Protein AF-0000000066087751 (afdb_homodimer)

pLDDT: mean 93.91, std 12.03, range [33.22, 99.0]

Radius of gyration: 25.49 Å; Cα contacts (8 Å, |Δi|>4): 1256; chains: 2; bounding box: 69×75×56 Å

GO terms:
  GO:0046421 methylisocitrate lyase activity (F, IDA)

Sequence (584 aa):
MTQSAGLRFRQALANSKPLQIVGTTNAYFALMAEQTGFQALYLSGAGVANASYGLPDLGMTSMNDVLIDAGRITSATQLPLLVDIDTGWGGAFNIARTIKEFEKIGVAAVHMEDQVSQKRCGHRPNKAVVSTEEMVDRIKAAVDARTDPNFVIMARTDAVAVEGLEAGIERAKAYIAAGADMIFAEALTELDQYRHFKAQVKAPILANMTEFGQTQLFNKEELAQAGADMVLYPLGTFRAANQAALKVMQALMNDGHQRNVLDTMQTRADLYKYLGYHAFEDKLDQLFSQDKMTQSAGLRFRQALANSKPLQIVGTTNAYFALMAEQTGFQALYLSGAGVANASYGLPDLGMTSMNDVLIDAGRITSATQLPLLVDIDTGWGGAFNIARTIKEFEKIGVAAVHMEDQVSQKRCGHRPNKAVVSTEEMVDRIKAAVDARTDPNFVIMARTDAVAVEGLEAGIERAKAYIAAGADMIFAEALTELDQYRHFKAQVKAPILANMTEFGQTQLFNKEELAQAGADMVLYPLGTFRAANQAALKVMQALMNDGHQRNVLDTMQTRADLYKYLGYHAFEDKLDQLFSQDK

Structure (mmCIF, N/CA/C/O backbone):
data_AF-0000000066087751-model_v1
#
loop_
_entity.id
_entity.type
_entity.pdbx_description
1 polymer '2-methylisocitrate lyase'
#
loop_
_atom_site.group_PDB
_atom_site.id
_atom_site.type_symbol
_atom_site.label_atom_id
_atom_site.label_alt_id
_atom_site.label_comp_id
_atom_site.label_asym_id
_atom_site.label_entity_id
_atom_site.label_seq_id
_atom_site.pdbx_PDB_ins_code
_atom_site.Cartn_x
_atom_site.Cartn_y
_atom_site.Cartn_z
_atom_site.occupancy
_atom_site.B_iso_or_equiv
_atom_site.auth_seq_id
_atom_site.auth_comp_id
_atom_site.auth_asym_id
_atom_site.auth_atom_id
_atom_site.pdbx_PDB_model_num
ATOM 1 N N . MET A 1 1 ? -20.516 -23.672 9.367 1 42.59 1 MET A N 1
ATOM 2 C CA . MET A 1 1 ? -19.062 -23.609 9.484 1 42.59 1 MET A CA 1
ATOM 3 C C . MET A 1 1 ? -18.469 -22.75 8.367 1 42.59 1 MET A C 1
ATOM 5 O O . MET A 1 1 ? -18.844 -22.891 7.203 1 42.59 1 MET A O 1
ATOM 9 N N . THR A 1 2 ? -17.969 -21.594 8.602 1 65.06 2 THR A N 1
ATOM 10 C CA . THR A 1 2 ? -17.531 -20.703 7.539 1 65.06 2 THR A CA 1
ATOM 11 C C . THR A 1 2 ? -16.562 -21.406 6.598 1 65.06 2 THR A C 1
ATOM 13 O O . THR A 1 2 ? -15.656 -22.125 7.043 1 65.06 2 THR A O 1
ATOM 16 N N . GLN A 1 3 ? -16.969 -21.594 5.297 1 87.19 3 GLN A N 1
ATOM 17 C CA . GLN A 1 3 ? -16.156 -22.203 4.254 1 87.19 3 GLN A CA 1
ATOM 18 C C . GLN A 1 3 ? -14.711 -21.703 4.316 1 87.19 3 GLN A C 1
ATOM 20 O O . GLN A 1 3 ? -14.484 -20.484 4.422 1 87.19 3 GLN A O 1
ATOM 25 N N . SER A 1 4 ? -13.812 -22.719 4.41 1 95.25 4 SER A N 1
ATOM 26 C CA . SER A 1 4 ? -12.414 -22.312 4.508 1 95.25 4 SER A CA 1
ATOM 27 C C . SER A 1 4 ? -11.969 -21.562 3.254 1 95.25 4 SER A C 1
ATOM 29 O O . SER A 1 4 ? -12.602 -21.672 2.199 1 95.25 4 SER A O 1
ATOM 31 N N . ALA A 1 5 ? -10.953 -20.781 3.383 1 98 5 ALA A N 1
ATOM 32 C CA . ALA A 1 5 ? -10.414 -20 2.268 1 98 5 ALA A CA 1
ATOM 33 C C . ALA A 1 5 ? -9.961 -20.922 1.134 1 98 5 ALA A C 1
ATOM 35 O O . ALA A 1 5 ? -10.172 -20.625 -0.042 1 98 5 ALA A O 1
ATOM 36 N N . GLY A 1 6 ? -9.367 -22.016 1.484 1 98.56 6 GLY A N 1
ATOM 37 C CA . GLY A 1 6 ? -8.945 -22.984 0.484 1 98.56 6 GLY A CA 1
ATOM 38 C C . GLY A 1 6 ? -10.102 -23.547 -0.33 1 98.56 6 GLY A C 1
ATOM 39 O O . GLY A 1 6 ? -10 -23.688 -1.55 1 98.56 6 GLY A O 1
ATOM 40 N N . LEU A 1 7 ? -11.148 -23.844 0.346 1 98.44 7 LEU A N 1
ATOM 41 C CA . LEU A 1 7 ? -12.328 -24.359 -0.345 1 98.44 7 LEU A CA 1
ATOM 42 C C . LEU A 1 7 ? -12.914 -23.297 -1.28 1 98.44 7 LEU A C 1
ATOM 44 O O . LEU A 1 7 ? -13.336 -23.625 -2.395 1 98.44 7 LEU A O 1
ATOM 48 N N . ARG A 1 8 ? -12.922 -22.094 -0.833 1 98.56 8 ARG A N 1
ATOM 49 C CA . ARG A 1 8 ? -13.406 -21.016 -1.691 1 98.56 8 ARG A CA 1
ATOM 50 C C . ARG A 1 8 ? -12.57 -20.906 -2.963 1 98.56 8 ARG A C 1
ATOM 52 O O . ARG A 1 8 ? -13.109 -20.656 -4.043 1 98.56 8 ARG A O 1
ATOM 59 N N . PHE A 1 9 ? -11.289 -21.062 -2.84 1 98.88 9 PHE A N 1
ATOM 60 C CA . PHE A 1 9 ? -10.414 -21.031 -4.004 1 98.88 9 PHE A CA 1
ATOM 61 C C . PHE A 1 9 ? -10.734 -22.172 -4.965 1 98.88 9 PHE A C 1
ATOM 63 O O . PHE A 1 9 ? -10.844 -21.953 -6.172 1 98.88 9 PHE A O 1
ATOM 70 N N . ARG A 1 10 ? -10.875 -23.328 -4.43 1 98.62 10 ARG A N 1
ATOM 71 C CA . ARG A 1 10 ? -11.188 -24.516 -5.238 1 98.62 10 ARG A CA 1
ATOM 72 C C . ARG A 1 10 ? -12.539 -24.359 -5.922 1 98.62 10 ARG A C 1
ATOM 74 O O . ARG A 1 10 ? -12.711 -24.781 -7.07 1 98.62 10 ARG A O 1
ATOM 81 N N . GLN A 1 11 ? -13.484 -23.781 -5.238 1 98.62 11 GLN A N 1
ATOM 82 C CA . GLN A 1 11 ? -14.805 -23.547 -5.82 1 98.62 11 GLN A CA 1
ATOM 83 C C . GLN A 1 11 ? -14.734 -22.5 -6.926 1 98.62 11 GLN A C 1
ATOM 85 O O . GLN A 1 11 ? -15.367 -22.656 -7.973 1 98.62 11 GLN A O 1
ATOM 90 N N . ALA A 1 12 ? -14 -21.453 -6.645 1 98.75 12 ALA A N 1
ATOM 91 C CA . ALA A 1 12 ? -13.82 -20.438 -7.68 1 98.75 12 ALA A CA 1
ATOM 92 C C . ALA A 1 12 ? -13.227 -21.047 -8.945 1 98.75 12 ALA A C 1
ATOM 94 O O . ALA A 1 12 ? -13.656 -20.734 -10.055 1 98.75 12 ALA A O 1
ATOM 95 N N . LEU A 1 13 ? -12.25 -21.875 -8.766 1 98.69 13 LEU A N 1
ATOM 96 C CA . LEU A 1 13 ? -11.609 -22.547 -9.891 1 98.69 13 LEU A CA 1
ATOM 97 C C . LEU A 1 13 ? -12.602 -23.438 -10.633 1 98.69 13 LEU A C 1
ATOM 99 O O . LEU A 1 13 ? -12.664 -23.406 -11.859 1 98.69 13 LEU A O 1
ATOM 103 N N . ALA A 1 14 ? -13.414 -24.141 -9.922 1 98.19 14 ALA A N 1
ATOM 104 C CA . ALA A 1 14 ? -14.375 -25.062 -10.508 1 98.19 14 ALA A CA 1
ATOM 105 C C . ALA A 1 14 ? -15.461 -24.328 -11.273 1 98.19 14 ALA A C 1
ATOM 107 O O . ALA A 1 14 ? -15.984 -24.828 -12.273 1 98.19 14 ALA A O 1
ATOM 108 N N . ASN A 1 15 ? -15.719 -23.125 -10.883 1 97.81 15 ASN A N 1
ATOM 109 C CA . ASN A 1 15 ? -16.844 -22.391 -11.43 1 97.81 15 ASN A CA 1
ATOM 110 C C . ASN A 1 15 ? -16.391 -21.406 -12.508 1 97.81 15 ASN A C 1
ATOM 112 O O . ASN A 1 15 ? -17.188 -20.578 -12.977 1 97.81 15 ASN A O 1
ATOM 116 N N . SER A 1 16 ? -15.125 -21.469 -12.805 1 97 16 SER A N 1
ATOM 117 C CA . SER A 1 16 ? -14.578 -20.547 -13.797 1 97 16 SER A CA 1
ATOM 118 C C . SER A 1 16 ? -13.805 -21.297 -14.875 1 97 16 SER A C 1
ATOM 120 O O . SER A 1 16 ? -13.32 -22.406 -14.648 1 97 16 SER A O 1
ATOM 122 N N . LYS A 1 17 ? -13.773 -20.688 -16.078 1 95.38 17 LYS A N 1
ATOM 123 C CA . LYS A 1 17 ? -12.969 -21.219 -17.188 1 95.38 17 LYS A CA 1
ATOM 124 C C . LYS A 1 17 ? -12.398 -20.094 -18.047 1 95.38 17 LYS A C 1
ATOM 126 O O . LYS A 1 17 ? -13.07 -19.609 -18.953 1 95.38 17 LYS A O 1
ATOM 131 N N . PRO A 1 18 ? -11.117 -19.797 -17.891 1 98.25 18 PRO A N 1
ATOM 132 C CA . PRO A 1 18 ? -10.289 -20.047 -16.703 1 98.25 18 PRO A CA 1
ATOM 133 C C . PRO A 1 18 ? -10.633 -19.125 -15.547 1 98.25 18 PRO A C 1
ATOM 135 O O . PRO A 1 18 ? -11.352 -18.141 -15.727 1 98.25 18 PRO A O 1
ATOM 138 N N . LEU A 1 19 ? -10.188 -19.422 -14.359 1 98.81 19 LEU A N 1
ATOM 139 C CA . LEU A 1 19 ? -10.25 -18.5 -13.227 1 98.81 19 LEU A CA 1
ATOM 140 C C . LEU A 1 19 ? -9.289 -17.328 -13.414 1 98.81 19 LEU A C 1
ATOM 142 O O . LEU A 1 19 ? -8.078 -17.531 -13.531 1 98.81 19 LEU A O 1
ATOM 146 N N . GLN A 1 20 ? -9.797 -16.141 -13.5 1 98.81 20 GLN A N 1
ATOM 147 C CA . GLN A 1 20 ? -8.969 -14.938 -13.547 1 98.81 20 GLN A CA 1
ATOM 148 C C . GLN A 1 20 ? -8.531 -14.516 -12.148 1 98.81 20 GLN A C 1
ATOM 150 O O . GLN A 1 20 ? -9.367 -14.328 -11.258 1 98.81 20 GLN A O 1
ATOM 155 N N . ILE A 1 21 ? -7.25 -14.43 -11.977 1 98.88 21 ILE A N 1
ATOM 156 C CA . ILE A 1 21 ? -6.656 -14.031 -10.711 1 98.88 21 ILE A CA 1
ATOM 157 C C . ILE A 1 21 ? -5.898 -12.711 -10.883 1 98.88 21 ILE A C 1
ATOM 159 O O . ILE A 1 21 ? -4.961 -12.625 -11.68 1 98.88 21 ILE A O 1
ATOM 163 N N . VAL A 1 22 ? -6.293 -11.688 -10.125 1 98.94 22 VAL A N 1
ATOM 164 C CA . VAL A 1 22 ? -5.715 -10.367 -10.344 1 98.94 22 VAL A CA 1
ATOM 165 C C . VAL A 1 22 ? -4.844 -9.969 -9.148 1 98.94 22 VAL A C 1
ATOM 167 O O . VAL A 1 22 ? -5.195 -10.25 -8 1 98.94 22 VAL A O 1
ATOM 170 N N . GLY A 1 23 ? -3.711 -9.391 -9.477 1 98.88 23 GLY A N 1
ATOM 171 C CA . GLY A 1 23 ? -2.791 -8.93 -8.445 1 98.88 23 GLY A CA 1
ATOM 172 C C . GLY A 1 23 ? -3.27 -7.676 -7.738 1 98.88 23 GLY A C 1
ATOM 173 O O . GLY A 1 23 ? -3.662 -6.703 -8.383 1 98.88 23 GLY A O 1
ATOM 174 N N . THR A 1 24 ? -3.248 -7.699 -6.43 1 98.81 24 THR A N 1
ATOM 175 C CA . THR A 1 24 ? -3.572 -6.555 -5.586 1 98.81 24 THR A CA 1
ATOM 176 C C . THR A 1 24 ? -2.49 -6.336 -4.531 1 98.81 24 THR A C 1
ATOM 178 O O . THR A 1 24 ? -2.217 -7.223 -3.723 1 98.81 24 THR A O 1
ATOM 181 N N . THR A 1 25 ? -1.979 -5.109 -4.48 1 98.44 25 THR A N 1
ATOM 182 C CA . THR A 1 25 ? -0.849 -4.832 -3.6 1 98.44 25 THR A CA 1
ATOM 183 C C . THR A 1 25 ? -1.327 -4.266 -2.266 1 98.44 25 THR A C 1
ATOM 185 O O . THR A 1 25 ? -0.524 -4.035 -1.36 1 98.44 25 THR A O 1
ATOM 188 N N . ASN A 1 26 ? -2.602 -3.99 -2.117 1 98.62 26 ASN A N 1
ATOM 189 C CA . ASN A 1 26 ? -3.154 -3.498 -0.859 1 98.62 26 ASN A CA 1
ATOM 190 C C . ASN A 1 26 ? -4.625 -3.875 -0.708 1 98.62 26 ASN A C 1
ATOM 192 O O . ASN A 1 26 ? -5.234 -4.402 -1.64 1 98.62 26 ASN A O 1
ATOM 196 N N . ALA A 1 27 ? -5.164 -3.639 0.492 1 98.81 27 ALA A N 1
ATOM 197 C CA . ALA A 1 27 ? -6.52 -4.066 0.832 1 98.81 27 ALA A CA 1
ATOM 198 C C . ALA A 1 27 ? -7.555 -3.309 0.006 1 98.81 27 ALA A C 1
ATOM 200 O O . ALA A 1 27 ? -8.586 -3.869 -0.371 1 98.81 27 ALA A O 1
ATOM 201 N N . TYR A 1 28 ? -7.316 -2.049 -0.307 1 98.88 28 TYR A N 1
ATOM 202 C CA . TYR A 1 28 ? -8.289 -1.279 -1.077 1 98.88 28 TYR A CA 1
ATOM 203 C C . TYR A 1 28 ? -8.398 -1.81 -2.502 1 98.88 28 TYR A C 1
ATOM 205 O O . TYR A 1 28 ? -9.492 -1.902 -3.055 1 98.88 28 TYR A O 1
ATOM 213 N N . PHE A 1 29 ? -7.238 -2.17 -3.139 1 98.94 29 PHE A N 1
ATOM 214 C CA . PHE A 1 29 ? -7.266 -2.787 -4.457 1 98.94 29 PHE A CA 1
ATOM 215 C C . PHE A 1 29 ? -8.055 -4.09 -4.43 1 98.94 29 PHE A C 1
ATOM 217 O O . PHE A 1 29 ? -8.773 -4.41 -5.383 1 98.94 29 PHE A O 1
ATOM 224 N N . ALA A 1 30 ? -7.934 -4.816 -3.312 1 98.94 30 ALA A N 1
ATOM 225 C CA . ALA A 1 30 ? -8.68 -6.066 -3.174 1 98.94 30 ALA A CA 1
ATOM 226 C C . ALA A 1 30 ? -10.18 -5.812 -3.178 1 98.94 30 ALA A C 1
ATOM 228 O O . ALA A 1 30 ? -10.938 -6.543 -3.822 1 98.94 30 ALA A O 1
ATOM 229 N N . LEU A 1 31 ? -10.594 -4.777 -2.48 1 98.88 31 LEU A N 1
ATOM 230 C CA . LEU A 1 31 ? -12.008 -4.426 -2.443 1 98.88 31 LEU A CA 1
ATOM 231 C C . LEU A 1 31 ? -12.508 -4.027 -3.83 1 98.88 31 LEU A C 1
ATOM 233 O O . LEU A 1 31 ? -13.594 -4.426 -4.242 1 98.88 31 LEU A O 1
ATOM 237 N N . MET A 1 32 ? -11.688 -3.24 -4.516 1 98.88 32 MET A N 1
ATOM 238 C CA . MET A 1 32 ? -12.062 -2.846 -5.871 1 98.88 32 MET A CA 1
ATOM 239 C C . MET A 1 32 ? -12.164 -4.062 -6.785 1 98.88 32 MET A C 1
ATOM 241 O O . MET A 1 32 ? -13.102 -4.168 -7.582 1 98.88 32 MET A O 1
ATOM 245 N N . ALA A 1 33 ? -11.234 -5.008 -6.664 1 98.94 33 ALA A N 1
ATOM 246 C CA . ALA A 1 33 ? -11.258 -6.227 -7.473 1 98.94 33 ALA A CA 1
ATOM 247 C C . ALA A 1 33 ? -12.523 -7.031 -7.215 1 98.94 33 ALA A C 1
ATOM 249 O O . ALA A 1 33 ? -13.172 -7.5 -8.148 1 98.94 33 ALA A O 1
ATOM 250 N N . GLU A 1 34 ? -12.852 -7.168 -5.934 1 98.81 34 GLU A N 1
ATOM 251 C CA . GLU A 1 34 ? -14.062 -7.895 -5.559 1 98.81 34 GLU A CA 1
ATOM 252 C C . GLU A 1 34 ? -15.305 -7.277 -6.195 1 98.81 34 GLU A C 1
ATOM 254 O O . GLU A 1 34 ? -16.109 -7.98 -6.805 1 98.81 34 GLU A O 1
ATOM 259 N N . GLN A 1 35 ? -15.375 -5.996 -6.121 1 98.5 35 GLN A N 1
ATOM 260 C CA . GLN A 1 35 ? -16.562 -5.305 -6.602 1 98.5 35 GLN A CA 1
ATOM 261 C C . GLN A 1 35 ? -16.578 -5.207 -8.125 1 98.5 35 GLN A C 1
ATOM 263 O O . GLN A 1 35 ? -17.609 -4.914 -8.727 1 98.5 35 GLN A O 1
ATOM 268 N N . THR A 1 36 ? -15.414 -5.371 -8.742 1 98.62 36 THR A N 1
ATOM 269 C CA . THR A 1 36 ? -15.328 -5.406 -10.203 1 98.62 36 THR A CA 1
ATOM 270 C C . THR A 1 36 ? -15.781 -6.762 -10.734 1 98.62 36 THR A C 1
ATOM 272 O O . THR A 1 36 ? -16.141 -6.883 -11.906 1 98.62 36 THR A O 1
ATOM 275 N N . GLY A 1 37 ? -15.688 -7.863 -9.891 1 98.5 37 GLY A N 1
ATOM 276 C CA . GLY A 1 37 ? -16.266 -9.133 -10.297 1 98.5 37 GLY A CA 1
ATOM 277 C C . GLY A 1 37 ? -15.266 -10.281 -10.25 1 98.5 37 GLY A C 1
ATOM 278 O O . GLY A 1 37 ? -15.609 -11.422 -10.57 1 98.5 37 GLY A O 1
ATOM 279 N N . PHE A 1 38 ? -14.086 -10.023 -9.836 1 98.81 38 PHE A N 1
ATOM 280 C CA . PHE A 1 38 ? -13.102 -11.094 -9.742 1 98.81 38 PHE A CA 1
ATOM 281 C C . PHE A 1 38 ? -13.492 -12.086 -8.656 1 98.81 38 PHE A C 1
ATOM 283 O O . PHE A 1 38 ? -14.156 -11.727 -7.684 1 98.81 38 PHE A O 1
ATOM 290 N N . GLN A 1 39 ? -12.984 -13.312 -8.805 1 98.62 39 GLN A N 1
ATOM 291 C CA . GLN A 1 39 ? -13.344 -14.367 -7.859 1 98.62 39 GLN A CA 1
ATOM 292 C C . GLN A 1 39 ? -12.125 -14.859 -7.09 1 98.62 39 GLN A C 1
ATOM 294 O O . GLN A 1 39 ? -12.242 -15.711 -6.211 1 98.62 39 GLN A O 1
ATOM 299 N N . ALA A 1 40 ? -10.922 -14.328 -7.387 1 98.94 40 ALA A N 1
ATOM 300 C CA . ALA A 1 40 ? -9.688 -14.664 -6.684 1 98.94 40 ALA A CA 1
ATOM 301 C C . ALA A 1 40 ? -8.648 -13.555 -6.824 1 98.94 40 ALA A C 1
ATOM 303 O O . ALA A 1 40 ? -8.648 -12.828 -7.82 1 98.94 40 ALA A O 1
ATOM 304 N N . LEU A 1 41 ? -7.809 -13.453 -5.82 1 98.94 41 LEU A N 1
ATOM 305 C CA . LEU A 1 41 ? -6.793 -12.406 -5.754 1 98.94 41 LEU A CA 1
ATOM 306 C C . LEU A 1 41 ? -5.395 -13.016 -5.688 1 98.94 41 LEU A C 1
ATOM 308 O O . LEU A 1 41 ? -5.238 -14.195 -5.379 1 98.94 41 LEU A O 1
ATOM 312 N N . TYR A 1 42 ? -4.461 -12.156 -5.969 1 98.94 42 TYR A N 1
ATOM 313 C CA . TYR A 1 42 ? -3.055 -12.547 -5.938 1 98.94 42 TYR A CA 1
ATOM 314 C C . TYR A 1 42 ? -2.215 -11.492 -5.223 1 98.94 42 TYR A C 1
ATOM 316 O O . TYR A 1 42 ? -2.408 -10.289 -5.43 1 98.94 42 TYR A O 1
ATOM 324 N N . LEU A 1 43 ? -1.383 -11.922 -4.324 1 98.88 43 LEU A N 1
ATOM 325 C CA . LEU A 1 43 ? -0.332 -11.078 -3.764 1 98.88 43 LEU A CA 1
ATOM 326 C C . LEU A 1 43 ? 1.042 -11.523 -4.246 1 98.88 43 LEU A C 1
ATOM 328 O O . LEU A 1 43 ? 1.546 -12.57 -3.816 1 98.88 43 LEU A O 1
ATOM 332 N N . SER A 1 44 ? 1.603 -10.711 -5.105 1 97.94 44 SER A N 1
ATOM 333 C CA . SER A 1 44 ? 2.902 -10.977 -5.711 1 97.94 44 SER A CA 1
ATOM 334 C C . SER A 1 44 ? 4.039 -10.656 -4.75 1 97.94 44 SER A C 1
ATOM 336 O O . SER A 1 44 ? 3.98 -9.672 -4.016 1 97.94 44 SER A O 1
ATOM 338 N N . GLY A 1 45 ? 5.094 -11.547 -4.75 1 96.88 45 GLY A N 1
ATOM 339 C CA . GLY A 1 45 ? 6.301 -11.195 -4.012 1 96.88 45 GLY A CA 1
ATOM 340 C C . GLY A 1 45 ? 6.914 -9.883 -4.465 1 96.88 45 GLY A C 1
ATOM 341 O O . GLY A 1 45 ? 7.312 -9.062 -3.635 1 96.88 45 GLY A O 1
ATOM 342 N N . ALA A 1 46 ? 7.023 -9.695 -5.762 1 95.81 46 ALA A N 1
ATOM 343 C CA . ALA A 1 46 ? 7.516 -8.43 -6.312 1 95.81 46 ALA A CA 1
ATOM 344 C C . ALA A 1 46 ? 6.629 -7.266 -5.887 1 95.81 46 ALA A C 1
ATOM 346 O O . ALA A 1 46 ? 7.125 -6.168 -5.625 1 95.81 46 ALA A O 1
ATOM 347 N N . GLY A 1 47 ? 5.309 -7.504 -5.875 1 97.19 47 GLY A N 1
ATOM 348 C CA . GLY A 1 47 ? 4.391 -6.469 -5.434 1 97.19 47 GLY A CA 1
ATOM 349 C C . GLY A 1 47 ? 4.676 -5.984 -4.023 1 97.19 47 GLY A C 1
ATOM 350 O O . GLY A 1 47 ? 4.684 -4.777 -3.764 1 97.19 47 GLY A O 1
ATOM 351 N N . VAL A 1 48 ? 4.906 -6.945 -3.127 1 98.44 48 VAL A N 1
ATOM 352 C CA . VAL A 1 48 ? 5.219 -6.594 -1.747 1 98.44 48 VAL A CA 1
ATOM 353 C C . VAL A 1 48 ? 6.555 -5.855 -1.692 1 98.44 48 VAL A C 1
ATOM 355 O O . VAL A 1 48 ? 6.648 -4.766 -1.12 1 98.44 48 VAL A O 1
ATOM 358 N N . ALA A 1 49 ? 7.586 -6.414 -2.322 1 98 49 ALA A N 1
ATOM 359 C CA . ALA A 1 49 ? 8.922 -5.816 -2.285 1 98 49 ALA A CA 1
ATOM 360 C C . ALA A 1 49 ? 8.898 -4.398 -2.848 1 98 49 ALA A C 1
ATOM 362 O O . ALA A 1 49 ? 9.414 -3.469 -2.221 1 98 49 ALA A O 1
ATOM 363 N N . ASN A 1 50 ? 8.266 -4.25 -4.008 1 98.31 50 ASN A N 1
ATOM 364 C CA . ASN A 1 50 ? 8.281 -2.967 -4.703 1 98.31 50 ASN A CA 1
ATOM 365 C C . ASN A 1 50 ? 7.379 -1.948 -4.012 1 98.31 50 ASN A C 1
ATOM 367 O O . ASN A 1 50 ? 7.836 -0.878 -3.607 1 98.31 50 ASN A O 1
ATOM 371 N N . ALA A 1 51 ? 6.121 -2.275 -3.818 1 98.5 51 ALA A N 1
ATOM 372 C CA . ALA A 1 51 ? 5.141 -1.314 -3.318 1 98.5 51 ALA A CA 1
ATOM 373 C C . ALA A 1 51 ? 5.375 -1.013 -1.841 1 98.5 51 ALA A C 1
ATOM 375 O O . ALA A 1 51 ? 5.574 0.143 -1.46 1 98.5 51 ALA A O 1
ATOM 376 N N . SER A 1 52 ? 5.422 -2.035 -1.036 1 98.38 52 SER A N 1
ATOM 377 C CA . SER A 1 52 ? 5.418 -1.86 0.413 1 98.38 52 SER A CA 1
ATOM 378 C C . SER A 1 52 ? 6.781 -1.411 0.922 1 98.38 52 SER A C 1
ATOM 380 O O . SER A 1 52 ? 6.871 -0.68 1.91 1 98.38 52 SER A O 1
ATOM 382 N N . TYR A 1 53 ? 7.895 -1.805 0.204 1 98.38 53 TYR A N 1
ATOM 383 C CA . TYR A 1 53 ? 9.188 -1.593 0.835 1 98.38 53 TYR A CA 1
ATOM 384 C C . TYR A 1 53 ? 10.117 -0.792 -0.074 1 98.38 53 TYR A C 1
ATOM 386 O O . TYR A 1 53 ? 11.211 -0.394 0.337 1 98.38 53 TYR A O 1
ATOM 394 N N . GLY A 1 54 ? 9.703 -0.571 -1.314 1 98.25 54 GLY A N 1
ATOM 395 C CA . GLY A 1 54 ? 10.555 0.174 -2.225 1 98.25 54 GLY A CA 1
ATOM 396 C C . GLY A 1 54 ? 11.844 -0.55 -2.561 1 98.25 54 GLY A C 1
ATOM 397 O O . GLY A 1 54 ? 12.891 0.082 -2.76 1 98.25 54 GLY A O 1
ATOM 398 N N . LEU A 1 55 ? 11.789 -1.865 -2.596 1 97.31 55 LEU A N 1
ATOM 399 C CA . LEU A 1 55 ? 12.953 -2.705 -2.867 1 97.31 55 LEU A CA 1
ATOM 400 C C . LEU A 1 55 ? 12.758 -3.492 -4.16 1 97.31 55 LEU A C 1
ATOM 402 O O . LEU A 1 55 ? 11.633 -3.846 -4.52 1 97.31 55 LEU A O 1
ATOM 406 N N . PRO A 1 56 ? 13.828 -3.693 -4.867 1 95.12 56 PRO A N 1
ATOM 407 C CA . PRO A 1 56 ? 13.703 -4.656 -5.965 1 95.12 56 PRO A CA 1
ATOM 408 C C . PRO A 1 56 ? 13.414 -6.074 -5.48 1 95.12 56 PRO A C 1
ATOM 410 O O . PRO A 1 56 ? 13.75 -6.422 -4.344 1 95.12 56 PRO A O 1
ATOM 413 N N . ASP A 1 57 ? 12.812 -6.848 -6.266 1 92.12 57 ASP A N 1
ATOM 414 C CA . ASP A 1 57 ? 12.469 -8.227 -5.922 1 92.12 57 ASP A CA 1
ATOM 415 C C . ASP A 1 57 ? 13.68 -9.141 -6.066 1 92.12 57 ASP A C 1
ATOM 417 O O . ASP A 1 57 ? 13.742 -9.961 -6.988 1 92.12 57 ASP A O 1
ATOM 421 N N . LEU A 1 58 ? 14.578 -9.047 -5.148 1 89.12 58 LEU A N 1
ATOM 422 C CA . LEU A 1 58 ? 15.805 -9.828 -5.145 1 89.12 58 LEU A CA 1
ATOM 423 C C . LEU A 1 58 ? 15.883 -10.711 -3.902 1 89.12 58 LEU A C 1
ATOM 425 O O . LEU A 1 58 ? 16.969 -10.992 -3.396 1 89.12 58 LEU A O 1
ATOM 429 N N . GLY A 1 59 ? 14.695 -11 -3.391 1 89.38 59 GLY A N 1
ATOM 430 C CA . GLY A 1 59 ? 14.633 -11.914 -2.262 1 89.38 59 GLY A CA 1
ATOM 431 C C . GLY A 1 59 ? 14.953 -11.25 -0.936 1 89.38 59 GLY A C 1
ATOM 432 O O . GLY A 1 59 ? 15.438 -11.898 -0.01 1 89.38 59 GLY A O 1
ATOM 433 N N . MET A 1 60 ? 14.648 -9.969 -0.81 1 92.06 60 MET A N 1
ATOM 434 C CA . MET A 1 60 ? 15.039 -9.227 0.387 1 92.06 60 MET A CA 1
ATOM 435 C C . MET A 1 60 ? 13.883 -9.164 1.384 1 92.06 60 MET A C 1
ATOM 437 O O . MET A 1 60 ? 14.078 -8.789 2.541 1 92.06 60 MET A O 1
ATOM 441 N N . THR A 1 61 ? 12.672 -9.484 0.989 1 95.62 61 THR A N 1
ATOM 442 C CA . THR A 1 61 ? 11.547 -9.477 1.916 1 95.62 61 THR A CA 1
ATOM 443 C C . THR A 1 61 ? 11.477 -10.781 2.697 1 95.62 61 THR A C 1
ATOM 445 O O . THR A 1 61 ? 11.828 -11.844 2.172 1 95.62 61 THR A O 1
ATOM 448 N N . SER A 1 62 ? 11.039 -10.727 3.918 1 97.12 62 SER A N 1
ATOM 449 C CA . SER A 1 62 ? 10.883 -11.883 4.793 1 97.12 62 SER A CA 1
ATOM 450 C C . SER A 1 62 ? 9.461 -12.422 4.762 1 97.12 62 SER A C 1
ATOM 452 O O . SER A 1 62 ? 8.562 -11.773 4.211 1 97.12 62 SER A O 1
ATOM 454 N N . MET A 1 63 ? 9.344 -13.602 5.332 1 97.94 63 MET A N 1
ATOM 455 C CA . MET A 1 63 ? 8.016 -14.195 5.5 1 97.94 63 MET A CA 1
ATOM 456 C C . MET A 1 63 ? 7.078 -13.227 6.219 1 97.94 63 MET A C 1
ATOM 458 O O . MET A 1 63 ? 5.934 -13.039 5.805 1 97.94 63 MET A O 1
ATOM 462 N N . ASN A 1 64 ? 7.578 -12.562 7.27 1 98 64 ASN A N 1
ATOM 463 C CA . ASN A 1 64 ? 6.758 -11.656 8.07 1 98 64 ASN A CA 1
ATOM 464 C C . ASN A 1 64 ? 6.332 -10.43 7.258 1 98 64 ASN A C 1
ATOM 466 O O . ASN A 1 64 ? 5.238 -9.898 7.461 1 98 64 ASN A O 1
ATOM 470 N N . ASP A 1 65 ? 7.219 -9.953 6.375 1 98.12 65 ASP A N 1
ATOM 471 C CA . ASP A 1 65 ? 6.875 -8.836 5.5 1 98.12 65 ASP A CA 1
ATOM 472 C C . ASP A 1 65 ? 5.652 -9.164 4.645 1 98.12 65 ASP A C 1
ATOM 474 O O . ASP A 1 65 ? 4.734 -8.352 4.531 1 98.12 65 ASP A O 1
ATOM 478 N N . VAL A 1 66 ? 5.66 -10.359 4.098 1 98.69 66 VAL A N 1
ATOM 479 C CA . VAL A 1 66 ? 4.582 -10.773 3.205 1 98.69 66 VAL A CA 1
ATOM 480 C C . VAL A 1 66 ? 3.326 -11.086 4.016 1 98.69 66 VAL A C 1
ATOM 482 O O . VAL A 1 66 ? 2.211 -10.789 3.582 1 98.69 66 VAL A O 1
ATOM 485 N N . LEU A 1 67 ? 3.516 -11.609 5.195 1 98.69 67 LEU A N 1
ATOM 486 C CA . LEU A 1 67 ? 2.404 -11.961 6.074 1 98.69 67 LEU A CA 1
ATOM 487 C C . LEU A 1 67 ? 1.587 -10.727 6.438 1 98.69 67 LEU A C 1
ATOM 489 O O . LEU A 1 67 ? 0.358 -10.789 6.516 1 98.69 67 LEU A O 1
ATOM 493 N N . ILE A 1 68 ? 2.219 -9.609 6.637 1 98.56 68 ILE A N 1
ATOM 494 C CA . ILE A 1 68 ? 1.534 -8.375 6.996 1 98.56 68 ILE A CA 1
ATOM 495 C C . ILE A 1 68 ? 0.57 -7.977 5.879 1 98.56 68 ILE A C 1
ATOM 497 O O . ILE A 1 68 ? -0.614 -7.742 6.129 1 98.56 68 ILE A O 1
ATOM 501 N N . ASP A 1 69 ? 1.03 -7.945 4.664 1 98.75 69 ASP A N 1
ATOM 502 C CA . ASP A 1 69 ? 0.199 -7.52 3.545 1 98.75 69 ASP A CA 1
ATOM 503 C C . ASP A 1 69 ? -0.898 -8.539 3.254 1 98.75 69 ASP A C 1
ATOM 505 O O . ASP A 1 69 ? -2.033 -8.172 2.951 1 98.75 69 ASP A O 1
ATOM 509 N N . ALA A 1 70 ? -0.548 -9.812 3.357 1 98.88 70 ALA A N 1
ATOM 510 C CA . ALA A 1 70 ? -1.555 -10.852 3.16 1 98.88 70 ALA A CA 1
ATOM 511 C C . ALA A 1 70 ? -2.67 -10.734 4.195 1 98.88 70 ALA A C 1
ATOM 513 O O . ALA A 1 70 ? -3.852 -10.859 3.859 1 98.88 70 ALA A O 1
ATOM 514 N N . GLY A 1 71 ? -2.277 -10.531 5.453 1 98.81 71 GLY A N 1
ATOM 515 C CA . GLY A 1 71 ? -3.264 -10.375 6.512 1 98.81 71 GLY A CA 1
ATOM 516 C C . GLY A 1 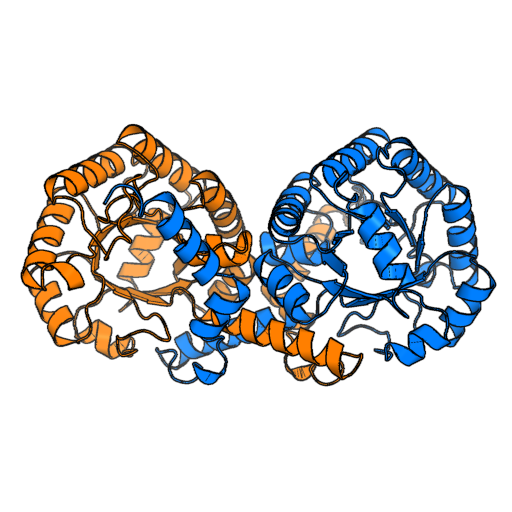71 ? -4.191 -9.195 6.297 1 98.81 71 GLY A C 1
ATOM 517 O O . GLY A 1 71 ? -5.395 -9.289 6.551 1 98.81 71 GLY A O 1
ATOM 518 N N . ARG A 1 72 ? -3.648 -8.094 5.824 1 98.75 72 ARG A N 1
ATOM 519 C CA . ARG A 1 72 ? -4.445 -6.906 5.523 1 98.75 72 ARG A CA 1
ATOM 520 C C . ARG A 1 72 ? -5.484 -7.203 4.445 1 98.75 72 ARG A C 1
ATOM 522 O O . ARG A 1 72 ? -6.652 -6.836 4.586 1 98.75 72 ARG A O 1
ATOM 529 N N . ILE A 1 73 ? -5.062 -7.91 3.424 1 98.88 73 ILE A N 1
ATOM 530 C CA . ILE A 1 73 ? -5.945 -8.211 2.303 1 98.88 73 ILE A CA 1
ATOM 531 C C . ILE A 1 73 ? -7.031 -9.188 2.746 1 98.88 73 ILE A C 1
ATOM 533 O O . ILE A 1 73 ? -8.219 -8.977 2.479 1 98.88 73 ILE A O 1
ATOM 537 N N . THR A 1 74 ? -6.66 -10.234 3.539 1 98.81 74 THR A N 1
ATOM 538 C CA . THR A 1 74 ? -7.621 -11.266 3.928 1 98.81 74 THR A CA 1
ATOM 539 C C . THR A 1 74 ? -8.602 -10.719 4.961 1 98.81 74 THR A C 1
ATOM 541 O O . THR A 1 74 ? -9.703 -11.25 5.117 1 98.81 74 THR A O 1
ATOM 544 N N . SER A 1 75 ? -8.258 -9.672 5.652 1 98.44 75 SER A N 1
ATOM 545 C CA . SER A 1 75 ? -9.164 -9.047 6.605 1 98.44 75 SER A CA 1
ATOM 546 C C . SER A 1 75 ? -10.195 -8.172 5.898 1 98.44 75 SER A C 1
ATOM 548 O O . SER A 1 75 ? -11.273 -7.91 6.434 1 98.44 75 SER A O 1
ATOM 550 N N . ALA A 1 76 ? -9.914 -7.773 4.699 1 98.31 76 ALA A N 1
ATOM 551 C CA . ALA A 1 76 ? -10.734 -6.781 4.012 1 98.31 76 ALA A CA 1
ATOM 552 C C . ALA A 1 76 ? -11.781 -7.453 3.129 1 98.31 76 ALA A C 1
ATOM 554 O O . ALA A 1 76 ? -12.805 -6.852 2.803 1 98.31 76 ALA A O 1
ATOM 555 N N . THR A 1 77 ? -11.516 -8.695 2.697 1 98.31 77 THR A N 1
ATOM 556 C CA . THR A 1 77 ? -12.406 -9.383 1.767 1 98.31 77 THR A CA 1
ATOM 557 C C . THR A 1 77 ? -12.375 -10.891 1.993 1 98.31 77 THR A C 1
ATOM 559 O O . THR A 1 77 ? -11.398 -11.422 2.521 1 98.31 77 THR A O 1
ATOM 562 N N . GLN A 1 78 ? -13.406 -11.539 1.522 1 97.44 78 GLN A N 1
ATOM 563 C CA . GLN A 1 78 ? -13.484 -12.992 1.631 1 97.44 78 GLN A CA 1
ATOM 564 C C . GLN A 1 78 ? -13.023 -13.672 0.343 1 97.44 78 GLN A C 1
ATOM 566 O O . GLN A 1 78 ? -12.969 -14.898 0.264 1 97.44 78 GLN A O 1
ATOM 571 N N . LEU A 1 79 ? -12.711 -12.859 -0.69 1 98.62 79 LEU A N 1
ATOM 572 C CA . LEU A 1 79 ? -12.156 -13.477 -1.891 1 98.62 79 LEU A CA 1
ATOM 573 C C . LEU A 1 79 ? -10.906 -14.281 -1.559 1 98.62 79 LEU A C 1
ATOM 575 O O . LEU A 1 79 ? -10.078 -13.844 -0.758 1 98.62 79 LEU A O 1
ATOM 579 N N . PRO A 1 80 ? -10.82 -15.508 -2.09 1 98.94 80 PRO A N 1
ATOM 580 C CA . PRO A 1 80 ? -9.617 -16.297 -1.825 1 98.94 80 PRO A CA 1
ATOM 581 C C . PRO A 1 80 ? -8.352 -15.648 -2.396 1 98.94 80 PRO A C 1
ATOM 583 O O . PRO A 1 80 ? -8.383 -15.094 -3.498 1 98.94 80 PRO A O 1
ATOM 586 N N . LEU A 1 81 ? -7.27 -15.711 -1.627 1 98.94 81 LEU A N 1
ATOM 587 C CA . LEU A 1 81 ? -6.012 -15.055 -1.959 1 98.94 81 LEU A CA 1
ATOM 588 C C . LEU A 1 81 ? -4.918 -16.078 -2.23 1 98.94 81 LEU A C 1
ATOM 590 O O . LEU A 1 81 ? -4.66 -16.953 -1.397 1 98.94 81 LEU A O 1
ATOM 594 N N . LEU A 1 82 ? -4.324 -16.031 -3.453 1 99 82 LEU A N 1
ATOM 595 C CA . LEU A 1 82 ? -3.092 -16.734 -3.801 1 99 82 LEU A CA 1
ATOM 596 C C . LEU A 1 82 ? -1.87 -15.875 -3.488 1 99 82 LEU A C 1
ATOM 598 O O . LEU A 1 82 ? -1.819 -14.703 -3.861 1 99 82 LEU A O 1
ATOM 602 N N . VAL A 1 83 ? -0.854 -16.469 -2.773 1 98.94 83 VAL A N 1
ATOM 603 C CA . VAL A 1 83 ? 0.299 -15.68 -2.359 1 98.94 83 VAL A CA 1
ATOM 604 C C . VAL A 1 83 ? 1.582 -16.312 -2.881 1 98.94 83 VAL A C 1
ATOM 606 O O . VAL A 1 83 ? 1.739 -17.547 -2.826 1 98.94 83 VAL A O 1
ATOM 609 N N . ASP A 1 84 ? 2.459 -15.492 -3.369 1 98.62 84 ASP A N 1
ATOM 610 C CA . ASP A 1 84 ? 3.822 -15.891 -3.699 1 98.62 84 ASP A CA 1
ATOM 611 C C . ASP A 1 84 ? 4.672 -16.047 -2.439 1 98.62 84 ASP A C 1
ATOM 613 O O . ASP A 1 84 ? 4.93 -15.07 -1.736 1 98.62 84 ASP A O 1
ATOM 617 N N . ILE A 1 85 ? 5.195 -17.234 -2.188 1 98.31 85 ILE A N 1
ATOM 618 C CA . ILE A 1 85 ? 6 -17.422 -0.984 1 98.31 85 ILE A CA 1
ATOM 619 C C . ILE A 1 85 ? 7.438 -17.781 -1.372 1 98.31 85 ILE A C 1
ATOM 621 O O . ILE A 1 85 ? 8.18 -18.344 -0.573 1 98.31 85 ILE A O 1
ATOM 625 N N . ASP A 1 86 ? 7.793 -17.484 -2.621 1 96.25 86 ASP A N 1
ATOM 626 C CA . ASP A 1 86 ? 9.141 -17.719 -3.125 1 96.25 86 ASP A CA 1
ATOM 627 C C . ASP A 1 86 ? 9.562 -19.172 -2.908 1 96.25 86 ASP A C 1
ATOM 629 O O . ASP A 1 86 ? 8.891 -20.094 -3.379 1 96.25 86 ASP A O 1
ATOM 633 N N . THR A 1 87 ? 10.633 -19.359 -2.15 1 95.5 87 THR A N 1
ATOM 634 C CA . THR A 1 87 ? 11.125 -20.703 -1.911 1 95.5 87 THR A CA 1
ATOM 635 C C . THR A 1 87 ? 10.695 -21.203 -0.533 1 95.5 87 THR A C 1
ATOM 637 O O . THR A 1 87 ? 11.188 -22.219 -0.054 1 95.5 87 THR A O 1
ATOM 640 N N . GLY A 1 88 ? 9.867 -20.453 0.151 1 96.88 88 GLY A N 1
ATOM 641 C CA . GLY A 1 88 ? 9.398 -20.844 1.473 1 96.88 88 GLY A CA 1
ATOM 642 C C . GLY A 1 88 ? 10.297 -20.344 2.592 1 96.88 88 GLY A C 1
ATOM 643 O O . GLY A 1 88 ? 10.141 -20.75 3.744 1 96.88 88 GLY A O 1
ATOM 644 N N . TRP A 1 89 ? 11.266 -19.516 2.309 1 95.56 89 TRP A N 1
ATOM 645 C CA . TRP A 1 89 ? 12.133 -18.766 3.221 1 95.56 89 TRP A CA 1
ATOM 646 C C . TRP A 1 89 ? 12.914 -19.719 4.117 1 95.56 89 TRP A C 1
ATOM 648 O O . TRP A 1 89 ? 13.016 -19.516 5.328 1 95.56 89 TRP A O 1
ATOM 658 N N . GLY A 1 90 ? 13.422 -20.828 3.646 1 93.69 90 GLY A N 1
ATOM 659 C CA . GLY A 1 90 ? 14.289 -21.688 4.426 1 93.69 90 GLY A CA 1
ATOM 660 C C . GLY A 1 90 ? 14.031 -23.172 4.195 1 93.69 90 GLY A C 1
ATOM 661 O O . GLY A 1 90 ? 13.562 -23.562 3.129 1 93.69 90 GLY A O 1
ATOM 662 N N . GLY A 1 91 ? 14.438 -23.984 5.227 1 94.62 91 GLY A N 1
ATOM 663 C CA . GLY A 1 91 ? 14.297 -25.422 5.129 1 94.62 91 GLY A CA 1
ATOM 664 C C . GLY A 1 91 ? 12.914 -25.922 5.504 1 94.62 91 GLY A C 1
ATOM 665 O O . GLY A 1 91 ? 11.953 -25.156 5.488 1 94.62 91 GLY A O 1
ATOM 666 N N . ALA A 1 92 ? 12.844 -27.172 5.754 1 96.12 92 ALA A N 1
ATOM 667 C CA . ALA A 1 92 ? 11.578 -27.859 5.965 1 96.12 92 ALA A CA 1
ATOM 668 C C . ALA A 1 92 ? 10.773 -27.219 7.086 1 96.12 92 ALA A C 1
ATOM 670 O O . ALA A 1 92 ? 9.562 -27 6.949 1 96.12 92 ALA A O 1
ATOM 671 N N . PHE A 1 93 ? 11.406 -26.844 8.125 1 97.25 93 PHE A N 1
ATOM 672 C CA . PHE A 1 93 ? 10.695 -26.281 9.266 1 97.25 93 PHE A CA 1
ATOM 673 C C . PHE A 1 93 ? 10.227 -24.859 8.969 1 97.25 93 PHE A C 1
ATOM 675 O O . PHE A 1 93 ? 9.164 -24.453 9.445 1 97.25 93 PHE A O 1
ATOM 682 N N . ASN A 1 94 ? 11 -24.094 8.258 1 97.88 94 ASN A N 1
ATOM 683 C CA . ASN A 1 94 ? 10.578 -22.766 7.836 1 97.88 94 ASN A CA 1
ATOM 684 C C . ASN A 1 94 ? 9.375 -22.828 6.902 1 97.88 94 ASN A C 1
ATOM 686 O O . ASN A 1 94 ? 8.438 -22.047 7.031 1 97.88 94 ASN A O 1
ATOM 690 N N . ILE A 1 95 ? 9.484 -23.75 6.039 1 98.5 95 ILE A N 1
ATOM 691 C CA . ILE A 1 95 ? 8.383 -23.953 5.105 1 98.5 95 ILE A CA 1
ATOM 692 C C . ILE A 1 95 ? 7.117 -24.328 5.871 1 98.5 95 ILE A C 1
ATOM 694 O O . ILE A 1 95 ? 6.043 -23.781 5.609 1 98.5 95 ILE A O 1
ATOM 698 N N . ALA A 1 96 ? 7.258 -25.219 6.801 1 98.62 96 ALA A N 1
ATOM 699 C CA . ALA A 1 96 ? 6.117 -25.625 7.617 1 98.62 96 ALA A CA 1
ATOM 700 C C . ALA A 1 96 ? 5.508 -24.422 8.344 1 98.62 96 ALA A C 1
ATOM 702 O O . ALA A 1 96 ? 4.289 -24.25 8.352 1 98.62 96 ALA A O 1
ATOM 703 N N . ARG A 1 97 ? 6.371 -23.656 8.914 1 98.5 97 ARG A N 1
ATOM 704 C CA . ARG A 1 97 ? 5.91 -22.469 9.617 1 98.5 97 ARG A CA 1
ATOM 705 C C . ARG A 1 97 ? 5.207 -21.516 8.656 1 98.5 97 ARG A C 1
ATOM 707 O O . ARG A 1 97 ? 4.172 -20.938 9 1 98.5 97 ARG A O 1
ATOM 714 N N . THR A 1 98 ? 5.766 -21.344 7.508 1 98.75 98 THR A N 1
ATOM 715 C CA . THR A 1 98 ? 5.18 -20.469 6.492 1 98.75 98 THR A CA 1
ATOM 716 C C . THR A 1 98 ? 3.758 -20.906 6.156 1 98.75 98 THR A C 1
ATOM 718 O O . THR A 1 98 ? 2.826 -20.109 6.207 1 98.75 98 THR A O 1
ATOM 721 N N . ILE A 1 99 ? 3.574 -22.172 5.902 1 98.88 99 ILE A N 1
ATOM 722 C CA . ILE A 1 99 ? 2.268 -22.703 5.527 1 98.88 99 ILE A CA 1
ATOM 723 C C . ILE A 1 99 ? 1.272 -22.469 6.664 1 98.88 99 ILE A C 1
ATOM 725 O O . ILE A 1 99 ? 0.172 -21.969 6.438 1 98.88 99 ILE A O 1
ATOM 729 N N . LYS A 1 100 ? 1.666 -22.766 7.859 1 98.75 100 LYS A N 1
ATOM 730 C CA . LYS A 1 100 ? 0.778 -22.641 9.008 1 98.75 100 LYS A CA 1
ATOM 731 C C . LYS A 1 100 ? 0.382 -21.172 9.227 1 98.75 100 LYS A C 1
ATOM 733 O O . LYS A 1 100 ? -0.79 -20.875 9.461 1 98.75 100 LYS A O 1
ATOM 738 N N . GLU A 1 101 ? 1.342 -20.297 9.109 1 98.75 101 GLU A N 1
ATOM 739 C CA . GLU A 1 101 ? 1.077 -18.891 9.359 1 98.75 101 GLU A CA 1
ATOM 740 C C . GLU A 1 101 ? 0.177 -18.297 8.281 1 98.75 101 GLU A C 1
ATOM 742 O O . GLU A 1 101 ? -0.723 -17.5 8.578 1 98.75 101 GLU A O 1
ATOM 747 N N . PHE A 1 102 ? 0.395 -18.641 7.055 1 98.88 102 PHE A N 1
ATOM 748 C CA . PHE A 1 102 ? -0.404 -18.094 5.969 1 98.88 102 PHE A CA 1
ATOM 749 C C . PHE A 1 102 ? -1.822 -18.656 6 1 98.88 102 PHE A C 1
ATOM 751 O O . PHE A 1 102 ? -2.785 -17.922 5.746 1 98.88 102 PHE A O 1
ATOM 758 N N . GLU A 1 103 ? -1.933 -19.906 6.316 1 98.5 103 GLU A N 1
ATOM 759 C CA . GLU A 1 103 ? -3.262 -20.484 6.496 1 98.5 103 GLU A CA 1
ATOM 760 C C . GLU A 1 103 ? -4.012 -19.797 7.637 1 98.5 103 GLU A C 1
ATOM 762 O O . GLU A 1 103 ? -5.199 -19.5 7.516 1 98.5 103 GLU A O 1
ATOM 767 N N . LYS A 1 104 ? -3.338 -19.578 8.695 1 98 104 LYS A N 1
ATOM 768 C CA . LYS A 1 104 ? -3.916 -19 9.898 1 98 104 LYS A CA 1
ATOM 769 C C . LYS A 1 104 ? -4.508 -17.625 9.617 1 98 104 LYS A C 1
ATOM 771 O O . LYS A 1 104 ? -5.555 -17.266 10.164 1 98 104 LYS A O 1
ATOM 776 N N . ILE A 1 105 ? -3.893 -16.891 8.727 1 98.12 105 ILE A N 1
ATOM 777 C CA . ILE A 1 105 ? -4.34 -15.523 8.523 1 98.12 105 ILE A CA 1
ATOM 778 C C . ILE A 1 105 ? -5.328 -15.469 7.363 1 98.12 105 ILE A C 1
ATOM 780 O O . ILE A 1 105 ? -5.664 -14.383 6.875 1 98.12 105 ILE A O 1
ATOM 784 N N . GLY A 1 106 ? -5.703 -16.578 6.789 1 98.5 106 GLY A N 1
ATOM 785 C CA . GLY A 1 106 ? -6.824 -16.609 5.863 1 98.5 106 GLY A CA 1
ATOM 786 C C . GLY A 1 106 ? -6.398 -16.703 4.41 1 98.5 106 GLY A C 1
ATOM 787 O O . GLY A 1 106 ? -7.211 -16.5 3.508 1 98.5 106 GLY A O 1
ATOM 788 N N . VAL A 1 107 ? -5.172 -16.953 4.141 1 98.88 107 VAL A N 1
ATOM 789 C CA . VAL A 1 107 ? -4.715 -17.203 2.775 1 98.88 107 VAL A CA 1
ATOM 790 C C . VAL A 1 107 ? -5.316 -18.516 2.268 1 98.88 107 VAL A C 1
ATOM 792 O O . VAL A 1 107 ? -5.465 -19.484 3.027 1 98.88 107 VAL A O 1
ATOM 795 N N . ALA A 1 108 ? -5.648 -18.484 1.008 1 98.94 108 ALA A N 1
ATOM 796 C CA . ALA A 1 108 ? -6.34 -19.641 0.451 1 98.94 108 ALA A CA 1
ATOM 797 C C . ALA A 1 108 ? -5.363 -20.578 -0.25 1 98.94 108 ALA A C 1
ATOM 799 O O . ALA A 1 108 ? -5.582 -21.797 -0.295 1 98.94 108 ALA A O 1
ATOM 800 N N . ALA A 1 109 ? -4.383 -19.984 -0.849 1 98.94 109 ALA A N 1
ATOM 801 C CA . ALA A 1 109 ? -3.441 -20.703 -1.704 1 98.94 109 ALA A CA 1
ATOM 802 C C . ALA A 1 109 ? -2.066 -20.047 -1.682 1 98.94 109 ALA A C 1
ATOM 804 O O . ALA A 1 109 ? -1.957 -18.828 -1.515 1 98.94 109 ALA A O 1
ATOM 805 N N . VAL A 1 110 ? -1.021 -20.859 -1.824 1 98.94 110 VAL A N 1
ATOM 806 C CA . VAL A 1 110 ? 0.331 -20.359 -2.035 1 98.94 110 VAL A CA 1
ATOM 807 C C . VAL A 1 110 ? 0.957 -21.047 -3.248 1 98.94 110 VAL A C 1
ATOM 809 O O . VAL A 1 110 ? 0.534 -22.141 -3.641 1 98.94 110 VAL A O 1
ATOM 812 N N . HIS A 1 111 ? 1.863 -20.344 -3.855 1 98.75 111 HIS A N 1
ATOM 813 C CA . HIS A 1 111 ? 2.754 -21.078 -4.754 1 98.75 111 HIS A CA 1
ATOM 814 C C . HIS A 1 111 ? 4.211 -20.938 -4.324 1 98.75 111 HIS A C 1
ATOM 816 O O . HIS A 1 111 ? 4.609 -19.875 -3.824 1 98.75 111 HIS A O 1
ATOM 822 N N . MET A 1 112 ? 4.934 -21.984 -4.504 1 98.06 112 MET A N 1
ATOM 823 C CA . MET A 1 112 ? 6.344 -22.094 -4.141 1 98.06 112 MET A CA 1
ATOM 824 C C . MET A 1 112 ? 7.188 -22.453 -5.363 1 98.06 112 MET A C 1
ATOM 826 O O . MET A 1 112 ? 6.793 -23.281 -6.184 1 98.06 112 MET A O 1
ATOM 830 N N . GLU A 1 113 ? 8.383 -21.875 -5.41 1 96.69 113 GLU A N 1
ATOM 831 C CA . GLU A 1 113 ? 9.141 -22 -6.652 1 96.69 113 GLU A CA 1
ATOM 832 C C . GLU A 1 113 ? 10.344 -22.922 -6.469 1 96.69 113 GLU A C 1
ATOM 834 O O . GLU A 1 113 ? 10.797 -23.156 -5.344 1 96.69 113 GLU A O 1
ATOM 839 N N . ASP A 1 114 ? 10.906 -23.422 -7.582 1 96.88 114 ASP A N 1
ATOM 840 C CA . ASP A 1 114 ? 12.016 -24.359 -7.551 1 96.88 114 ASP A CA 1
ATOM 841 C C . ASP A 1 114 ? 13.336 -23.688 -7.891 1 96.88 114 ASP A C 1
ATOM 843 O O . ASP A 1 114 ? 14.281 -24.328 -8.352 1 96.88 114 ASP A O 1
ATOM 847 N N . GLN A 1 115 ? 13.328 -22.391 -7.688 1 93.31 115 GLN A N 1
ATOM 848 C CA . GLN A 1 115 ? 14.562 -21.656 -7.922 1 93.31 115 GLN A CA 1
ATOM 849 C C . GLN A 1 115 ? 15.562 -21.875 -6.793 1 93.31 115 GLN A C 1
ATOM 851 O O . GLN A 1 115 ? 15.18 -22.25 -5.684 1 93.31 115 GLN A O 1
ATOM 856 N N . VAL A 1 116 ? 16.828 -21.656 -7.137 1 90.19 116 VAL A N 1
ATOM 857 C CA . VAL A 1 116 ? 17.859 -21.641 -6.113 1 90.19 116 VAL A CA 1
ATOM 858 C C . VAL A 1 116 ? 17.703 -20.406 -5.227 1 90.19 116 VAL A C 1
ATOM 860 O O . VAL A 1 116 ? 17.469 -19.312 -5.723 1 90.19 116 VAL A O 1
ATOM 863 N N . SER A 1 117 ? 17.656 -20.703 -3.92 1 78.31 117 SER A N 1
ATOM 864 C CA . SER A 1 117 ? 17.562 -19.562 -3.002 1 78.31 117 SER A CA 1
ATOM 865 C C . SER A 1 117 ? 18.812 -18.703 -3.072 1 78.31 117 SER A C 1
ATOM 867 O O . SER A 1 117 ? 19.906 -19.203 -3.316 1 78.31 117 SER A O 1
ATOM 869 N N . GLN A 1 118 ? 18.609 -17.422 -3.354 1 59.47 118 GLN A N 1
ATOM 870 C CA . GLN A 1 118 ? 19.781 -16.562 -3.463 1 59.47 118 GLN A CA 1
ATOM 871 C C . GLN A 1 118 ? 20.812 -16.891 -2.396 1 59.47 118 GLN A C 1
ATOM 873 O O . GLN A 1 118 ? 20.594 -16.656 -1.208 1 59.47 118 GLN A O 1
ATOM 878 N N . LYS A 1 119 ? 21.141 -18.172 -2.254 1 46.84 119 LYS A N 1
ATOM 879 C CA . LYS A 1 119 ? 22.359 -18.312 -1.474 1 46.84 119 LYS A CA 1
ATOM 880 C C . LYS A 1 119 ? 23.375 -17.234 -1.831 1 46.84 119 LYS A C 1
ATOM 882 O O . LYS A 1 119 ? 23.266 -16.594 -2.875 1 46.84 119 LYS A O 1
ATOM 887 N N . ARG A 1 120 ? 24.578 -17.172 -1.09 1 37.62 120 ARG A N 1
ATOM 888 C CA . ARG A 1 120 ? 25.859 -16.484 -0.963 1 37.62 120 ARG A CA 1
ATOM 889 C C . ARG A 1 120 ? 26.453 -16.172 -2.332 1 37.62 120 ARG A C 1
ATOM 891 O O . ARG A 1 120 ? 27.469 -15.469 -2.434 1 37.62 120 ARG A O 1
ATOM 898 N N . CYS A 1 121 ? 26.812 -17.219 -3.107 1 35.09 121 CYS A N 1
ATOM 899 C CA . CYS A 1 121 ? 28.031 -17.234 -3.898 1 35.09 121 CYS A CA 1
ATOM 900 C C . CYS A 1 121 ? 27.875 -16.391 -5.164 1 35.09 121 CYS A C 1
ATOM 902 O O . CYS A 1 121 ? 26.797 -16.375 -5.766 1 35.09 121 CYS A O 1
ATOM 904 N N . GLY A 1 122 ? 28.641 -15.352 -5.34 1 33.22 122 GLY A N 1
ATOM 905 C CA . GLY A 1 122 ? 29.156 -14.391 -6.301 1 33.22 122 GLY A CA 1
ATOM 906 C C . GLY A 1 122 ? 28.438 -14.43 -7.637 1 33.22 122 GLY A C 1
ATOM 907 O O . GLY A 1 122 ? 28.719 -13.625 -8.523 1 33.22 122 GLY A O 1
ATOM 908 N N . HIS A 1 123 ? 28.141 -15.516 -8.242 1 37.59 123 HIS A N 1
ATOM 909 C CA . HIS A 1 123 ? 27.766 -15.438 -9.648 1 37.59 123 HIS A CA 1
ATOM 910 C C . HIS A 1 123 ? 26.281 -15.086 -9.812 1 37.59 123 HIS A C 1
ATOM 912 O O . HIS A 1 123 ? 25.453 -15.508 -9.008 1 37.59 123 HIS A O 1
ATOM 918 N N . ARG A 1 124 ? 25.922 -13.914 -10.242 1 46.47 124 ARG A N 1
ATOM 919 C CA . ARG A 1 124 ? 24.594 -13.492 -10.68 1 46.47 124 ARG A CA 1
ATOM 920 C C . ARG A 1 124 ? 23.828 -14.648 -11.312 1 46.47 124 ARG A C 1
ATOM 922 O O . ARG A 1 124 ? 24.172 -15.102 -12.406 1 46.47 124 ARG A O 1
ATOM 929 N N . PRO A 1 125 ? 23.312 -15.633 -10.656 1 44.28 125 PRO A N 1
ATOM 930 C CA . PRO A 1 125 ? 22.812 -16.75 -11.469 1 44.28 125 PRO A CA 1
ATOM 931 C C . PRO A 1 125 ? 21.672 -16.328 -12.398 1 44.28 125 PRO A C 1
ATOM 933 O O . PRO A 1 125 ? 20.953 -15.375 -12.109 1 44.28 125 PRO A O 1
ATOM 936 N N . ASN A 1 126 ? 21.781 -16.516 -13.734 1 53.06 126 ASN A N 1
ATOM 937 C CA . ASN A 1 126 ? 20.688 -17 -14.562 1 53.06 126 ASN A CA 1
ATOM 938 C C . ASN A 1 126 ? 19.672 -17.781 -13.734 1 53.06 126 ASN A C 1
ATOM 940 O O . ASN A 1 126 ? 19.984 -18.297 -12.664 1 53.06 126 ASN A O 1
ATOM 944 N N . LYS A 1 127 ? 18.391 -17.531 -13.922 1 68.25 127 LYS A N 1
ATOM 945 C CA . LYS A 1 127 ? 17.328 -18.359 -13.344 1 68.25 127 LYS A CA 1
ATOM 946 C C . LYS A 1 127 ? 17.797 -19.812 -13.195 1 68.25 127 LYS A C 1
ATOM 948 O O . LYS A 1 127 ? 18.078 -20.484 -14.188 1 68.25 127 LYS A O 1
ATOM 953 N N . ALA A 1 128 ? 18.422 -20.156 -11.984 1 85.56 128 ALA A N 1
ATOM 954 C CA . ALA A 1 128 ? 18.797 -21.547 -11.734 1 85.56 128 ALA A CA 1
ATOM 955 C C . ALA A 1 128 ? 17.75 -22.25 -10.883 1 85.56 128 ALA A C 1
ATOM 957 O O . ALA A 1 128 ? 17.109 -21.609 -10.031 1 85.56 128 ALA A O 1
ATOM 958 N N . VAL A 1 129 ? 17.484 -23.5 -11.234 1 94.44 129 VAL A N 1
ATOM 959 C CA . VAL A 1 129 ? 16.5 -24.297 -10.492 1 94.44 129 VAL A CA 1
ATOM 960 C C . VAL A 1 129 ? 17.219 -25.359 -9.664 1 94.44 129 VAL A C 1
ATOM 962 O O . VAL A 1 129 ? 18.266 -25.875 -10.078 1 94.44 129 VAL A O 1
ATOM 965 N N . VAL A 1 130 ? 16.766 -25.703 -8.523 1 95.88 130 VAL A N 1
ATOM 966 C CA . VAL A 1 130 ? 17.297 -26.781 -7.688 1 95.88 130 VAL A CA 1
ATOM 967 C C . VAL A 1 130 ? 16.969 -28.125 -8.32 1 95.88 130 VAL A C 1
ATOM 969 O O . VAL A 1 130 ? 16.25 -28.203 -9.312 1 95.88 130 VAL A O 1
ATOM 972 N N . SER A 1 131 ? 17.516 -29.109 -7.738 1 96.88 131 SER A N 1
ATOM 973 C CA . SER A 1 131 ? 17.188 -30.453 -8.219 1 96.88 131 SER A CA 1
ATOM 974 C C . SER A 1 131 ? 15.711 -30.766 -8 1 96.88 131 SER A C 1
ATOM 976 O O . SER A 1 131 ? 15.062 -30.188 -7.129 1 96.88 131 SER A O 1
ATOM 978 N N . THR A 1 132 ? 15.156 -31.672 -8.867 1 98.19 132 THR A N 1
ATOM 979 C CA . THR A 1 132 ? 13.773 -32.125 -8.703 1 98.19 132 THR A CA 1
ATOM 980 C C . THR A 1 132 ? 13.547 -32.656 -7.301 1 98.19 132 THR A C 1
ATOM 982 O O . THR A 1 132 ? 12.516 -32.375 -6.68 1 98.19 132 THR A O 1
ATOM 985 N N . GLU A 1 133 ? 14.508 -33.375 -6.805 1 98.38 133 GLU A N 1
ATOM 986 C CA . GLU A 1 133 ? 14.406 -34 -5.48 1 98.38 133 GLU A CA 1
ATOM 987 C C . GLU A 1 133 ? 14.289 -32.938 -4.391 1 98.38 133 GLU A C 1
ATOM 989 O O . GLU A 1 133 ? 13.492 -33.094 -3.459 1 98.38 133 GLU A O 1
ATOM 994 N N . GLU A 1 134 ? 15.031 -31.938 -4.516 1 97.5 134 GLU A N 1
ATOM 995 C CA . GLU A 1 134 ? 14.984 -30.859 -3.527 1 97.5 134 GLU A CA 1
ATOM 996 C C . GLU A 1 134 ? 13.625 -30.172 -3.523 1 97.5 134 GLU A C 1
ATOM 998 O O . GLU A 1 134 ? 13.062 -29.906 -2.461 1 97.5 134 GLU A O 1
ATOM 1003 N N . MET A 1 135 ? 13.125 -29.875 -4.629 1 98.31 135 MET A N 1
ATOM 1004 C CA . MET A 1 135 ? 11.812 -29.234 -4.707 1 98.31 135 MET A CA 1
ATOM 1005 C C . MET A 1 135 ? 10.719 -30.172 -4.199 1 98.31 135 MET A C 1
ATOM 1007 O O . MET A 1 135 ? 9.781 -29.734 -3.539 1 98.31 135 MET A O 1
ATOM 1011 N N . VAL A 1 136 ? 10.844 -31.422 -4.527 1 98.69 136 VAL A N 1
ATOM 1012 C CA . VAL A 1 136 ? 9.914 -32.406 -4.02 1 98.69 136 VAL A CA 1
ATOM 1013 C C . VAL A 1 136 ? 9.906 -32.406 -2.492 1 98.69 136 VAL A C 1
ATOM 1015 O O . VAL A 1 136 ? 8.844 -32.469 -1.869 1 98.69 136 VAL A O 1
ATOM 1018 N N . ASP A 1 137 ? 11.086 -32.281 -1.915 1 98.38 137 ASP A N 1
ATOM 1019 C CA . ASP A 1 137 ? 11.188 -32.219 -0.461 1 98.38 137 ASP A CA 1
ATOM 1020 C C . ASP A 1 137 ? 10.492 -30.969 0.076 1 98.38 137 ASP A C 1
ATOM 1022 O O . ASP A 1 137 ? 9.836 -31.016 1.12 1 98.38 137 ASP A O 1
ATOM 1026 N N . ARG A 1 138 ? 10.672 -29.844 -0.618 1 98.38 138 ARG A N 1
ATOM 1027 C CA . ARG A 1 138 ? 9.977 -28.625 -0.231 1 98.38 138 ARG A CA 1
ATOM 1028 C C . ARG A 1 138 ? 8.469 -28.828 -0.222 1 98.38 138 ARG A C 1
ATOM 1030 O O . ARG A 1 138 ? 7.789 -28.453 0.733 1 98.38 138 ARG A O 1
ATOM 1037 N N . ILE A 1 139 ? 7.98 -29.438 -1.233 1 98.81 139 ILE A N 1
ATOM 1038 C CA . ILE A 1 139 ? 6.547 -29.641 -1.408 1 98.81 139 ILE A CA 1
ATOM 1039 C C . ILE A 1 139 ? 6.02 -30.578 -0.315 1 98.81 139 ILE A C 1
ATOM 1041 O O . ILE A 1 139 ? 4.98 -30.297 0.288 1 98.81 139 ILE A O 1
ATOM 1045 N N . LYS A 1 140 ? 6.75 -31.625 -0.064 1 98.81 140 LYS A N 1
ATOM 1046 C CA . LYS A 1 140 ? 6.34 -32.562 0.983 1 98.81 140 LYS A CA 1
ATOM 1047 C C . LYS A 1 140 ? 6.242 -31.859 2.336 1 98.81 140 LYS A C 1
ATOM 1049 O O . LYS A 1 140 ? 5.316 -32.094 3.107 1 98.81 140 LYS A O 1
ATOM 1054 N N . ALA A 1 141 ? 7.211 -31 2.607 1 98.75 141 ALA A N 1
ATOM 1055 C CA . ALA A 1 141 ? 7.195 -30.234 3.85 1 98.75 141 ALA A CA 1
ATOM 1056 C C . ALA A 1 141 ? 5.961 -29.344 3.924 1 98.75 141 ALA A C 1
ATOM 1058 O O . ALA A 1 141 ? 5.324 -29.234 4.973 1 98.75 141 ALA A O 1
ATOM 1059 N N . ALA A 1 142 ? 5.641 -28.703 2.861 1 98.88 142 ALA A N 1
ATOM 1060 C CA . ALA A 1 142 ? 4.477 -27.828 2.797 1 98.88 142 ALA A CA 1
ATOM 1061 C C . ALA A 1 142 ? 3.182 -28.609 2.996 1 98.88 142 ALA A C 1
ATOM 1063 O O . ALA A 1 142 ? 2.32 -28.203 3.781 1 98.88 142 ALA A O 1
ATOM 1064 N N . VAL A 1 143 ? 3.068 -29.719 2.314 1 98.81 143 VAL A N 1
ATOM 1065 C CA . VAL A 1 143 ? 1.87 -30.547 2.355 1 98.81 143 VAL A CA 1
ATOM 1066 C C . VAL A 1 143 ? 1.68 -31.125 3.762 1 98.81 143 VAL A C 1
ATOM 1068 O O . VAL A 1 143 ? 0.561 -31.156 4.277 1 98.81 143 VAL A O 1
ATOM 1071 N N . ASP A 1 144 ? 2.746 -31.5 4.316 1 98.56 144 ASP A N 1
ATOM 1072 C CA . ASP A 1 144 ? 2.697 -32.062 5.66 1 98.56 144 ASP A CA 1
ATOM 1073 C C . ASP A 1 144 ? 2.217 -31.031 6.676 1 98.56 144 ASP A C 1
ATOM 1075 O O . ASP A 1 144 ? 1.574 -31.375 7.668 1 98.56 144 ASP A O 1
ATOM 1079 N N . ALA A 1 145 ? 2.525 -29.797 6.445 1 98.69 145 ALA A N 1
ATOM 1080 C CA . ALA A 1 145 ? 2.252 -28.734 7.398 1 98.69 145 ALA A CA 1
ATOM 1081 C C . ALA A 1 145 ? 0.813 -28.234 7.273 1 98.69 145 ALA A C 1
ATOM 1083 O O . ALA A 1 145 ? 0.306 -27.547 8.164 1 98.69 145 ALA A O 1
ATOM 1084 N N . ARG A 1 146 ? 0.218 -28.516 6.168 1 97.62 146 ARG A N 1
ATOM 1085 C CA . ARG A 1 146 ? -1.132 -28.047 5.867 1 97.62 146 ARG A CA 1
ATOM 1086 C C . ARG A 1 146 ? -2.123 -28.531 6.922 1 97.62 146 ARG A C 1
ATOM 1088 O O . ARG A 1 146 ? -2.115 -29.703 7.305 1 97.62 146 ARG A O 1
ATOM 1095 N N . THR A 1 147 ? -3.023 -27.641 7.422 1 97.31 147 THR A N 1
ATOM 1096 C CA . THR A 1 147 ? -4.043 -28 8.406 1 97.31 147 THR A CA 1
ATOM 1097 C C . THR A 1 147 ? -5.398 -28.188 7.734 1 97.31 147 THR A C 1
ATOM 1099 O O . THR A 1 147 ? -6.102 -29.156 8.016 1 97.31 147 THR A O 1
ATOM 1102 N N . ASP A 1 148 ? -5.777 -27.281 6.898 1 97.62 148 ASP A N 1
ATOM 1103 C CA . ASP A 1 148 ? -6.969 -27.391 6.066 1 97.62 148 ASP A CA 1
ATOM 1104 C C . ASP A 1 148 ? -6.684 -28.219 4.805 1 97.62 148 ASP A C 1
ATOM 1106 O O . ASP A 1 148 ? -5.902 -27.797 3.951 1 97.62 148 ASP A O 1
ATOM 1110 N N . PRO A 1 149 ? -7.348 -29.312 4.641 1 97.31 149 PRO A N 1
ATOM 1111 C CA . PRO A 1 149 ? -7.082 -30.141 3.461 1 97.31 149 PRO A CA 1
ATOM 1112 C C . PRO A 1 149 ? -7.41 -29.422 2.152 1 97.31 149 PRO A C 1
ATOM 1114 O O . PRO A 1 149 ? -6.953 -29.844 1.085 1 97.31 149 PRO A O 1
ATOM 1117 N N . ASN A 1 150 ? -8.164 -28.328 2.271 1 98.31 150 ASN A N 1
ATOM 1118 C CA . ASN A 1 150 ? -8.539 -27.594 1.063 1 98.31 150 ASN A CA 1
ATOM 1119 C C . ASN A 1 150 ? -7.555 -26.469 0.763 1 98.31 150 ASN A C 1
ATOM 1121 O O . ASN A 1 150 ? -7.625 -25.844 -0.298 1 98.31 150 ASN A O 1
ATOM 1125 N N . PHE A 1 151 ? -6.617 -26.156 1.707 1 98.81 151 PHE A N 1
ATOM 1126 C CA . PHE A 1 151 ? -5.586 -25.156 1.428 1 98.81 151 PHE A CA 1
ATOM 1127 C C . PHE A 1 151 ? -4.766 -25.562 0.209 1 98.81 151 PHE A C 1
ATOM 1129 O O . PHE A 1 151 ? -4.281 -26.703 0.124 1 98.81 151 PHE A O 1
ATOM 1136 N N . VAL A 1 152 ? -4.562 -24.672 -0.713 1 98.88 152 VAL A N 1
ATOM 1137 C CA . VAL A 1 152 ? -3.963 -25.016 -1.996 1 98.88 152 VAL A CA 1
ATOM 1138 C C . VAL A 1 152 ? -2.459 -24.766 -1.953 1 98.88 152 VAL A C 1
ATOM 1140 O O . VAL A 1 152 ? -2.02 -23.672 -1.6 1 98.88 152 VAL A O 1
ATOM 1143 N N . ILE A 1 153 ? -1.759 -25.766 -2.309 1 98.88 153 ILE A N 1
ATOM 1144 C CA . ILE A 1 153 ? -0.314 -25.672 -2.494 1 98.88 153 ILE A CA 1
ATOM 1145 C C . ILE A 1 153 ? 0.032 -25.875 -3.967 1 98.88 153 ILE A C 1
ATOM 1147 O O . ILE A 1 153 ? -0.085 -26.984 -4.488 1 98.88 153 ILE A O 1
ATOM 1151 N N . MET A 1 154 ? 0.45 -24.828 -4.602 1 98.88 154 MET A N 1
ATOM 1152 C CA . MET A 1 154 ? 0.809 -24.812 -6.016 1 98.88 154 MET A CA 1
ATOM 1153 C C . MET A 1 154 ? 2.324 -24.828 -6.195 1 98.88 154 MET A C 1
ATOM 1155 O O . MET A 1 154 ? 3.041 -24.109 -5.5 1 98.88 154 MET A O 1
ATOM 1159 N N . ALA A 1 155 ? 2.799 -25.672 -7.055 1 98.81 155 ALA A N 1
ATOM 1160 C CA . ALA A 1 155 ? 4.227 -25.734 -7.352 1 98.81 155 ALA A CA 1
ATOM 1161 C C . ALA A 1 155 ? 4.559 -24.953 -8.617 1 98.81 155 ALA A C 1
ATOM 1163 O O . ALA A 1 155 ? 3.969 -25.188 -9.672 1 98.81 155 ALA A O 1
ATOM 1164 N N . ARG A 1 156 ? 5.43 -24.047 -8.477 1 98.19 156 ARG A N 1
ATOM 1165 C CA . ARG A 1 156 ? 5.934 -23.312 -9.633 1 98.19 156 ARG A CA 1
ATOM 1166 C C . ARG A 1 156 ? 7.242 -23.906 -10.141 1 98.19 156 ARG A C 1
ATOM 1168 O O . ARG A 1 156 ? 8.148 -24.172 -9.352 1 98.19 156 ARG A O 1
ATOM 1175 N N . THR A 1 157 ? 7.348 -24.109 -11.391 1 97.44 157 THR A N 1
ATOM 1176 C CA . THR A 1 157 ? 8.617 -24.531 -11.969 1 97.44 157 THR A CA 1
ATOM 1177 C C . THR A 1 157 ? 9.125 -23.5 -12.969 1 97.44 157 THR A C 1
ATOM 1179 O O . THR A 1 157 ? 8.367 -23.016 -13.82 1 97.44 157 THR A O 1
ATOM 1182 N N . ASP A 1 158 ? 10.312 -23.188 -12.82 1 95.12 158 ASP A N 1
ATOM 1183 C CA . ASP A 1 158 ? 11 -22.281 -13.734 1 95.12 158 ASP A CA 1
ATOM 1184 C C . ASP A 1 158 ? 11.914 -23.047 -14.68 1 95.12 158 ASP A C 1
ATOM 1186 O O . ASP A 1 158 ? 12.797 -22.469 -15.312 1 95.12 158 ASP A O 1
ATOM 1190 N N . ALA A 1 159 ? 11.719 -24.281 -14.828 1 94.31 159 ALA A N 1
ATOM 1191 C CA . ALA A 1 159 ? 12.648 -25.156 -15.547 1 94.31 159 ALA A CA 1
ATOM 1192 C C . ALA A 1 159 ? 12.477 -25.016 -17.062 1 94.31 159 ALA A C 1
ATOM 1194 O O . ALA A 1 159 ? 13.398 -25.297 -17.812 1 94.31 159 ALA A O 1
ATOM 1195 N N . VAL A 1 160 ? 11.289 -24.594 -17.516 1 91.94 160 VAL A N 1
ATOM 1196 C CA . VAL A 1 160 ? 11.016 -24.594 -18.953 1 91.94 160 VAL A CA 1
ATOM 1197 C C . VAL A 1 160 ? 12.039 -23.703 -19.672 1 91.94 160 VAL A C 1
ATOM 1199 O O . VAL A 1 160 ? 12.609 -24.094 -20.688 1 91.94 160 VAL A O 1
ATOM 1202 N N . ALA A 1 161 ? 12.266 -22.578 -19.094 1 86.94 161 ALA A N 1
ATOM 1203 C CA . ALA A 1 161 ? 13.188 -21.625 -19.703 1 86.94 161 ALA A CA 1
ATOM 1204 C C . ALA A 1 161 ? 14.625 -22.109 -19.609 1 86.94 161 ALA A C 1
ATOM 1206 O O . ALA A 1 161 ? 15.469 -21.734 -20.422 1 86.94 161 ALA A O 1
ATOM 1207 N N . VAL A 1 162 ? 14.914 -22.938 -18.688 1 87.31 162 VAL A N 1
ATOM 1208 C CA . VAL A 1 162 ? 16.297 -23.297 -18.375 1 87.31 162 VAL A CA 1
ATOM 1209 C C . VAL A 1 162 ? 16.609 -24.672 -18.969 1 87.31 162 VAL A C 1
ATOM 1211 O O . VAL A 1 162 ? 17.688 -24.891 -19.516 1 87.31 162 VAL A O 1
ATOM 1214 N N . GLU A 1 163 ? 15.617 -25.578 -18.828 1 93.12 163 GLU A N 1
ATOM 1215 C CA . GLU A 1 163 ? 15.875 -26.984 -19.156 1 93.12 163 GLU A CA 1
ATOM 1216 C C . GLU A 1 163 ? 15 -27.453 -20.312 1 93.12 163 GLU A C 1
ATOM 1218 O O . GLU A 1 163 ? 15.164 -28.578 -20.797 1 93.12 163 GLU A O 1
ATOM 1223 N N . GLY A 1 164 ? 14.062 -26.688 -20.672 1 93.88 164 GLY A N 1
ATOM 1224 C CA . GLY A 1 164 ? 13.188 -27.062 -21.781 1 93.88 164 GLY A CA 1
ATOM 1225 C C . 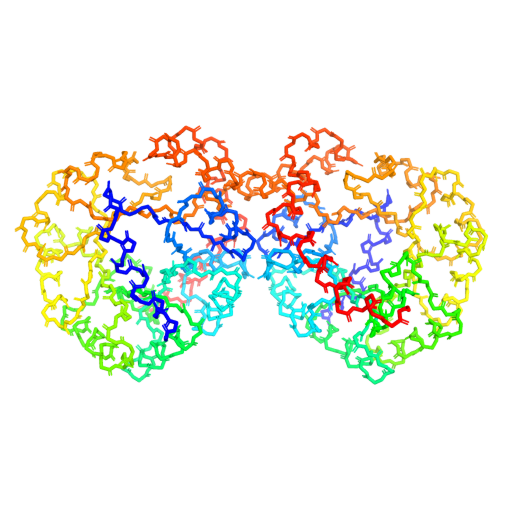GLY A 1 164 ? 11.82 -27.516 -21.328 1 93.88 164 GLY A C 1
ATOM 1226 O O . GLY A 1 164 ? 11.602 -27.781 -20.141 1 93.88 164 GLY A O 1
ATOM 1227 N N . LEU A 1 165 ? 10.922 -27.656 -22.281 1 96.06 165 LEU A N 1
ATOM 1228 C CA . LEU A 1 165 ? 9.516 -27.938 -22.031 1 96.06 165 LEU A CA 1
ATOM 1229 C C . LEU A 1 165 ? 9.352 -29.312 -21.391 1 96.06 165 LEU A C 1
ATOM 1231 O O . LEU A 1 165 ? 8.633 -29.469 -20.406 1 96.06 165 LEU A O 1
ATOM 1235 N N . GLU A 1 166 ? 10.031 -30.297 -21.922 1 97.44 166 GLU A N 1
ATOM 1236 C CA . GLU A 1 166 ? 9.891 -31.672 -21.422 1 97.44 166 GLU A CA 1
ATOM 1237 C C . GLU A 1 166 ? 10.383 -31.781 -19.984 1 97.44 166 GLU A C 1
ATOM 1239 O O . GLU A 1 166 ? 9.781 -32.469 -19.172 1 97.44 166 GLU A O 1
ATOM 1244 N N . ALA A 1 167 ? 11.469 -31.094 -19.719 1 96.62 167 ALA A N 1
ATOM 1245 C CA . ALA A 1 167 ? 11.984 -31.078 -18.359 1 96.62 167 ALA A CA 1
ATOM 1246 C C . ALA A 1 167 ? 10.969 -30.453 -17.406 1 96.62 167 ALA A C 1
ATOM 1248 O O . ALA A 1 167 ? 10.789 -30.938 -16.281 1 96.62 167 ALA A O 1
ATOM 1249 N N . GLY A 1 168 ? 10.383 -29.422 -17.859 1 97.31 168 GLY A N 1
ATOM 1250 C CA . GLY A 1 168 ? 9.344 -28.797 -17.062 1 97.31 168 GLY A CA 1
ATOM 1251 C C . GLY A 1 168 ? 8.18 -29.719 -16.766 1 97.31 168 GLY A C 1
ATOM 1252 O O . GLY A 1 168 ? 7.66 -29.75 -15.648 1 97.31 168 GLY A O 1
ATOM 1253 N N . ILE A 1 169 ? 7.789 -30.453 -17.734 1 98.25 169 ILE A N 1
ATOM 1254 C CA . ILE A 1 169 ? 6.676 -31.375 -17.609 1 98.25 169 ILE A CA 1
ATOM 1255 C C . ILE A 1 169 ? 7.035 -32.469 -16.609 1 98.25 169 ILE A C 1
ATOM 1257 O O . ILE A 1 169 ? 6.238 -32.812 -15.734 1 98.25 169 ILE A O 1
ATOM 1261 N N . GLU A 1 170 ? 8.219 -33.031 -16.734 1 98.38 170 GLU A N 1
ATOM 1262 C CA . GLU A 1 170 ? 8.656 -34.062 -15.82 1 98.38 170 GLU A CA 1
ATOM 1263 C C . GLU A 1 170 ? 8.703 -33.562 -14.375 1 98.38 170 GLU A C 1
ATOM 1265 O O . GLU A 1 170 ? 8.281 -34.281 -13.461 1 98.38 170 GLU A O 1
ATOM 1270 N N . ARG A 1 171 ? 9.188 -32.438 -14.203 1 98.44 171 ARG A N 1
ATOM 1271 C CA . ARG A 1 171 ? 9.219 -31.844 -12.867 1 98.44 171 ARG A CA 1
ATOM 1272 C C . ARG A 1 171 ? 7.805 -31.641 -12.328 1 98.44 171 ARG A C 1
ATOM 1274 O O . ARG A 1 171 ? 7.527 -31.953 -11.164 1 98.44 171 ARG A O 1
ATOM 1281 N N . ALA A 1 172 ? 6.977 -31.141 -13.18 1 98.56 172 ALA A N 1
ATOM 1282 C CA . ALA A 1 172 ? 5.594 -30.906 -12.773 1 98.56 172 ALA A CA 1
ATOM 1283 C C . ALA A 1 172 ? 4.93 -32.188 -12.312 1 98.56 172 ALA A C 1
ATOM 1285 O O . ALA A 1 172 ? 4.238 -32.219 -11.289 1 98.56 172 ALA A O 1
ATOM 1286 N N . LYS A 1 173 ? 5.152 -33.281 -13.031 1 98.75 173 LYS A N 1
ATOM 1287 C CA . LYS A 1 173 ? 4.598 -34.562 -12.648 1 98.75 173 LYS A CA 1
ATOM 1288 C C . LYS A 1 173 ? 5.129 -35 -11.281 1 98.75 173 LYS A C 1
ATOM 1290 O O . LYS A 1 173 ? 4.371 -35.5 -10.445 1 98.75 173 LYS A O 1
ATOM 1295 N N . ALA A 1 174 ? 6.422 -34.812 -11.109 1 98.75 174 ALA A N 1
ATOM 1296 C CA . ALA A 1 174 ? 7.043 -35.156 -9.836 1 98.75 174 ALA A CA 1
ATOM 1297 C C . ALA A 1 174 ? 6.465 -34.312 -8.695 1 98.75 174 ALA A C 1
ATOM 1299 O O . ALA A 1 174 ? 6.27 -34.844 -7.59 1 98.75 174 ALA A O 1
ATOM 1300 N N . TYR A 1 175 ? 6.195 -33.062 -8.945 1 98.88 175 TYR A N 1
ATOM 1301 C CA . TYR A 1 175 ? 5.664 -32.156 -7.93 1 98.88 175 TYR A CA 1
ATOM 1302 C C . TYR A 1 175 ? 4.242 -32.531 -7.543 1 98.88 175 TYR A C 1
ATOM 1304 O O . TYR A 1 175 ? 3.885 -32.531 -6.363 1 98.88 175 TYR A O 1
ATOM 1312 N N . ILE A 1 176 ? 3.428 -32.938 -8.516 1 98.81 176 ILE A N 1
ATOM 1313 C CA . ILE A 1 176 ? 2.07 -33.406 -8.258 1 98.81 176 ILE A CA 1
ATOM 1314 C C . ILE A 1 176 ? 2.113 -34.688 -7.441 1 98.81 176 ILE A C 1
ATOM 1316 O O . ILE A 1 176 ? 1.356 -34.844 -6.48 1 98.81 176 ILE A O 1
ATOM 1320 N N . ALA A 1 177 ? 2.996 -35.562 -7.836 1 98.75 177 ALA A N 1
ATOM 1321 C CA . ALA A 1 177 ? 3.146 -36.812 -7.113 1 98.75 177 ALA A CA 1
ATOM 1322 C C . ALA A 1 177 ? 3.549 -36.594 -5.66 1 98.75 177 ALA A C 1
ATOM 1324 O O . ALA A 1 177 ? 3.174 -37.344 -4.77 1 98.75 177 ALA A O 1
ATOM 1325 N N . ALA A 1 178 ? 4.273 -35.5 -5.441 1 98.75 178 ALA A N 1
ATOM 1326 C CA . ALA A 1 178 ? 4.75 -35.156 -4.105 1 98.75 178 ALA A CA 1
ATOM 1327 C C . ALA A 1 178 ? 3.635 -34.531 -3.266 1 98.75 178 ALA A C 1
ATOM 1329 O O . ALA A 1 178 ? 3.775 -34.375 -2.051 1 98.75 178 ALA A O 1
ATOM 1330 N N . GLY A 1 179 ? 2.541 -34.125 -3.916 1 98.69 179 GLY A N 1
ATOM 1331 C CA . GLY A 1 179 ? 1.394 -33.656 -3.16 1 98.69 179 GLY A CA 1
ATOM 1332 C C . GLY A 1 179 ? 0.939 -32.25 -3.574 1 98.69 179 GLY A C 1
ATOM 1333 O O . GLY A 1 179 ? -0.063 -31.75 -3.066 1 98.69 179 GLY A O 1
ATOM 1334 N N . ALA A 1 180 ? 1.643 -31.578 -4.461 1 98.88 180 ALA A N 1
ATOM 1335 C CA . ALA A 1 180 ? 1.167 -30.297 -4.957 1 98.88 180 ALA A CA 1
ATOM 1336 C C . ALA A 1 180 ? -0.216 -30.422 -5.59 1 98.88 180 ALA A C 1
ATOM 1338 O O . ALA A 1 180 ? -0.502 -31.422 -6.27 1 98.88 180 ALA A O 1
ATOM 1339 N N . ASP A 1 181 ? -1.011 -29.406 -5.418 1 98.88 181 ASP A N 1
ATOM 1340 C CA . ASP A 1 181 ? -2.385 -29.453 -5.91 1 98.88 181 ASP A CA 1
ATOM 1341 C C . ASP A 1 181 ? -2.469 -28.953 -7.352 1 98.88 181 ASP A C 1
ATOM 1343 O O . ASP A 1 181 ? -3.346 -29.375 -8.109 1 98.88 181 ASP A O 1
ATOM 1347 N N . MET A 1 182 ? -1.632 -28.047 -7.719 1 98.81 182 MET A N 1
ATOM 1348 C CA . MET A 1 182 ? -1.68 -27.328 -8.992 1 98.81 182 MET A CA 1
ATOM 1349 C C . MET A 1 182 ? -0.278 -26.953 -9.453 1 98.81 182 MET A C 1
ATOM 1351 O O . MET A 1 182 ? 0.683 -27.062 -8.688 1 98.81 182 MET A O 1
ATOM 1355 N N . ILE A 1 183 ? -0.166 -26.531 -10.727 1 98.75 183 ILE A N 1
ATOM 1356 C CA . ILE A 1 183 ? 1.141 -26.203 -11.289 1 98.75 183 ILE A CA 1
ATOM 1357 C C . ILE A 1 183 ? 1.114 -24.797 -11.883 1 98.75 183 ILE A C 1
ATOM 1359 O O . ILE A 1 183 ? 0.161 -24.422 -12.57 1 98.75 183 ILE A O 1
ATOM 1363 N N . PHE A 1 184 ? 2.086 -24.031 -11.5 1 98.25 184 PHE A N 1
ATOM 1364 C CA . PHE A 1 184 ? 2.453 -22.781 -12.141 1 98.25 184 PHE A CA 1
ATOM 1365 C C . PHE A 1 184 ? 3.699 -22.953 -13 1 98.25 184 PHE A C 1
ATOM 1367 O O . PHE A 1 184 ? 4.82 -22.922 -12.492 1 98.25 184 PHE A O 1
ATOM 1374 N N . ALA A 1 185 ? 3.504 -23.219 -14.289 1 91.31 185 ALA A N 1
ATOM 1375 C CA . ALA A 1 185 ? 4.633 -23.359 -15.203 1 91.31 185 ALA A CA 1
ATOM 1376 C C . ALA A 1 185 ? 5.059 -22.016 -15.773 1 91.31 185 ALA A C 1
ATOM 1378 O O . ALA A 1 185 ? 4.355 -21.438 -16.609 1 91.31 185 ALA A O 1
ATOM 1379 N N . GLU A 1 186 ? 6.152 -21.609 -15.414 1 89.69 186 GLU A N 1
ATOM 1380 C CA . GLU A 1 186 ? 6.664 -20.328 -15.898 1 89.69 186 GLU A CA 1
ATOM 1381 C C . GLU A 1 186 ? 7.27 -20.469 -17.297 1 89.69 186 GLU A C 1
ATOM 1383 O O . GLU A 1 186 ? 7.77 -21.531 -17.656 1 89.69 186 GLU A O 1
ATOM 1388 N N . ALA A 1 187 ? 7.137 -19.453 -18.109 1 87.38 187 ALA A N 1
ATOM 1389 C CA . ALA A 1 187 ? 7.828 -19.266 -19.391 1 87.38 187 ALA A CA 1
ATOM 1390 C C . ALA A 1 187 ? 7.219 -20.141 -20.484 1 87.38 187 ALA A C 1
ATOM 1392 O O . ALA A 1 187 ? 7.926 -20.641 -21.359 1 87.38 187 ALA A O 1
ATOM 1393 N N . LEU A 1 188 ? 5.973 -20.516 -20.328 1 92.25 188 LEU A N 1
ATOM 1394 C CA . LEU A 1 188 ? 5.25 -21 -21.5 1 92.25 188 LEU A CA 1
ATOM 1395 C C . LEU A 1 188 ? 4.863 -19.844 -22.406 1 92.25 188 LEU A C 1
ATOM 1397 O O . LEU A 1 188 ? 4.023 -19.016 -22.047 1 92.25 188 LEU A O 1
ATOM 1401 N N . THR A 1 189 ? 5.406 -19.781 -23.609 1 91.88 189 THR A N 1
ATOM 1402 C CA . THR A 1 189 ? 5.289 -18.578 -24.422 1 91.88 189 THR A CA 1
ATOM 1403 C C . THR A 1 189 ? 4.344 -18.828 -25.594 1 91.88 189 THR A C 1
ATOM 1405 O O . THR A 1 189 ? 4.016 -17.891 -26.344 1 91.88 189 THR A O 1
ATOM 1408 N N . GLU A 1 190 ? 3.879 -20.109 -25.812 1 94.44 190 GLU A N 1
ATOM 1409 C CA . GLU A 1 190 ? 2.988 -20.469 -26.906 1 94.44 190 GLU A CA 1
ATOM 1410 C C . GLU A 1 190 ? 1.8 -21.281 -26.422 1 94.44 190 GLU A C 1
ATOM 1412 O O . GLU A 1 190 ? 1.936 -22.094 -25.5 1 94.44 190 GLU A O 1
ATOM 1417 N N . LEU A 1 191 ? 0.682 -21.156 -27.125 1 96.81 191 LEU A N 1
ATOM 1418 C CA . LEU A 1 191 ? -0.526 -21.875 -26.766 1 96.81 191 LEU A CA 1
ATOM 1419 C C . LEU A 1 191 ? -0.316 -23.391 -26.906 1 96.81 191 LEU A C 1
ATOM 1421 O O . LEU A 1 191 ? -0.846 -24.172 -26.109 1 96.81 191 LEU A O 1
ATOM 1425 N N . ASP A 1 192 ? 0.487 -23.766 -27.828 1 96.94 192 ASP A N 1
ATOM 1426 C CA . ASP A 1 192 ? 0.737 -25.188 -28.031 1 96.94 192 ASP A CA 1
ATOM 1427 C C . ASP A 1 192 ? 1.495 -25.797 -26.859 1 96.94 192 ASP A C 1
ATOM 1429 O O . ASP A 1 192 ? 1.328 -26.969 -26.547 1 96.94 192 ASP A O 1
ATOM 1433 N N . GLN A 1 193 ? 2.32 -25.016 -26.25 1 96.12 193 GLN A N 1
ATOM 1434 C CA . GLN A 1 193 ? 3.02 -25.484 -25.062 1 96.12 193 GLN A CA 1
ATOM 1435 C C . GLN A 1 193 ? 2.039 -25.766 -23.922 1 96.12 193 GLN A C 1
ATOM 1437 O O . GLN A 1 193 ? 2.199 -26.75 -23.188 1 96.12 193 GLN A O 1
ATOM 1442 N N . TYR A 1 194 ? 1.001 -24.953 -23.812 1 96.56 194 TYR A N 1
ATOM 1443 C CA . TYR A 1 194 ? -0.032 -25.188 -22.812 1 96.56 194 TYR A CA 1
ATOM 1444 C C . TYR A 1 194 ? -0.79 -26.484 -23.094 1 96.56 194 TYR A C 1
ATOM 1446 O O . TYR A 1 194 ? -1.062 -27.266 -22.188 1 96.56 194 TYR A O 1
ATOM 1454 N N . ARG A 1 195 ? -1.095 -26.688 -24.375 1 97.81 195 ARG A N 1
ATOM 1455 C CA . ARG A 1 195 ? -1.791 -27.906 -24.766 1 97.81 195 ARG A CA 1
ATOM 1456 C C . ARG A 1 195 ? -0.969 -29.141 -24.422 1 97.81 195 ARG A C 1
ATOM 1458 O O . ARG A 1 195 ? -1.5 -30.125 -23.875 1 97.81 195 ARG A O 1
ATOM 1465 N N . HIS A 1 196 ? 0.279 -29.016 -24.766 1 97.38 196 HIS A N 1
ATOM 1466 C CA . HIS A 1 196 ? 1.184 -30.125 -24.5 1 97.38 196 HIS A CA 1
ATOM 1467 C C . HIS A 1 196 ? 1.309 -30.391 -23.016 1 97.38 196 HIS A C 1
ATOM 1469 O O . HIS A 1 196 ? 1.268 -31.547 -22.578 1 97.38 196 HIS A O 1
ATOM 1475 N N . PHE A 1 197 ? 1.499 -29.344 -22.297 1 96.38 197 PHE A N 1
ATOM 1476 C CA . PHE A 1 197 ? 1.605 -29.453 -20.844 1 96.38 197 PHE A CA 1
ATOM 1477 C C . PHE A 1 197 ? 0.35 -30.078 -20.25 1 96.38 197 PHE A C 1
ATOM 1479 O O . PHE A 1 197 ? 0.436 -31 -19.422 1 96.38 197 PHE A O 1
ATOM 1486 N N . LYS A 1 198 ? -0.822 -29.625 -20.641 1 96.19 198 LYS A N 1
ATOM 1487 C CA . LYS A 1 198 ? -2.109 -30.094 -20.125 1 96.19 198 LYS A CA 1
ATOM 1488 C C . LYS A 1 198 ? -2.33 -31.562 -20.453 1 96.19 198 LYS A C 1
ATOM 1490 O O . LYS A 1 198 ? -2.945 -32.281 -19.672 1 96.19 198 LYS A O 1
ATOM 1495 N N . ALA A 1 199 ? -1.886 -32 -21.562 1 97.75 199 ALA A N 1
ATOM 1496 C CA . ALA A 1 199 ? -2.033 -33.406 -21.984 1 97.75 199 ALA A CA 1
ATOM 1497 C C . ALA A 1 199 ? -1.245 -34.344 -21.062 1 97.75 199 ALA A C 1
ATOM 1499 O O . ALA A 1 199 ? -1.627 -35.5 -20.859 1 97.75 199 ALA A O 1
ATOM 1500 N N . GLN A 1 200 ? -0.198 -33.812 -20.484 1 97.69 200 GLN A N 1
ATOM 1501 C CA . GLN A 1 200 ? 0.732 -34.656 -19.75 1 97.69 200 GLN A CA 1
ATOM 1502 C C . GLN A 1 200 ? 0.544 -34.5 -18.25 1 97.69 200 GLN A C 1
ATOM 1504 O O . GLN A 1 200 ? 0.695 -35.469 -17.5 1 97.69 200 GLN A O 1
ATOM 1509 N N . VAL A 1 201 ? 0.3 -33.312 -17.828 1 97.25 201 VAL A N 1
ATOM 1510 C CA . VAL A 1 201 ? 0.17 -33 -16.422 1 97.25 201 VAL A CA 1
ATOM 1511 C C . VAL A 1 201 ? -1.307 -32.969 -16.031 1 97.25 201 VAL A C 1
ATOM 1513 O O . VAL A 1 201 ? -2.047 -32.094 -16.484 1 97.25 201 VAL A O 1
ATOM 1516 N N . LYS A 1 202 ? -1.733 -33.875 -15.219 1 95.25 202 LYS A N 1
ATOM 1517 C CA . LYS A 1 202 ? -3.139 -34 -14.844 1 95.25 202 LYS A CA 1
ATOM 1518 C C . LYS A 1 202 ? -3.438 -33.188 -13.586 1 95.25 202 LYS A C 1
ATOM 1520 O O . LYS A 1 202 ? -3.818 -33.781 -12.555 1 95.25 202 LYS A O 1
ATOM 1525 N N . ALA A 1 203 ? -3.287 -31.984 -13.609 1 98.06 203 ALA A N 1
ATOM 1526 C CA . ALA A 1 203 ? -3.562 -31.016 -12.57 1 98.06 203 ALA A CA 1
ATOM 1527 C C . ALA A 1 203 ? -3.865 -29.641 -13.164 1 98.06 203 ALA A C 1
ATOM 1529 O O . ALA A 1 203 ? -3.514 -29.359 -14.32 1 98.06 203 ALA A O 1
ATOM 1530 N N . PRO A 1 204 ? -4.641 -28.812 -12.422 1 98.56 204 PRO A N 1
ATOM 1531 C CA . PRO A 1 204 ? -4.879 -27.453 -12.922 1 98.56 204 PRO A CA 1
ATOM 1532 C C . PRO A 1 204 ? -3.588 -26.688 -13.203 1 98.56 204 PRO A C 1
ATOM 1534 O O . PRO A 1 204 ? -2.621 -26.797 -12.445 1 98.56 204 PRO A O 1
ATOM 1537 N N . ILE A 1 205 ? -3.594 -25.922 -14.266 1 98.25 205 ILE A N 1
ATOM 1538 C CA . ILE A 1 205 ? -2.428 -25.172 -14.727 1 98.25 205 ILE A CA 1
ATOM 1539 C C . ILE A 1 205 ? -2.719 -23.672 -14.688 1 98.25 205 ILE A C 1
ATOM 1541 O O . ILE A 1 205 ? -3.785 -23.234 -15.117 1 98.25 205 ILE A O 1
ATOM 1545 N N . LEU A 1 206 ? -1.783 -22.906 -14.141 1 98.44 206 LEU A N 1
ATOM 1546 C CA . LEU A 1 206 ? -1.865 -21.453 -14.078 1 98.44 206 LEU A CA 1
ATOM 1547 C C . LEU A 1 206 ? -1.008 -20.812 -15.164 1 98.44 206 LEU A C 1
ATOM 1549 O O . LEU A 1 206 ? 0.175 -21.125 -15.297 1 98.44 206 LEU A O 1
ATOM 1553 N N . ALA A 1 207 ? -1.62 -19.969 -15.969 1 97.19 207 ALA A N 1
ATOM 1554 C CA . ALA A 1 207 ? -0.919 -19.172 -16.969 1 97.19 207 ALA A CA 1
ATOM 1555 C C . ALA A 1 207 ? -0.606 -17.766 -16.453 1 97.19 207 ALA A C 1
ATOM 1557 O O . ALA A 1 207 ? -1.499 -17.062 -15.977 1 97.19 207 ALA A O 1
ATOM 1558 N N . ASN A 1 208 ? 0.635 -17.375 -16.578 1 96.56 208 ASN A N 1
ATOM 1559 C CA . ASN A 1 208 ? 1.089 -16.062 -16.109 1 96.56 208 ASN A CA 1
ATOM 1560 C C . ASN A 1 208 ? 1.077 -15.039 -17.25 1 96.56 208 ASN A C 1
ATOM 1562 O O . ASN A 1 208 ? 1.845 -15.156 -18.203 1 96.56 208 ASN A O 1
ATOM 1566 N N . MET A 1 209 ? 0.228 -14 -17.156 1 96.75 209 MET A N 1
ATOM 1567 C CA . MET A 1 209 ? 0.16 -12.938 -18.156 1 96.75 209 MET A CA 1
ATOM 1568 C C . MET A 1 209 ? 0.696 -11.625 -17.594 1 96.75 209 MET A C 1
ATOM 1570 O O . MET A 1 209 ? -0.069 -10.688 -17.359 1 96.75 209 MET A O 1
ATOM 1574 N N . THR A 1 210 ? 1.962 -11.586 -17.375 1 95.5 210 THR A N 1
ATOM 1575 C CA . THR A 1 210 ? 2.623 -10.375 -16.891 1 95.5 210 THR A CA 1
ATOM 1576 C C . THR A 1 210 ? 2.994 -9.461 -18.062 1 95.5 210 THR A C 1
ATOM 1578 O O . THR A 1 210 ? 3.363 -9.938 -19.141 1 95.5 210 THR A O 1
ATOM 1581 N N . GLU A 1 211 ? 2.885 -8.203 -17.844 1 95.88 211 GLU A N 1
ATOM 1582 C CA . GLU A 1 211 ? 3.137 -7.211 -18.891 1 95.88 211 GLU A CA 1
ATOM 1583 C C . GLU A 1 211 ? 4.633 -6.969 -19.062 1 95.88 211 GLU A C 1
ATOM 1585 O O . GLU A 1 211 ? 5.418 -7.207 -18.141 1 95.88 211 GLU A O 1
ATOM 1590 N N . PHE A 1 212 ? 4.988 -6.527 -20.312 1 91.56 212 PHE A N 1
ATOM 1591 C CA . PHE A 1 212 ? 6.32 -6.059 -20.672 1 91.56 212 PHE A CA 1
ATOM 1592 C C . PHE A 1 212 ? 7.328 -7.199 -20.609 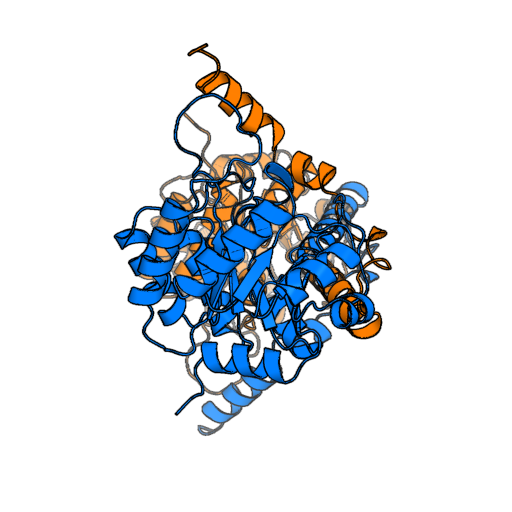1 91.56 212 PHE A C 1
ATOM 1594 O O . PHE A 1 212 ? 8.492 -6.984 -20.266 1 91.56 212 PHE A O 1
ATOM 1601 N N . GLY A 1 213 ? 6.852 -8.422 -20.734 1 82.25 213 GLY A N 1
ATOM 1602 C CA . GLY A 1 213 ? 7.703 -9.594 -20.875 1 82.25 213 GLY A CA 1
ATOM 1603 C C . GLY A 1 213 ? 7.777 -10.117 -22.297 1 82.25 213 GLY A C 1
ATOM 1604 O O . GLY A 1 213 ? 7.41 -9.422 -23.25 1 82.25 213 GLY A O 1
ATOM 1605 N N . GLN A 1 214 ? 8.328 -11.305 -22.406 1 76.62 214 GLN A N 1
ATOM 1606 C CA . GLN A 1 214 ? 8.562 -11.906 -23.703 1 76.62 214 GLN A CA 1
ATOM 1607 C C . GLN A 1 214 ? 7.316 -12.633 -24.203 1 76.62 214 GLN A C 1
ATOM 1609 O O . GLN A 1 214 ? 7.164 -12.859 -25.406 1 76.62 214 GLN A O 1
ATOM 1614 N N . THR A 1 215 ? 6.492 -12.93 -23.312 1 80.31 215 THR A N 1
ATOM 1615 C CA . THR A 1 215 ? 5.316 -13.727 -23.656 1 80.31 215 THR A CA 1
ATOM 1616 C C . THR A 1 215 ? 4.188 -12.828 -24.156 1 80.31 215 THR A C 1
ATOM 1618 O O . THR A 1 215 ? 3.939 -11.758 -23.594 1 80.31 215 THR A O 1
ATOM 1621 N N . GLN A 1 216 ? 3.629 -13.289 -25.25 1 89.56 216 GLN A N 1
ATOM 1622 C CA . GLN A 1 216 ? 2.418 -12.625 -25.719 1 89.56 216 GLN A CA 1
ATOM 1623 C C . GLN A 1 216 ? 1.33 -12.648 -24.641 1 89.56 216 GLN A C 1
ATOM 1625 O O . GLN A 1 216 ? 1.193 -13.625 -23.906 1 89.56 216 GLN A O 1
ATOM 1630 N N . LEU A 1 217 ? 0.52 -11.633 -24.578 1 96.44 217 LEU A N 1
ATOM 1631 C CA . LEU A 1 217 ? -0.6 -11.562 -23.641 1 96.44 217 LEU A CA 1
ATOM 1632 C C . LEU A 1 217 ? -1.852 -12.188 -24.25 1 96.44 217 LEU A C 1
ATOM 1634 O O . LEU A 1 217 ? -2.676 -11.492 -24.844 1 96.44 217 LEU A O 1
ATOM 1638 N N . PHE A 1 218 ? -1.989 -13.461 -24.031 1 96.94 218 PHE A N 1
ATOM 1639 C CA . PHE A 1 218 ? -3.1 -14.219 -24.594 1 96.94 218 PHE A CA 1
ATOM 1640 C C . PHE A 1 218 ? -4.41 -13.844 -23.922 1 96.94 218 PHE A C 1
ATOM 1642 O O . PHE A 1 218 ? -4.43 -13.484 -22.734 1 96.94 218 PHE A O 1
ATOM 1649 N N . ASN A 1 219 ? -5.465 -13.938 -24.688 1 96.69 219 ASN A N 1
ATOM 1650 C CA . ASN A 1 219 ? -6.801 -13.773 -24.125 1 96.69 219 ASN A CA 1
ATOM 1651 C C . ASN A 1 219 ? -7.211 -14.977 -23.281 1 96.69 219 ASN A C 1
ATOM 1653 O O . ASN A 1 219 ? -6.77 -16.094 -23.547 1 96.69 219 ASN A O 1
ATOM 1657 N N . LYS A 1 220 ? -8.094 -14.695 -22.297 1 97.81 220 LYS A N 1
ATOM 1658 C CA . LYS A 1 220 ? -8.477 -15.766 -21.375 1 97.81 220 LYS A CA 1
ATOM 1659 C C . LYS A 1 220 ? -9.125 -16.922 -22.125 1 97.81 220 LYS A C 1
ATOM 1661 O O . LYS A 1 220 ? -8.938 -18.078 -21.766 1 97.81 220 LYS A O 1
ATOM 1666 N N . GLU A 1 221 ? -9.828 -16.672 -23.219 1 97.81 221 GLU A N 1
ATOM 1667 C CA . GLU A 1 221 ? -10.484 -17.719 -23.969 1 97.81 221 GLU A CA 1
ATOM 1668 C C . GLU A 1 221 ? -9.461 -18.609 -24.672 1 97.81 221 GLU A C 1
ATOM 1670 O O . GLU A 1 221 ? -9.609 -19.844 -24.703 1 97.81 221 GLU A O 1
ATOM 1675 N N . GLU A 1 222 ? -8.477 -17.969 -25.25 1 97.75 222 GLU A N 1
ATOM 1676 C CA . GLU A 1 222 ? -7.402 -18.719 -25.891 1 97.75 222 GLU A CA 1
ATOM 1677 C C . GLU A 1 222 ? -6.688 -19.625 -24.891 1 97.75 222 GLU A C 1
ATOM 1679 O O . GLU A 1 222 ? -6.379 -20.781 -25.203 1 97.75 222 GLU A O 1
ATOM 1684 N N . LEU A 1 223 ? -6.449 -19.094 -23.781 1 97.94 223 LEU A N 1
ATOM 1685 C CA . LEU A 1 223 ? -5.754 -19.828 -22.734 1 97.94 223 LEU A CA 1
ATOM 1686 C C . LEU A 1 223 ? -6.59 -21.016 -22.25 1 97.94 223 LEU A C 1
ATOM 1688 O O . LEU A 1 223 ? -6.07 -22.125 -22.078 1 97.94 223 LEU A O 1
ATOM 1692 N N . ALA A 1 224 ? -7.879 -20.797 -22.078 1 98.25 224 ALA A N 1
ATOM 1693 C CA . ALA A 1 224 ? -8.781 -21.875 -21.656 1 98.25 224 ALA A CA 1
ATOM 1694 C C . ALA A 1 224 ? -8.805 -22.984 -22.688 1 98.25 224 ALA A C 1
ATOM 1696 O O . ALA A 1 224 ? -8.719 -24.172 -22.344 1 98.25 224 ALA A O 1
ATOM 1697 N N . GLN A 1 225 ? -8.867 -22.609 -23.906 1 98.06 225 GLN A N 1
ATOM 1698 C CA . GLN A 1 225 ? -8.898 -23.578 -25 1 98.06 225 GLN A CA 1
ATOM 1699 C C . GLN A 1 225 ? -7.59 -24.375 -25.062 1 98.06 225 GLN A C 1
ATOM 1701 O O . GLN A 1 225 ? -7.586 -25.547 -25.422 1 98.06 225 GLN A O 1
ATOM 1706 N N . ALA A 1 226 ? -6.566 -23.703 -24.641 1 97.88 226 ALA A N 1
ATOM 1707 C CA . ALA A 1 226 ? -5.25 -24.328 -24.703 1 97.88 226 ALA A CA 1
ATOM 1708 C C . ALA A 1 226 ? -4.996 -25.188 -23.469 1 97.88 226 ALA A C 1
ATOM 1710 O O . ALA A 1 226 ? -3.988 -25.891 -23.391 1 97.88 226 ALA A O 1
ATOM 1711 N N . GLY A 1 227 ? -5.898 -25.094 -22.5 1 97.44 227 GLY A N 1
ATOM 1712 C CA . GLY A 1 227 ? -5.781 -26.031 -21.391 1 97.44 227 GLY A CA 1
ATOM 1713 C C . GLY A 1 227 ? -5.438 -25.344 -20.078 1 97.44 227 GLY A C 1
ATOM 1714 O O . GLY A 1 227 ? -5.371 -26 -19.031 1 97.44 227 GLY A O 1
ATOM 1715 N N . ALA A 1 228 ? -5.266 -24.047 -20.094 1 98 228 ALA A N 1
ATOM 1716 C CA . ALA A 1 228 ? -5.035 -23.312 -18.844 1 98 228 ALA A CA 1
ATOM 1717 C C . ALA A 1 228 ? -6.312 -23.234 -18.016 1 98 228 ALA A C 1
ATOM 1719 O O . ALA A 1 228 ? -7.383 -22.922 -18.531 1 98 228 ALA A O 1
ATOM 1720 N N . ASP A 1 229 ? -6.176 -23.5 -16.734 1 98.56 229 ASP A N 1
ATOM 1721 C CA . ASP A 1 229 ? -7.328 -23.5 -15.836 1 98.56 229 ASP A CA 1
ATOM 1722 C C . ASP A 1 229 ? -7.438 -22.172 -15.094 1 98.56 229 ASP A C 1
ATOM 1724 O O . ASP A 1 229 ? -8.508 -21.812 -14.594 1 98.56 229 ASP A O 1
ATOM 1728 N N . MET A 1 230 ? -6.316 -21.469 -14.992 1 98.69 230 MET A N 1
ATOM 1729 C CA . MET A 1 230 ? -6.203 -20.172 -14.328 1 98.69 230 MET A CA 1
ATOM 1730 C C . MET A 1 230 ? -5.355 -19.219 -15.164 1 98.69 230 MET A C 1
ATOM 1732 O O . MET A 1 230 ? -4.434 -19.641 -15.859 1 98.69 230 MET A O 1
ATOM 1736 N N . VAL A 1 231 ? -5.68 -17.969 -15.094 1 98.5 231 VAL A N 1
ATOM 1737 C CA . VAL A 1 231 ? -4.848 -16.922 -15.688 1 98.5 231 VAL A CA 1
ATOM 1738 C C . VAL A 1 231 ? -4.547 -15.859 -14.641 1 98.5 231 VAL A C 1
ATOM 1740 O O . VAL A 1 231 ? -5.457 -15.344 -13.984 1 98.5 231 VAL A O 1
ATOM 1743 N N . LEU A 1 232 ? -3.289 -15.594 -14.523 1 98.31 232 LEU A N 1
ATOM 1744 C CA . LEU A 1 232 ? -2.781 -14.672 -13.516 1 98.31 232 LEU A CA 1
ATOM 1745 C C . LEU A 1 232 ? -2.369 -13.344 -14.148 1 98.31 232 LEU A C 1
ATOM 1747 O O . LEU A 1 232 ? -1.631 -13.328 -15.141 1 98.31 232 LEU A O 1
ATOM 1751 N N . TYR A 1 233 ? -2.908 -12.25 -13.672 1 98.12 233 TYR A N 1
ATOM 1752 C CA . TYR A 1 233 ? -2.477 -10.891 -13.969 1 98.12 233 TYR A CA 1
ATOM 1753 C C . TYR A 1 233 ? -1.793 -10.266 -12.758 1 98.12 233 TYR A C 1
ATOM 1755 O O . TYR A 1 233 ? -2.434 -9.562 -11.969 1 98.12 233 TYR A O 1
ATOM 1763 N N . PRO A 1 234 ? -0.542 -10.438 -12.625 1 97.81 234 PRO A N 1
ATOM 1764 C CA . PRO A 1 234 ? 0.087 -10.281 -11.312 1 97.81 234 PRO A CA 1
ATOM 1765 C C . PRO A 1 234 ? 0.294 -8.82 -10.914 1 97.81 234 PRO A C 1
ATOM 1767 O O . PRO A 1 234 ? 0.085 -8.453 -9.758 1 97.81 234 PRO A O 1
ATOM 1770 N N . LEU A 1 235 ? 0.671 -7.914 -11.898 1 98.06 235 LEU A N 1
ATOM 1771 C CA . LEU A 1 235 ? 1.165 -6.613 -11.461 1 98.06 235 LEU A CA 1
ATOM 1772 C C . LEU A 1 235 ? 0.524 -5.488 -12.273 1 98.06 235 LEU A C 1
ATOM 1774 O O . LEU A 1 235 ? 0.872 -4.32 -12.102 1 98.06 235 LEU A O 1
ATOM 1778 N N . GLY A 1 236 ? -0.389 -5.797 -13.164 1 98.56 236 GLY A N 1
ATOM 1779 C CA . GLY A 1 236 ? -0.971 -4.785 -14.023 1 98.56 236 GLY A CA 1
ATOM 1780 C C . GLY A 1 236 ? -1.589 -3.631 -13.258 1 98.56 236 GLY A C 1
ATOM 1781 O O . GLY A 1 236 ? -1.388 -2.467 -13.609 1 98.56 236 GLY A O 1
ATOM 1782 N N . THR A 1 237 ? -2.352 -3.912 -12.25 1 98.88 237 THR A N 1
ATOM 1783 C CA . THR A 1 237 ? -2.982 -2.881 -11.43 1 98.88 237 THR A CA 1
ATOM 1784 C C . THR A 1 237 ? -1.93 -2 -10.766 1 98.88 237 THR A C 1
ATOM 1786 O O . THR A 1 237 ? -2.066 -0.775 -10.734 1 98.88 237 THR A O 1
ATOM 1789 N N . PHE A 1 238 ? -0.861 -2.609 -10.273 1 98.75 238 PHE A N 1
ATOM 1790 C CA . PHE A 1 238 ? 0.237 -1.917 -9.609 1 98.75 238 PHE A CA 1
ATOM 1791 C C . PHE A 1 238 ? 0.961 -0.995 -10.586 1 98.75 238 PHE A C 1
ATOM 1793 O O . PHE A 1 238 ? 1.244 0.16 -10.258 1 98.75 238 PHE A O 1
ATOM 1800 N N . ARG A 1 239 ? 1.236 -1.486 -11.781 1 98.81 239 ARG A N 1
ATOM 1801 C CA . ARG A 1 239 ? 1.932 -0.703 -12.797 1 98.81 239 ARG A CA 1
ATOM 1802 C C . ARG A 1 239 ? 1.116 0.521 -13.203 1 98.81 239 ARG A C 1
ATOM 1804 O O . ARG A 1 239 ? 1.66 1.618 -13.336 1 98.81 239 ARG A O 1
ATOM 1811 N N . ALA A 1 240 ? -0.141 0.314 -13.383 1 98.94 240 ALA A N 1
ATOM 1812 C CA . ALA A 1 240 ? -1.018 1.422 -13.758 1 98.94 240 ALA A CA 1
ATOM 1813 C C . ALA A 1 240 ? -1.114 2.447 -12.633 1 98.94 240 ALA A C 1
ATOM 1815 O O . ALA A 1 240 ? -1.084 3.654 -12.875 1 98.94 240 ALA A O 1
ATOM 1816 N N . ALA A 1 241 ? -1.249 1.992 -11.438 1 98.88 241 ALA A N 1
ATOM 1817 C CA . ALA A 1 241 ? -1.31 2.861 -10.266 1 98.88 241 ALA A CA 1
ATOM 1818 C C . ALA A 1 241 ? -0.059 3.729 -10.164 1 98.88 241 ALA A C 1
ATOM 1820 O O . ALA A 1 241 ? -0.151 4.934 -9.906 1 98.88 241 ALA A O 1
ATOM 1821 N N . ASN A 1 242 ? 1.094 3.07 -10.359 1 98.88 242 ASN A N 1
ATOM 1822 C CA . ASN A 1 242 ? 2.365 3.783 -10.273 1 98.88 242 ASN A CA 1
ATOM 1823 C C . ASN A 1 242 ? 2.445 4.914 -11.289 1 98.88 242 ASN A C 1
ATOM 1825 O O . ASN A 1 242 ? 2.83 6.035 -10.953 1 98.88 242 ASN A O 1
ATOM 1829 N N . GLN A 1 243 ? 2.088 4.57 -12.477 1 98.88 243 GLN A N 1
ATOM 1830 C CA . GLN A 1 243 ? 2.16 5.57 -13.539 1 98.88 243 GLN A CA 1
ATOM 1831 C C . GLN A 1 243 ? 1.208 6.73 -13.266 1 98.88 243 GLN A C 1
ATOM 1833 O O . GLN A 1 243 ? 1.554 7.891 -13.492 1 98.88 243 GLN A O 1
ATOM 1838 N N . ALA A 1 244 ? 0.034 6.457 -12.805 1 98.88 244 ALA A N 1
ATOM 1839 C CA . ALA A 1 244 ? -0.957 7.488 -12.5 1 98.88 244 ALA A CA 1
ATOM 1840 C C . ALA A 1 244 ? -0.486 8.383 -11.359 1 98.88 244 ALA A C 1
ATOM 1842 O O . ALA A 1 244 ? -0.614 9.609 -11.43 1 98.88 244 ALA A O 1
ATOM 1843 N N . ALA A 1 245 ? 0.037 7.793 -10.32 1 98.88 245 ALA A N 1
ATOM 1844 C CA . ALA A 1 245 ? 0.569 8.562 -9.195 1 98.88 245 ALA A CA 1
ATOM 1845 C C . ALA A 1 245 ? 1.712 9.469 -9.648 1 98.88 245 ALA A C 1
ATOM 1847 O O . ALA A 1 245 ? 1.779 10.633 -9.25 1 98.88 245 ALA A O 1
ATOM 1848 N N . LEU A 1 246 ? 2.588 8.922 -10.453 1 98.88 246 LEU A N 1
ATOM 1849 C CA . LEU A 1 246 ? 3.723 9.68 -10.961 1 98.88 246 LEU A CA 1
ATOM 1850 C C . LEU A 1 246 ? 3.248 10.914 -11.734 1 98.88 246 LEU A C 1
ATOM 1852 O O . LEU A 1 246 ? 3.809 12 -11.578 1 98.88 246 LEU A O 1
ATOM 1856 N N . LYS A 1 247 ? 2.227 10.766 -12.531 1 98.81 247 LYS A N 1
ATOM 1857 C CA . LYS A 1 247 ? 1.69 11.883 -13.312 1 98.81 247 LYS A CA 1
ATOM 1858 C C . LYS A 1 247 ? 1.174 12.992 -12.398 1 98.81 247 LYS A C 1
ATOM 1860 O O . LYS A 1 247 ? 1.337 14.172 -12.703 1 98.81 247 LYS A O 1
ATOM 1865 N N . VAL A 1 248 ? 0.575 12.633 -11.328 1 98.88 248 VAL A N 1
ATOM 1866 C CA . VAL A 1 248 ? 0.097 13.617 -10.367 1 98.88 248 VAL A CA 1
ATOM 1867 C C . VAL A 1 248 ? 1.283 14.352 -9.75 1 98.88 248 VAL A C 1
ATOM 1869 O O . VAL A 1 248 ? 1.274 15.586 -9.648 1 98.88 248 VAL A O 1
ATOM 1872 N N . MET A 1 249 ? 2.299 13.594 -9.336 1 98.88 249 MET A N 1
ATOM 1873 C CA . MET A 1 249 ? 3.492 14.203 -8.75 1 98.88 249 MET A CA 1
ATOM 1874 C C . MET A 1 249 ? 4.129 15.195 -9.719 1 98.88 249 MET A C 1
ATOM 1876 O O . MET A 1 249 ? 4.48 16.312 -9.336 1 98.88 249 MET A O 1
ATOM 1880 N N . GLN A 1 250 ? 4.223 14.789 -10.938 1 98.81 250 GLN A N 1
ATOM 1881 C CA . GLN A 1 250 ? 4.824 15.641 -11.961 1 98.81 250 GLN A CA 1
ATOM 1882 C C . GLN A 1 250 ? 3.982 16.891 -12.195 1 98.81 250 GLN A C 1
ATOM 1884 O O . GLN A 1 250 ? 4.52 17.984 -12.352 1 98.81 250 GLN A O 1
ATOM 1889 N N . ALA A 1 251 ? 2.697 16.766 -12.211 1 98.75 251 ALA A N 1
ATOM 1890 C CA . ALA A 1 251 ? 1.806 17.906 -12.383 1 98.75 251 ALA A CA 1
ATOM 1891 C C . ALA A 1 251 ? 1.969 18.906 -11.242 1 98.75 251 ALA A C 1
ATOM 1893 O O . ALA A 1 251 ? 2.016 20.109 -11.469 1 98.75 251 ALA A O 1
ATOM 1894 N N . LEU A 1 252 ? 2.049 18.406 -10.07 1 98.62 252 LEU A N 1
ATOM 1895 C CA . LEU A 1 252 ? 2.227 19.266 -8.898 1 98.62 252 LEU A CA 1
ATOM 1896 C C . LEU A 1 252 ? 3.533 20.047 -8.992 1 98.62 252 LEU A C 1
ATOM 1898 O O . LEU A 1 252 ? 3.57 21.234 -8.688 1 98.62 252 LEU A O 1
ATOM 1902 N N . MET A 1 253 ? 4.602 19.359 -9.391 1 97.94 253 MET A N 1
ATOM 1903 C CA . MET A 1 253 ? 5.914 19.984 -9.5 1 97.94 253 MET A CA 1
ATOM 1904 C C . MET A 1 253 ? 5.934 21.016 -10.633 1 97.94 253 MET A C 1
ATOM 1906 O O . MET A 1 253 ? 6.484 22.109 -10.477 1 97.94 253 MET A O 1
ATOM 1910 N N . ASN A 1 254 ? 5.277 20.703 -11.727 1 97.81 254 ASN A N 1
ATOM 1911 C CA . ASN A 1 254 ? 5.332 21.547 -12.922 1 97.81 254 ASN A CA 1
ATOM 1912 C C . ASN A 1 254 ? 4.367 22.719 -12.828 1 97.81 254 ASN A C 1
ATOM 1914 O O . ASN A 1 254 ? 4.699 23.828 -13.227 1 97.81 254 ASN A O 1
ATOM 1918 N N . ASP A 1 255 ? 3.164 22.484 -12.289 1 97.81 255 ASP A N 1
ATOM 1919 C CA . ASP A 1 255 ? 2.096 23.484 -12.352 1 97.81 255 ASP A CA 1
ATOM 1920 C C . ASP A 1 255 ? 1.94 24.203 -11.023 1 97.81 255 ASP A C 1
ATOM 1922 O O . ASP A 1 255 ? 1.377 25.297 -10.977 1 97.81 255 ASP A O 1
ATOM 1926 N N . GLY A 1 256 ? 2.307 23.547 -9.93 1 97.81 256 GLY A N 1
ATOM 1927 C CA . GLY A 1 256 ? 2.143 24.125 -8.602 1 97.81 256 GLY A CA 1
ATOM 1928 C C . GLY A 1 256 ? 0.753 23.906 -8.031 1 97.81 256 GLY A C 1
ATOM 1929 O O . GLY A 1 256 ? 0.401 24.5 -7.008 1 97.81 256 GLY A O 1
ATOM 1930 N N . HIS A 1 257 ? -0.052 23.156 -8.75 1 97.62 257 HIS A N 1
ATOM 1931 C CA . HIS A 1 257 ? -1.391 22.75 -8.336 1 97.62 257 HIS A CA 1
ATOM 1932 C C . HIS A 1 257 ? -1.83 21.484 -9.055 1 97.62 257 HIS A C 1
ATOM 1934 O O . HIS A 1 257 ? -1.157 21.031 -9.984 1 97.62 257 HIS A O 1
ATOM 1940 N N . GLN A 1 258 ? -2.916 20.859 -8.602 1 97.5 258 GLN A N 1
ATOM 1941 C CA . GLN A 1 258 ? -3.301 19.578 -9.164 1 97.5 258 GLN A CA 1
ATOM 1942 C C . GLN A 1 258 ? -4.594 19.688 -9.969 1 97.5 258 GLN A C 1
ATOM 1944 O O . GLN A 1 258 ? -5.223 18.672 -10.289 1 97.5 258 GLN A O 1
ATOM 1949 N N . ARG A 1 259 ? -5.016 20.875 -10.336 1 97.56 259 ARG A N 1
ATOM 1950 C CA . ARG A 1 259 ? -6.277 21.094 -11.039 1 97.56 259 ARG A CA 1
ATOM 1951 C C . ARG A 1 259 ? -6.289 20.359 -12.383 1 97.56 259 ARG A C 1
ATOM 1953 O O . ARG A 1 259 ? -7.336 19.891 -12.82 1 97.56 259 ARG A O 1
ATOM 1960 N N . ASN A 1 260 ? -5.207 20.234 -13.023 1 97.44 260 ASN A N 1
ATOM 1961 C CA . ASN A 1 260 ? -5.125 19.703 -14.383 1 97.44 260 ASN A CA 1
ATOM 1962 C C . ASN A 1 260 ? -5.184 18.188 -14.398 1 97.44 260 ASN A C 1
ATOM 1964 O O . ASN A 1 260 ? -5.238 17.562 -15.461 1 97.44 260 ASN A O 1
ATOM 1968 N N . VAL A 1 261 ? -5.227 17.547 -13.188 1 98.12 261 VAL A N 1
ATOM 1969 C CA . VAL A 1 261 ? -5.215 16.094 -13.164 1 98.12 261 VAL A CA 1
ATOM 1970 C C . VAL A 1 261 ? -6.387 15.586 -12.32 1 98.12 261 VAL A C 1
ATOM 1972 O O . VAL A 1 261 ? -6.43 14.406 -11.961 1 98.12 261 VAL A O 1
ATOM 1975 N N . LEU A 1 262 ? -7.32 16.422 -12.023 1 97.69 262 LEU A N 1
ATOM 1976 C CA . LEU A 1 262 ? -8.469 16.031 -11.211 1 97.69 262 LEU A CA 1
ATOM 1977 C C . LEU A 1 262 ? -9.273 14.938 -11.891 1 97.69 262 LEU A C 1
ATOM 1979 O O . LEU A 1 262 ? -9.773 14.023 -11.227 1 97.69 262 LEU A O 1
ATOM 1983 N N . ASP A 1 263 ? -9.352 15.016 -13.195 1 97.56 263 ASP A N 1
ATOM 1984 C CA . ASP A 1 263 ? -10.188 14.094 -13.961 1 97.56 263 ASP A CA 1
ATOM 1985 C C . ASP A 1 263 ? -9.578 12.695 -14 1 97.56 263 ASP A C 1
ATOM 1987 O O . ASP A 1 263 ? -10.234 11.734 -14.398 1 97.56 263 ASP A O 1
ATOM 1991 N N . THR A 1 264 ? -8.359 12.539 -13.602 1 98.19 264 THR A N 1
ATOM 1992 C CA . THR A 1 264 ? -7.691 11.242 -13.594 1 98.19 264 THR A CA 1
ATOM 1993 C C . THR A 1 264 ? -7.852 10.555 -12.242 1 98.19 264 THR A C 1
ATOM 1995 O O . THR A 1 264 ? -7.418 9.422 -12.062 1 98.19 264 THR A O 1
ATOM 1998 N N . MET A 1 265 ? -8.539 11.219 -11.281 1 98.62 265 MET A N 1
ATOM 1999 C CA . MET A 1 265 ? -8.578 10.75 -9.898 1 98.62 265 MET A CA 1
ATOM 2000 C C . MET A 1 265 ? -9.922 10.086 -9.602 1 98.62 265 MET A C 1
ATOM 2002 O O . MET A 1 265 ? -10.945 10.453 -10.172 1 98.62 265 MET A O 1
ATOM 2006 N N . GLN A 1 266 ? -9.836 9.086 -8.766 1 98.38 266 GLN A N 1
ATOM 2007 C CA . GLN A 1 266 ? -11.055 8.516 -8.203 1 98.38 266 GLN A CA 1
ATOM 2008 C C . GLN A 1 266 ? -11.781 9.531 -7.328 1 98.38 266 GLN A C 1
ATOM 2010 O O . GLN A 1 266 ? -11.164 10.211 -6.508 1 98.38 266 GLN A O 1
ATOM 2015 N N . THR A 1 267 ? -13.07 9.664 -7.484 1 96.44 267 THR A N 1
ATOM 2016 C CA . THR A 1 267 ? -13.852 10.625 -6.715 1 96.44 267 THR A CA 1
ATOM 2017 C C . THR A 1 267 ? -14.062 10.133 -5.289 1 96.44 267 THR A C 1
ATOM 2019 O O . THR A 1 267 ? -13.898 8.945 -5 1 96.44 267 THR A O 1
ATOM 2022 N N . ARG A 1 268 ? -14.422 11.062 -4.434 1 94.12 268 ARG A N 1
ATOM 2023 C CA . ARG A 1 268 ? -14.742 10.719 -3.051 1 94.12 268 ARG A CA 1
ATOM 2024 C C . ARG A 1 268 ? -15.93 9.766 -2.984 1 94.12 268 ARG A C 1
ATOM 2026 O O . ARG A 1 268 ? -15.93 8.82 -2.193 1 94.12 268 ARG A O 1
ATOM 2033 N N . ALA A 1 269 ? -16.906 10.016 -3.785 1 94.38 269 ALA A N 1
ATOM 2034 C CA . ALA A 1 269 ? -18.109 9.172 -3.824 1 94.38 269 ALA A CA 1
ATOM 2035 C C . ALA A 1 269 ? -17.75 7.734 -4.195 1 94.38 269 ALA A C 1
ATOM 2037 O O . ALA A 1 269 ? -18.25 6.785 -3.578 1 94.38 269 ALA A O 1
ATOM 2038 N N . ASP A 1 270 ? -16.906 7.582 -5.188 1 96.19 270 ASP A N 1
ATOM 2039 C CA . ASP A 1 270 ? -16.484 6.246 -5.586 1 96.19 270 ASP A CA 1
ATOM 2040 C C . ASP A 1 270 ? -15.68 5.57 -4.477 1 96.19 270 ASP A C 1
ATOM 2042 O O . ASP A 1 270 ? -15.875 4.383 -4.199 1 96.19 270 ASP A O 1
ATOM 2046 N N . LEU A 1 271 ? -14.766 6.324 -3.883 1 97.12 271 LEU A N 1
ATOM 2047 C CA . LEU A 1 271 ? -14 5.793 -2.76 1 97.12 271 LEU A CA 1
ATOM 2048 C C . LEU A 1 271 ? -14.93 5.258 -1.675 1 97.12 271 LEU A C 1
ATOM 2050 O O . LEU A 1 271 ? -14.742 4.141 -1.185 1 97.12 271 LEU A O 1
ATOM 2054 N N . TYR A 1 272 ? -15.93 6.035 -1.324 1 95.69 272 TYR A N 1
ATOM 2055 C CA . TYR A 1 272 ? -16.859 5.668 -0.266 1 95.69 272 TYR A CA 1
ATOM 2056 C C . TYR A 1 272 ? -17.656 4.43 -0.65 1 95.69 272 TYR A C 1
ATOM 2058 O O . TYR A 1 272 ? -17.953 3.584 0.198 1 95.69 272 TYR A O 1
ATOM 2066 N N . LYS A 1 273 ? -17.984 4.371 -1.895 1 96.88 273 LYS A N 1
ATOM 2067 C CA . LYS A 1 273 ? -18.703 3.199 -2.389 1 96.88 273 LYS A CA 1
ATOM 2068 C C . LYS A 1 273 ? -17.875 1.929 -2.195 1 96.88 273 LYS A C 1
ATOM 2070 O O . LYS A 1 273 ? -18.344 0.96 -1.597 1 96.88 273 LYS A O 1
ATOM 2075 N N . TYR A 1 274 ? -16.641 1.944 -2.641 1 97.56 274 TYR A N 1
ATOM 2076 C CA . TYR A 1 274 ? -15.805 0.749 -2.596 1 97.56 274 TYR A CA 1
ATOM 2077 C C . TYR A 1 274 ? -15.438 0.392 -1.16 1 97.56 274 TYR A C 1
ATOM 2079 O O . TYR A 1 274 ? -15.25 -0.782 -0.834 1 97.56 274 TYR A O 1
ATOM 2087 N N . LEU A 1 275 ? -15.422 1.381 -0.265 1 97.44 275 LEU A N 1
ATOM 2088 C CA . LEU A 1 275 ? -15.078 1.148 1.133 1 97.44 275 LEU A CA 1
ATOM 2089 C C . LEU A 1 275 ? -16.297 0.703 1.928 1 97.44 275 LEU A C 1
ATOM 2091 O O . LEU A 1 275 ? -16.172 0.273 3.076 1 97.44 275 LEU A O 1
ATOM 2095 N N . GLY A 1 276 ? -17.5 0.813 1.338 1 95.31 276 GLY A N 1
ATOM 2096 C CA . GLY A 1 276 ? -18.703 0.575 2.113 1 95.31 276 GLY A CA 1
ATOM 2097 C C . GLY A 1 276 ? -18.891 1.565 3.246 1 95.31 276 GLY A C 1
ATOM 2098 O O . GLY A 1 276 ? -19.297 1.187 4.348 1 95.31 276 GLY A O 1
ATOM 2099 N N . TYR A 1 277 ? -18.562 2.75 3.01 1 92.69 277 TYR A N 1
ATOM 2100 C CA . TYR A 1 277 ? -18.516 3.807 4.016 1 92.69 277 TYR A CA 1
ATOM 2101 C C . TYR A 1 277 ? -19.875 3.961 4.691 1 92.69 277 TYR A C 1
ATOM 2103 O O . TYR A 1 277 ? -19.969 4.027 5.922 1 92.69 277 TYR A O 1
ATOM 2111 N N . HIS A 1 278 ? -20.938 4.012 3.939 1 90.06 278 HIS A N 1
ATOM 2112 C CA . HIS A 1 278 ? -22.266 4.297 4.465 1 90.06 278 HIS A CA 1
ATOM 2113 C C . HIS A 1 278 ? -22.766 3.164 5.363 1 90.06 278 HIS A C 1
ATOM 2115 O O . HIS A 1 278 ? -23.5 3.4 6.32 1 90.06 278 HIS A O 1
ATOM 2121 N N . ALA A 1 279 ? -22.312 1.996 5.012 1 90.69 279 ALA A N 1
ATOM 2122 C CA . ALA A 1 279 ? -22.656 0.875 5.879 1 90.69 279 ALA A CA 1
ATOM 2123 C C . ALA A 1 279 ? -22.078 1.059 7.277 1 90.69 279 ALA A C 1
ATOM 2125 O O . ALA A 1 279 ? -22.703 0.703 8.273 1 90.69 279 ALA A O 1
ATOM 2126 N N . PHE A 1 280 ? -20.906 1.564 7.391 1 88.62 280 PHE A N 1
ATOM 2127 C CA . PHE A 1 280 ? -20.266 1.834 8.68 1 88.62 280 PHE A CA 1
ATOM 2128 C C . PHE A 1 280 ? -21.031 2.912 9.438 1 88.62 280 PHE A C 1
ATOM 2130 O O . PHE A 1 280 ? -21.266 2.781 10.641 1 88.62 280 PHE A O 1
ATOM 2137 N N . GLU A 1 281 ? -21.391 3.93 8.703 1 84.81 281 GLU A N 1
ATOM 2138 C CA . GLU A 1 281 ? -22.141 5.016 9.328 1 84.81 281 GLU A CA 1
ATOM 2139 C C . GLU A 1 281 ? -23.5 4.531 9.844 1 84.81 281 GLU A C 1
ATOM 2141 O O . GLU A 1 281 ? -23.906 4.883 10.953 1 84.81 281 GLU A O 1
ATOM 2146 N N . ASP A 1 282 ? -24.125 3.785 9.016 1 87.25 282 ASP A N 1
ATOM 2147 C CA . ASP A 1 282 ? -25.422 3.229 9.414 1 87.25 282 ASP A CA 1
ATOM 2148 C C . ASP A 1 282 ? -25.281 2.363 10.664 1 87.25 282 ASP A C 1
ATOM 2150 O O . ASP A 1 282 ? -26.141 2.416 11.555 1 87.25 282 ASP A O 1
ATOM 2154 N N . LYS A 1 283 ? -24.281 1.63 10.695 1 88.62 283 LYS A N 1
ATOM 2155 C CA . LYS A 1 283 ? -24.047 0.764 11.852 1 88.62 283 LYS A CA 1
ATOM 2156 C C . LYS A 1 283 ? -23.797 1.583 13.109 1 88.62 283 LYS A C 1
ATOM 2158 O O . LYS A 1 283 ? -24.25 1.218 14.195 1 88.62 283 LYS A O 1
ATOM 2163 N N . LEU A 1 284 ? -23.094 2.652 13.023 1 81.81 284 LEU A N 1
ATOM 2164 C CA . LEU A 1 284 ? -22.844 3.545 14.148 1 81.81 284 LEU A CA 1
ATOM 2165 C C . LEU A 1 284 ? -24.156 4.133 14.672 1 81.81 284 LEU A C 1
ATOM 2167 O O . LEU A 1 284 ? -24.375 4.199 15.883 1 81.81 284 LEU A O 1
ATOM 2171 N N . ASP A 1 285 ? -24.953 4.477 13.711 1 81.94 285 ASP A N 1
ATOM 2172 C CA . ASP A 1 285 ? -26.25 5.027 14.078 1 81.94 285 ASP A CA 1
ATOM 2173 C C . ASP A 1 285 ? -27.094 3.984 14.797 1 81.94 285 ASP A C 1
ATOM 2175 O O . ASP A 1 285 ? -27.797 4.305 15.766 1 81.94 285 ASP A O 1
ATOM 2179 N N . GLN A 1 286 ? -27.094 2.861 14.312 1 83.5 286 GLN A N 1
ATOM 2180 C CA . GLN A 1 286 ? -27.844 1.77 14.906 1 83.5 286 GLN A CA 1
ATOM 2181 C C . GLN A 1 286 ? -27.375 1.483 16.328 1 83.5 286 GLN A C 1
ATOM 2183 O O . GLN A 1 286 ? -28.188 1.226 17.219 1 83.5 286 GLN A O 1
ATOM 2188 N N . LEU A 1 287 ? -26.094 1.489 16.469 1 83.56 287 LEU A N 1
ATOM 2189 C CA . LEU A 1 287 ? -25.516 1.128 17.766 1 83.56 287 LEU A CA 1
ATOM 2190 C C . LEU A 1 287 ? -25.703 2.254 18.781 1 83.56 287 LEU A C 1
ATOM 2192 O O . LEU A 1 287 ? -25.844 2.002 19.969 1 83.56 287 LEU A O 1
ATOM 2196 N N . PHE A 1 288 ? -25.703 3.449 18.391 1 73.5 288 PHE A N 1
ATOM 2197 C CA . PHE A 1 288 ? -25.703 4.559 19.328 1 73.5 288 PHE A CA 1
ATOM 2198 C C . PHE A 1 288 ? -27.016 5.34 19.25 1 73.5 288 PHE A C 1
ATOM 2200 O O . PHE A 1 288 ? -27.234 6.258 20.047 1 73.5 288 PHE A O 1
ATOM 2207 N N . SER A 1 289 ? -27.922 5.234 18.281 1 63 289 SER A N 1
ATOM 2208 C CA . SER A 1 289 ? -29.219 5.895 18.266 1 63 289 SER A CA 1
ATOM 2209 C C . SER A 1 289 ? -30.031 5.539 19.516 1 63 289 SER A C 1
ATOM 2211 O O . SER A 1 289 ? -30.953 6.27 19.891 1 63 289 SER A O 1
ATOM 2213 N N . GLN A 1 290 ? -29.891 4.363 20.078 1 52.34 290 GLN A N 1
ATOM 2214 C CA . GLN A 1 290 ? -30.938 4.09 21.062 1 52.34 290 GLN A CA 1
ATOM 2215 C C . GLN A 1 290 ? -30.906 5.102 22.203 1 52.34 290 GLN A C 1
ATOM 2217 O O . GLN A 1 290 ? -31.859 5.207 22.984 1 52.34 290 GLN A O 1
ATOM 2222 N N . ASP A 1 291 ? -29.781 5.547 22.578 1 43.06 291 ASP A N 1
ATOM 2223 C CA . ASP A 1 291 ? -29.938 6.258 23.844 1 43.06 291 ASP A CA 1
ATOM 2224 C C . ASP A 1 291 ? -30.516 7.652 23.625 1 43.06 291 ASP A C 1
ATOM 2226 O O . ASP A 1 291 ? -30.438 8.508 24.516 1 43.06 291 ASP A O 1
ATOM 2230 N N . LYS A 1 292 ? -31.172 7.941 22.406 1 36.97 292 LYS A N 1
ATOM 2231 C CA . LYS A 1 292 ? -32.125 9.039 22.547 1 36.97 292 LYS A CA 1
ATOM 2232 C C . LYS A 1 292 ? -33.469 8.539 23.078 1 36.97 292 LYS A C 1
ATOM 2234 O O . LYS A 1 292 ? -33.938 7.488 22.672 1 36.97 292 LYS A O 1
ATOM 2239 N N . MET B 1 1 ? 27.625 13.273 12.125 1 43.12 1 MET B N 1
ATOM 2240 C CA . MET B 1 1 ? 26.391 12.828 12.789 1 43.12 1 MET B CA 1
ATOM 2241 C C . MET B 1 1 ? 25.203 12.922 11.844 1 43.12 1 MET B C 1
ATOM 2243 O O . MET B 1 1 ? 25.031 13.922 11.141 1 43.12 1 MET B O 1
ATOM 2247 N N . THR B 1 2 ? 24.625 11.883 11.383 1 65 2 THR B N 1
ATOM 2248 C CA . THR B 1 2 ? 23.562 11.938 10.375 1 65 2 THR B CA 1
ATOM 2249 C C . THR B 1 2 ? 22.453 12.883 10.812 1 65 2 THR B C 1
ATOM 2251 O O . THR B 1 2 ? 22.031 12.852 11.969 1 65 2 THR B O 1
ATOM 2254 N N . GLN B 1 3 ? 22.25 14.016 10.062 1 87.38 3 GLN B N 1
ATOM 2255 C CA . GLN B 1 3 ? 21.188 14.992 10.305 1 87.38 3 GLN B CA 1
ATOM 2256 C C . GLN B 1 3 ? 19.875 14.297 10.625 1 87.38 3 GLN B C 1
ATOM 2258 O O . GLN B 1 3 ? 19.469 13.352 9.938 1 87.38 3 GLN B O 1
ATOM 2263 N N . SER B 1 4 ? 19.344 14.727 11.82 1 95.31 4 SER B N 1
ATOM 2264 C CA . SER B 1 4 ? 18.094 14.086 12.219 1 95.31 4 SER B CA 1
ATOM 2265 C C . SER B 1 4 ? 16.984 14.375 11.219 1 95.31 4 SER B C 1
ATOM 2267 O O . SER B 1 4 ? 17.062 15.336 10.453 1 95.31 4 SER B O 1
ATOM 2269 N N . ALA B 1 5 ? 16 13.539 11.203 1 98.06 5 ALA B N 1
ATOM 2270 C CA . ALA B 1 5 ? 14.859 13.703 10.305 1 98.06 5 ALA B CA 1
ATOM 2271 C C . ALA B 1 5 ? 14.141 15.023 10.555 1 98.06 5 ALA B C 1
ATOM 2273 O O . ALA B 1 5 ? 13.727 15.703 9.609 1 98.06 5 ALA B O 1
ATOM 2274 N N . GLY B 1 6 ? 14.023 15.391 11.789 1 98.56 6 GLY B N 1
ATOM 2275 C CA . GLY B 1 6 ? 13.414 16.672 12.133 1 98.56 6 GLY B CA 1
ATOM 2276 C C . GLY B 1 6 ? 14.148 17.859 11.562 1 98.56 6 GLY B C 1
ATOM 2277 O O . GLY B 1 6 ? 13.531 18.797 11.062 1 98.56 6 GLY B O 1
ATOM 2278 N N . LEU B 1 7 ? 15.43 17.797 11.664 1 98.44 7 LEU B N 1
ATOM 2279 C CA . LEU B 1 7 ? 16.234 18.891 11.117 1 98.44 7 LEU B CA 1
ATOM 2280 C C . LEU B 1 7 ? 16.094 18.969 9.602 1 98.44 7 LEU B C 1
ATOM 2282 O O . LEU B 1 7 ? 16.016 20.062 9.039 1 98.44 7 LEU B O 1
ATOM 2286 N N . ARG B 1 8 ? 16.047 17.828 8.969 1 98.56 8 ARG B N 1
ATOM 2287 C CA . ARG B 1 8 ? 15.844 17.812 7.52 1 98.56 8 ARG B CA 1
ATOM 2288 C C . ARG B 1 8 ? 14.523 18.469 7.148 1 98.56 8 ARG B C 1
ATOM 2290 O O . ARG B 1 8 ? 14.43 19.188 6.145 1 98.56 8 ARG B O 1
ATOM 2297 N N . PHE B 1 9 ? 13.508 18.219 7.922 1 98.88 9 PHE B N 1
ATOM 2298 C CA . PHE B 1 9 ? 12.211 18.828 7.672 1 98.88 9 PHE B CA 1
ATOM 2299 C C . PHE B 1 9 ? 12.281 20.344 7.82 1 98.88 9 PHE B C 1
ATOM 2301 O O . PHE B 1 9 ? 11.781 21.078 6.965 1 98.88 9 PHE B O 1
ATOM 2308 N N . ARG B 1 10 ? 12.891 20.797 8.867 1 98.62 10 ARG B N 1
ATOM 2309 C CA . ARG B 1 10 ? 13.039 22.219 9.125 1 98.62 10 ARG B CA 1
ATOM 2310 C C . ARG B 1 10 ? 13.867 22.891 8.031 1 98.62 10 ARG B C 1
ATOM 2312 O O . ARG B 1 10 ? 13.578 24.016 7.629 1 98.62 10 ARG B O 1
ATOM 2319 N N . GLN B 1 11 ? 14.875 22.219 7.562 1 98.62 11 GLN B N 1
ATOM 2320 C CA . GLN B 1 11 ? 15.695 22.75 6.48 1 98.62 11 GLN B CA 1
ATOM 2321 C C . GLN B 1 11 ? 14.914 22.812 5.172 1 98.62 11 GLN B C 1
ATOM 2323 O O . GLN B 1 11 ? 15.008 23.797 4.43 1 98.62 11 GLN B O 1
ATOM 2328 N N . ALA B 1 12 ? 14.18 21.75 4.902 1 98.75 12 ALA B N 1
ATOM 2329 C CA . ALA B 1 12 ? 13.336 21.766 3.713 1 98.75 12 ALA B CA 1
ATOM 2330 C C . ALA B 1 12 ? 12.375 22.938 3.738 1 98.75 12 ALA B C 1
ATOM 2332 O O . ALA B 1 12 ? 12.172 23.609 2.721 1 98.75 12 ALA B O 1
ATOM 2333 N N . LEU B 1 13 ? 11.789 23.172 4.875 1 98.69 13 LEU B N 1
ATOM 2334 C CA . LEU B 1 13 ? 10.859 24.281 5.043 1 98.69 13 LEU B CA 1
ATOM 2335 C C . LEU B 1 13 ? 11.562 25.609 4.82 1 98.69 13 LEU B C 1
ATOM 2337 O O . LEU B 1 13 ? 11.055 26.484 4.105 1 98.69 13 LEU B O 1
ATOM 2341 N N . ALA B 1 14 ? 12.742 25.75 5.328 1 98.19 14 ALA B N 1
ATOM 2342 C CA . ALA B 1 14 ? 13.5 27 5.234 1 98.19 14 ALA B CA 1
ATOM 2343 C C . ALA B 1 14 ? 13.93 27.266 3.797 1 98.19 14 ALA B C 1
ATOM 2345 O O . ALA B 1 14 ? 14.031 28.438 3.381 1 98.19 14 ALA B O 1
ATOM 2346 N N . ASN B 1 15 ? 14.086 26.25 3.049 1 97.88 15 ASN B N 1
ATOM 2347 C CA . ASN B 1 15 ? 14.648 26.375 1.709 1 97.88 15 ASN B CA 1
ATOM 2348 C C . ASN B 1 15 ? 13.555 26.375 0.642 1 97.88 15 ASN B C 1
ATOM 2350 O O . ASN B 1 15 ? 13.852 26.328 -0.553 1 97.88 15 ASN B O 1
ATOM 2354 N N . SER B 1 16 ? 12.336 26.375 1.109 1 97.06 16 SER B N 1
ATOM 2355 C CA . SER B 1 16 ? 11.211 26.344 0.18 1 97.06 16 SER B CA 1
ATOM 2356 C C . SER B 1 16 ? 10.211 27.453 0.478 1 97.06 16 SER B C 1
ATOM 2358 O O . SER B 1 16 ? 10.141 27.938 1.606 1 97.06 16 SER B O 1
ATOM 2360 N N . LYS B 1 17 ? 9.5 27.875 -0.591 1 95.38 17 LYS B N 1
ATOM 2361 C CA . LYS B 1 17 ? 8.422 28.859 -0.432 1 95.38 17 LYS B CA 1
ATOM 2362 C C . LYS B 1 17 ? 7.293 28.594 -1.424 1 95.38 17 LYS B C 1
ATOM 2364 O O . LYS B 1 17 ? 7.344 29.062 -2.566 1 95.38 17 LYS B O 1
ATOM 2369 N N . PRO B 1 18 ? 6.195 28.016 -0.97 1 98.25 18 PRO B N 1
ATOM 2370 C CA . PRO B 1 18 ? 6.078 27.172 0.219 1 98.25 18 PRO B CA 1
ATOM 2371 C C . PRO B 1 18 ? 6.711 25.781 0.026 1 98.25 18 PRO B C 1
ATOM 2373 O O . PRO B 1 18 ? 7.039 25.406 -1.101 1 98.25 18 PRO B O 1
ATOM 2376 N N . LEU B 1 19 ? 6.926 25.047 1.079 1 98.81 19 LEU B N 1
ATOM 2377 C CA . LEU B 1 19 ? 7.312 23.641 1.003 1 98.81 19 LEU B CA 1
ATOM 2378 C C . LEU B 1 19 ? 6.148 22.781 0.513 1 98.81 19 LEU B C 1
ATOM 2380 O O . LEU B 1 19 ? 5.09 22.75 1.145 1 98.81 19 LEU B O 1
ATOM 2384 N N . GLN B 1 20 ? 6.293 22.156 -0.616 1 98.81 20 GLN B N 1
ATOM 2385 C CA . GLN B 1 20 ? 5.305 21.203 -1.114 1 98.81 20 GLN B CA 1
ATOM 2386 C C . GLN B 1 20 ? 5.477 19.844 -0.461 1 98.81 20 GLN B C 1
ATOM 2388 O O . GLN B 1 20 ? 6.562 19.266 -0.506 1 98.81 20 GLN B O 1
ATOM 2393 N N . ILE B 1 21 ? 4.422 19.391 0.154 1 98.88 21 ILE B N 1
ATOM 2394 C CA . ILE B 1 21 ? 4.406 18.094 0.823 1 98.88 21 ILE B CA 1
ATOM 2395 C C . ILE B 1 21 ? 3.396 17.172 0.143 1 98.88 21 ILE B C 1
ATOM 2397 O O . ILE B 1 21 ? 2.205 17.484 0.085 1 98.88 21 ILE B O 1
ATOM 2401 N N . VAL B 1 22 ? 3.863 16.031 -0.357 1 98.94 22 VAL B N 1
ATOM 2402 C CA . VAL B 1 22 ? 2.98 15.18 -1.146 1 98.94 22 VAL B CA 1
ATOM 2403 C C . VAL B 1 22 ? 2.699 13.883 -0.385 1 98.94 22 VAL B C 1
ATOM 2405 O O . VAL B 1 22 ? 3.59 13.328 0.264 1 98.94 22 VAL B O 1
ATOM 2408 N N . GLY B 1 23 ? 1.441 13.477 -0.45 1 98.88 23 GLY B N 1
ATOM 2409 C CA . GLY B 1 23 ? 1.025 12.242 0.194 1 98.88 23 GLY B CA 1
ATOM 2410 C C . GLY B 1 23 ? 1.499 11 -0.536 1 98.88 23 GLY B C 1
ATOM 2411 O O . GLY B 1 23 ? 1.339 10.883 -1.753 1 98.88 23 GLY B O 1
ATOM 2412 N N . THR B 1 24 ? 2.086 10.078 0.194 1 98.81 24 THR B N 1
ATOM 2413 C CA . THR B 1 24 ? 2.51 8.781 -0.317 1 98.81 24 THR B CA 1
ATOM 2414 C C . THR B 1 24 ? 2.01 7.656 0.585 1 98.81 24 THR B C 1
ATOM 2416 O O . THR B 1 24 ? 2.328 7.621 1.775 1 98.81 24 THR B O 1
ATOM 2419 N N . THR B 1 25 ? 1.331 6.688 -0.022 1 98.44 25 THR B N 1
ATOM 2420 C CA . THR B 1 25 ? 0.698 5.641 0.768 1 98.44 25 THR B CA 1
ATOM 2421 C C . THR B 1 25 ? 1.602 4.414 0.86 1 98.44 25 THR B C 1
ATOM 2423 O O . THR B 1 25 ? 1.271 3.441 1.543 1 98.44 25 THR B O 1
ATOM 2426 N N . ASN B 1 26 ? 2.713 4.391 0.167 1 98.62 26 ASN B N 1
ATOM 2427 C CA . ASN B 1 26 ? 3.662 3.287 0.242 1 98.62 26 ASN B CA 1
ATOM 2428 C C . ASN B 1 26 ? 5.082 3.742 -0.083 1 98.62 26 ASN B C 1
ATOM 2430 O O . ASN B 1 26 ? 5.293 4.887 -0.485 1 98.62 26 ASN B O 1
ATOM 2434 N N . ALA B 1 27 ? 6.043 2.846 0.142 1 98.81 27 ALA B N 1
ATOM 2435 C CA . ALA B 1 27 ? 7.461 3.178 0.007 1 98.81 27 ALA B CA 1
ATOM 2436 C C . ALA B 1 27 ? 7.816 3.475 -1.446 1 98.81 27 ALA B C 1
ATOM 2438 O O . ALA B 1 27 ? 8.656 4.34 -1.723 1 98.81 27 ALA B O 1
ATOM 2439 N N . TYR B 1 28 ? 7.203 2.807 -2.398 1 98.88 28 TYR B N 1
ATOM 2440 C CA . TYR B 1 28 ? 7.523 3.041 -3.801 1 98.88 28 TYR B CA 1
ATOM 2441 C C . TYR B 1 28 ? 7.078 4.43 -4.238 1 98.88 28 TYR B C 1
ATOM 2443 O O . TYR B 1 28 ? 7.793 5.117 -4.973 1 98.88 28 TYR B O 1
ATOM 2451 N N . PHE B 1 29 ? 5.867 4.871 -3.791 1 98.94 29 PHE B N 1
ATOM 2452 C CA . PHE B 1 29 ? 5.414 6.23 -4.074 1 98.94 29 PHE B CA 1
ATOM 2453 C C . PHE B 1 29 ? 6.387 7.254 -3.496 1 98.94 29 PHE B C 1
ATOM 2455 O O . PHE B 1 29 ? 6.633 8.297 -4.105 1 98.94 29 PHE B O 1
ATOM 2462 N N . ALA B 1 30 ? 6.945 6.93 -2.33 1 98.94 30 ALA B N 1
ATOM 2463 C CA . ALA B 1 30 ? 7.914 7.828 -1.708 1 98.94 30 ALA B CA 1
ATOM 2464 C C . ALA B 1 30 ? 9.156 7.977 -2.578 1 98.94 30 ALA B C 1
ATOM 2466 O O . ALA B 1 30 ? 9.672 9.086 -2.754 1 98.94 30 ALA B O 1
ATOM 2467 N N . LEU B 1 31 ? 9.617 6.875 -3.125 1 98.88 31 LEU B N 1
ATOM 2468 C CA . LEU B 1 31 ? 10.781 6.914 -4.004 1 98.88 31 LEU B CA 1
ATOM 2469 C C . LEU B 1 31 ? 10.492 7.73 -5.258 1 98.88 31 LEU B C 1
ATOM 2471 O O . LEU B 1 31 ? 11.328 8.523 -5.695 1 98.88 31 LEU B O 1
ATOM 2475 N N . MET B 1 32 ? 9.289 7.52 -5.812 1 98.88 32 MET B N 1
ATOM 2476 C CA . MET B 1 32 ? 8.914 8.297 -6.988 1 98.88 32 MET B CA 1
ATOM 2477 C C . MET B 1 32 ? 8.836 9.781 -6.664 1 98.88 32 MET B C 1
ATOM 2479 O O . MET B 1 32 ? 9.297 10.617 -7.445 1 98.88 32 MET B O 1
ATOM 2483 N N . ALA B 1 33 ? 8.297 10.133 -5.496 1 98.94 33 ALA B N 1
ATOM 2484 C CA . ALA B 1 33 ? 8.203 11.523 -5.078 1 98.94 33 ALA B CA 1
ATOM 2485 C C . ALA B 1 33 ? 9.594 12.156 -4.953 1 98.94 33 ALA B C 1
ATOM 2487 O O . ALA B 1 33 ? 9.82 13.273 -5.422 1 98.94 33 ALA B O 1
ATOM 2488 N N . GLU B 1 34 ? 10.492 11.414 -4.324 1 98.81 34 GLU B N 1
ATOM 2489 C CA . GLU B 1 34 ? 11.859 11.891 -4.16 1 98.81 34 GLU B CA 1
ATOM 2490 C C . GLU B 1 34 ? 12.508 12.188 -5.508 1 98.81 34 GLU B C 1
ATOM 2492 O O . GLU B 1 34 ? 13.078 13.266 -5.707 1 98.81 34 GLU B O 1
ATOM 2497 N N . GLN B 1 35 ? 12.328 11.289 -6.41 1 98.5 35 GLN B N 1
ATOM 2498 C CA . GLN B 1 35 ? 12.992 11.422 -7.707 1 98.5 35 GLN B CA 1
ATOM 2499 C C . GLN B 1 35 ? 12.281 12.438 -8.586 1 98.5 35 GLN B C 1
ATOM 2501 O O . GLN B 1 35 ? 12.836 12.898 -9.586 1 98.5 35 GLN B O 1
ATOM 2506 N N . THR B 1 36 ? 11.023 12.742 -8.281 1 98.62 36 THR B N 1
ATOM 2507 C CA . THR B 1 36 ? 10.289 13.789 -8.984 1 98.62 36 THR B CA 1
ATOM 2508 C C . THR B 1 36 ? 10.727 15.172 -8.516 1 98.62 36 THR B C 1
ATOM 2510 O O . THR B 1 36 ? 10.523 16.156 -9.219 1 98.62 36 THR B O 1
ATOM 2513 N N . GLY B 1 37 ? 11.266 15.289 -7.246 1 98.5 37 GLY B N 1
ATOM 2514 C CA . GLY B 1 37 ? 11.852 16.547 -6.824 1 98.5 37 GLY B CA 1
ATOM 2515 C C . GLY B 1 37 ? 11.258 17.078 -5.527 1 98.5 37 GLY B C 1
ATOM 2516 O O . GLY B 1 37 ? 11.656 18.141 -5.043 1 98.5 37 GLY B O 1
ATOM 2517 N N . PHE B 1 38 ? 10.375 16.359 -4.941 1 98.81 38 PHE B N 1
ATOM 2518 C CA . PHE B 1 38 ? 9.789 16.797 -3.68 1 98.81 38 PHE B CA 1
ATOM 2519 C C . PHE B 1 38 ? 10.836 16.781 -2.568 1 98.81 38 PHE B C 1
ATOM 2521 O O . PHE B 1 38 ? 11.781 16 -2.613 1 98.81 38 PHE B O 1
ATOM 2528 N N . GLN B 1 39 ? 10.586 17.609 -1.551 1 98.69 39 GLN B N 1
ATOM 2529 C CA . GLN B 1 39 ? 11.555 17.719 -0.464 1 98.69 39 GLN B CA 1
ATOM 2530 C C . GLN B 1 39 ? 10.961 17.25 0.857 1 98.69 39 GLN B C 1
ATOM 2532 O O . GLN B 1 39 ? 11.641 17.234 1.883 1 98.69 39 GLN B O 1
ATOM 2537 N N . ALA B 1 40 ? 9.68 16.844 0.873 1 98.94 40 ALA B N 1
ATOM 2538 C CA . ALA B 1 40 ? 9.008 16.312 2.053 1 98.94 40 ALA B CA 1
ATOM 2539 C C . ALA B 1 40 ? 7.812 15.445 1.658 1 98.94 40 ALA B C 1
ATOM 2541 O O . ALA B 1 40 ? 7.203 15.656 0.607 1 98.94 40 ALA B O 1
ATOM 2542 N N . LEU B 1 41 ? 7.52 14.492 2.514 1 98.94 41 LEU B N 1
ATOM 2543 C CA . LEU B 1 41 ? 6.453 13.523 2.273 1 98.94 41 LEU B CA 1
ATOM 2544 C C . LEU B 1 41 ? 5.402 13.586 3.377 1 98.94 41 LEU B C 1
ATOM 2546 O O . LEU B 1 41 ? 5.66 14.133 4.453 1 98.94 41 LEU B O 1
ATOM 2550 N N . TYR B 1 42 ? 4.281 13.016 3.045 1 98.94 42 TYR B N 1
ATOM 2551 C CA . TYR B 1 42 ? 3.162 12.961 3.98 1 98.94 42 TYR B CA 1
ATOM 2552 C C . TYR B 1 42 ? 2.545 11.562 4.004 1 98.94 42 TYR B C 1
ATOM 2554 O O . TYR B 1 42 ? 2.363 10.945 2.953 1 98.94 42 TYR B O 1
ATOM 2562 N N . LEU B 1 43 ? 2.326 11.039 5.172 1 98.88 43 LEU B N 1
ATOM 2563 C CA . LEU B 1 43 ? 1.499 9.852 5.355 1 98.88 43 LEU B CA 1
ATOM 2564 C C . LEU B 1 43 ? 0.185 10.211 6.047 1 98.88 43 LEU B C 1
ATOM 2566 O O . LEU B 1 43 ? 0.166 10.492 7.246 1 98.88 43 LEU B O 1
ATOM 2570 N N . SER B 1 44 ? -0.866 10.148 5.266 1 98 44 SER B N 1
ATOM 2571 C CA . SER B 1 44 ? -2.211 10.484 5.727 1 98 44 SER B CA 1
ATOM 2572 C C . SER B 1 44 ? -2.818 9.344 6.539 1 98 44 SER B C 1
ATOM 2574 O O . SER B 1 44 ? -2.641 8.172 6.199 1 98 44 SER B O 1
ATOM 2576 N N . GLY B 1 45 ? -3.541 9.711 7.648 1 96.94 45 GLY B N 1
ATOM 2577 C CA . GLY B 1 45 ? -4.312 8.703 8.344 1 96.94 45 GLY B CA 1
ATOM 2578 C C . GLY B 1 45 ? -5.328 8 7.457 1 96.94 45 GLY B C 1
ATOM 2579 O O . GLY B 1 45 ? -5.461 6.777 7.504 1 96.94 45 GLY B O 1
ATOM 2580 N N . ALA B 1 46 ? -6.059 8.781 6.68 1 95.94 46 ALA B N 1
ATOM 2581 C CA . ALA B 1 46 ? -7 8.211 5.719 1 95.94 46 ALA B CA 1
ATOM 2582 C C . ALA B 1 46 ? -6.285 7.312 4.715 1 95.94 46 ALA B C 1
ATOM 2584 O O . ALA B 1 46 ? -6.824 6.281 4.309 1 95.94 46 ALA B O 1
ATOM 2585 N N . GLY B 1 47 ? -5.094 7.75 4.277 1 97.31 47 GLY B N 1
ATOM 2586 C CA . GLY B 1 47 ? -4.32 6.93 3.357 1 97.31 47 GLY B CA 1
ATOM 2587 C C . GLY B 1 47 ? -4.02 5.547 3.9 1 97.31 47 GLY B C 1
ATOM 2588 O O . GLY B 1 47 ? -4.168 4.551 3.188 1 97.31 47 GLY B O 1
ATOM 2589 N N . VAL B 1 48 ? -3.602 5.512 5.168 1 98.44 48 VAL B N 1
ATOM 2590 C CA . VAL B 1 48 ? -3.316 4.23 5.805 1 98.44 48 VAL B CA 1
ATOM 2591 C C . VAL B 1 48 ? -4.602 3.412 5.918 1 98.44 48 VAL B C 1
ATOM 2593 O O . VAL B 1 48 ? -4.652 2.256 5.492 1 98.44 48 VAL B O 1
ATOM 2596 N N . ALA B 1 49 ? -5.66 4.016 6.457 1 98.06 49 ALA B N 1
ATOM 2597 C CA . ALA B 1 49 ? -6.918 3.307 6.66 1 98.06 49 ALA B CA 1
ATOM 2598 C C . ALA B 1 49 ? -7.461 2.756 5.344 1 98.06 49 ALA B C 1
ATOM 2600 O O . ALA B 1 49 ? -7.816 1.578 5.258 1 98.06 49 ALA B O 1
ATOM 2601 N N . ASN B 1 50 ? -7.484 3.609 4.324 1 98.38 50 ASN B N 1
ATOM 2602 C CA . ASN B 1 50 ? -8.086 3.234 3.049 1 98.38 50 ASN B CA 1
ATOM 2603 C C . ASN B 1 50 ? -7.207 2.252 2.279 1 98.38 50 ASN B C 1
ATOM 2605 O O . ASN B 1 50 ? -7.645 1.146 1.953 1 98.38 50 ASN B O 1
ATOM 2609 N N . ALA B 1 51 ? -5.969 2.602 2.033 1 98.5 51 ALA B N 1
ATOM 2610 C CA . ALA B 1 51 ? -5.098 1.807 1.17 1 98.5 51 ALA B CA 1
ATOM 2611 C C . ALA B 1 51 ? -4.688 0.505 1.853 1 98.5 51 ALA B C 1
ATOM 2613 O O . ALA B 1 51 ? -4.93 -0.583 1.326 1 98.5 51 ALA B O 1
ATOM 2614 N N . SER B 1 52 ? -4.145 0.613 3.037 1 98.44 52 SER B N 1
ATOM 2615 C CA . SER B 1 52 ? -3.51 -0.531 3.686 1 98.44 52 SER B CA 1
ATOM 2616 C C . SER B 1 52 ? -4.551 -1.484 4.262 1 98.44 52 SER B C 1
ATOM 2618 O O . SER B 1 52 ? -4.332 -2.697 4.309 1 98.44 52 SER B O 1
ATOM 2620 N N . TYR B 1 53 ? -5.75 -0.949 4.672 1 98.38 53 TYR B N 1
ATOM 2621 C CA . TYR B 1 53 ? -6.625 -1.812 5.453 1 98.38 53 TYR B CA 1
ATOM 2622 C C . TYR B 1 53 ? -8.008 -1.9 4.82 1 98.38 53 TYR B C 1
ATOM 2624 O O . TYR B 1 53 ? -8.852 -2.689 5.258 1 98.38 53 TYR B O 1
ATOM 2632 N N . GLY B 1 54 ? -8.273 -1.076 3.805 1 98.31 54 GLY B N 1
ATOM 2633 C CA . GLY B 1 54 ? -9.586 -1.115 3.18 1 98.31 54 GLY B CA 1
ATOM 2634 C C . GLY B 1 54 ? -10.695 -0.661 4.102 1 98.31 54 GLY B C 1
ATOM 2635 O O . GLY B 1 54 ? -11.82 -1.16 4.02 1 98.31 54 GLY B O 1
ATOM 2636 N N . LEU B 1 55 ? -10.375 0.268 4.988 1 97.38 55 LEU B N 1
ATOM 2637 C CA . LEU B 1 55 ? -11.328 0.779 5.973 1 97.38 55 LEU B CA 1
ATOM 2638 C C . LEU B 1 55 ? -11.586 2.266 5.75 1 97.38 55 LEU B C 1
ATOM 2640 O O . LEU B 1 55 ? -10.703 2.994 5.293 1 97.38 55 LEU B O 1
ATOM 2644 N N . PRO B 1 56 ? -12.797 2.682 6.004 1 95.19 56 PRO B N 1
ATOM 2645 C CA . PRO B 1 56 ? -12.984 4.133 6.043 1 95.19 56 PRO B CA 1
ATOM 2646 C C . PRO B 1 56 ? -12.211 4.801 7.176 1 95.19 56 PRO B C 1
ATOM 2648 O O . PRO B 1 56 ? -11.906 4.156 8.188 1 95.19 56 PRO B O 1
ATOM 2651 N N . ASP B 1 57 ? -11.883 6 7.031 1 92.25 57 ASP B N 1
ATOM 2652 C CA . ASP B 1 57 ? -11.141 6.75 8.039 1 92.25 57 ASP B CA 1
ATOM 2653 C C . ASP B 1 57 ? -12.062 7.215 9.164 1 92.25 57 ASP B C 1
ATOM 2655 O O . ASP B 1 57 ? -12.367 8.406 9.273 1 92.25 57 ASP B O 1
ATOM 2659 N N . LEU B 1 58 ? -12.438 6.312 10 1 89.25 58 LEU B N 1
ATOM 2660 C CA . LEU B 1 58 ? -13.328 6.57 11.125 1 89.25 58 LEU B CA 1
ATOM 2661 C C . LEU B 1 58 ? -12.641 6.266 12.453 1 89.25 58 LEU B C 1
ATOM 2663 O O . LEU B 1 58 ? -13.297 5.859 13.414 1 89.25 58 LEU B O 1
ATOM 2667 N N . GLY B 1 59 ? -11.328 6.352 12.391 1 89.44 59 GLY B N 1
ATOM 2668 C CA . GLY B 1 59 ? -10.555 6.18 13.609 1 89.44 59 GLY B CA 1
ATOM 2669 C C . GLY B 1 59 ? -10.367 4.723 13.992 1 89.44 59 GLY B C 1
ATOM 2670 O O . GLY B 1 59 ? -10.234 4.402 15.18 1 89.44 59 GLY B O 1
ATOM 2671 N N . MET B 1 60 ? -10.32 3.84 13.008 1 92.06 60 MET B N 1
ATOM 2672 C CA . MET B 1 60 ? -10.266 2.41 13.297 1 92.06 60 MET B CA 1
ATOM 2673 C C . MET B 1 60 ? -8.828 1.902 13.266 1 92.06 60 MET B C 1
ATOM 2675 O O . MET B 1 60 ? -8.547 0.791 13.719 1 92.06 60 MET B O 1
ATOM 2679 N N . THR B 1 61 ? -7.898 2.654 12.734 1 95.62 61 THR B N 1
ATOM 2680 C CA . THR B 1 61 ? -6.504 2.229 12.711 1 95.62 61 THR B CA 1
ATOM 2681 C C . THR B 1 61 ? -5.816 2.564 14.031 1 95.62 61 THR B C 1
ATOM 2683 O O . THR B 1 61 ? -6.133 3.576 14.656 1 95.62 61 THR B O 1
ATOM 2686 N N . SER B 1 62 ? -4.887 1.758 14.438 1 97.12 62 SER B N 1
ATOM 2687 C CA . SER B 1 62 ? -4.105 1.948 15.656 1 97.12 62 SER B CA 1
ATOM 2688 C C . SER B 1 62 ? -2.775 2.633 15.359 1 97.12 62 SER B C 1
ATOM 2690 O O . SER B 1 62 ? -2.395 2.787 14.203 1 97.12 62 SER B O 1
ATOM 2692 N N . MET B 1 63 ? -2.164 3.047 16.469 1 98 63 MET B N 1
ATOM 2693 C CA . MET B 1 63 ? -0.819 3.607 16.359 1 98 63 MET B CA 1
ATOM 2694 C C . MET B 1 63 ? 0.116 2.646 15.633 1 98 63 MET B C 1
ATOM 2696 O O . MET B 1 63 ? 0.871 3.057 14.75 1 98 63 MET B O 1
ATOM 2700 N N . ASN B 1 64 ? 0.034 1.347 15.953 1 98 64 ASN B N 1
ATOM 2701 C CA . ASN B 1 64 ? 0.913 0.344 15.359 1 98 64 ASN B CA 1
ATOM 2702 C C . ASN B 1 64 ? 0.654 0.186 13.867 1 98 64 ASN B C 1
ATOM 2704 O O . ASN B 1 64 ? 1.579 -0.082 13.094 1 98 64 ASN B O 1
ATOM 2708 N N . ASP B 1 65 ? -0.617 0.304 13.453 1 98.12 65 ASP B N 1
ATOM 2709 C CA . ASP B 1 65 ? -0.958 0.249 12.039 1 98.12 65 ASP B CA 1
ATOM 2710 C C . ASP B 1 65 ? -0.223 1.332 11.25 1 98.12 65 ASP B C 1
ATOM 2712 O O . ASP B 1 65 ? 0.347 1.061 10.195 1 98.12 65 ASP B O 1
ATOM 2716 N N . VAL B 1 66 ? -0.23 2.523 11.805 1 98.69 66 VAL B N 1
ATOM 2717 C CA . VAL B 1 66 ? 0.381 3.664 11.133 1 98.69 66 VAL B CA 1
ATOM 2718 C C . VAL B 1 66 ? 1.902 3.559 11.211 1 98.69 66 VAL B C 1
ATOM 2720 O O . VAL B 1 66 ? 2.604 3.904 10.258 1 98.69 66 VAL B O 1
ATOM 2723 N N . LEU B 1 67 ? 2.391 3.033 12.305 1 98.69 67 LEU B N 1
ATOM 2724 C CA . LEU B 1 67 ? 3.824 2.879 12.516 1 98.69 67 LEU B CA 1
ATOM 2725 C C . LEU B 1 67 ? 4.434 1.964 11.461 1 98.69 67 LEU B C 1
ATOM 2727 O O . LEU B 1 67 ? 5.547 2.209 10.984 1 98.69 67 LEU B O 1
ATOM 2731 N N . ILE B 1 68 ? 3.746 0.939 11.062 1 98.56 68 ILE B N 1
ATOM 2732 C CA . ILE B 1 68 ? 4.234 -0.001 10.062 1 98.56 68 ILE B CA 1
ATOM 2733 C C . ILE B 1 68 ? 4.477 0.729 8.742 1 98.56 68 ILE B C 1
ATOM 2735 O O . ILE B 1 68 ? 5.566 0.644 8.164 1 98.56 68 ILE B O 1
ATOM 2739 N N . ASP B 1 69 ? 3.518 1.473 8.281 1 98.75 69 ASP B N 1
ATOM 2740 C CA . ASP B 1 69 ? 3.631 2.156 6.996 1 98.75 69 ASP B CA 1
ATOM 2741 C C . ASP B 1 69 ? 4.66 3.283 7.062 1 98.75 69 ASP B C 1
ATOM 2743 O O . ASP B 1 69 ? 5.422 3.49 6.113 1 98.75 69 ASP B O 1
ATOM 2747 N N . ALA B 1 70 ? 4.68 3.986 8.18 1 98.94 70 ALA B N 1
ATOM 2748 C CA . ALA B 1 70 ? 5.676 5.039 8.352 1 98.94 70 ALA B CA 1
ATOM 2749 C C . ALA B 1 70 ? 7.09 4.465 8.312 1 98.94 70 ALA B C 1
ATOM 2751 O O . ALA B 1 70 ? 7.98 5.035 7.68 1 98.94 70 ALA B O 1
ATOM 2752 N N . GLY B 1 71 ? 7.281 3.352 9.016 1 98.81 71 GLY B N 1
ATOM 2753 C CA . GLY B 1 71 ? 8.586 2.705 9.023 1 98.81 71 GLY B CA 1
ATOM 2754 C C . GLY B 1 71 ? 9.039 2.26 7.645 1 98.81 71 GLY B C 1
ATOM 2755 O O . GLY B 1 71 ? 10.211 2.396 7.297 1 98.81 71 GLY B O 1
ATOM 2756 N N . ARG B 1 72 ? 8.117 1.74 6.855 1 98.75 72 ARG B N 1
ATOM 2757 C CA . ARG B 1 72 ? 8.414 1.325 5.488 1 98.75 72 ARG B CA 1
ATOM 2758 C C . ARG B 1 72 ? 8.883 2.508 4.645 1 98.75 72 ARG B C 1
ATOM 2760 O O . ARG B 1 72 ? 9.875 2.41 3.928 1 98.75 72 ARG B O 1
ATOM 2767 N N . ILE B 1 73 ? 8.195 3.623 4.789 1 98.88 73 ILE B N 1
ATOM 2768 C CA . ILE B 1 73 ? 8.508 4.805 3.996 1 98.88 73 ILE B CA 1
ATOM 2769 C C . ILE B 1 73 ? 9.859 5.379 4.434 1 98.88 73 ILE B C 1
ATOM 2771 O O . ILE B 1 73 ? 10.711 5.672 3.596 1 98.88 73 ILE B O 1
ATOM 2775 N N . THR B 1 74 ? 10.125 5.441 5.77 1 98.81 74 THR B N 1
ATOM 2776 C CA . THR B 1 74 ? 11.352 6.062 6.266 1 98.81 74 THR B CA 1
ATOM 2777 C C . THR B 1 74 ? 12.562 5.172 5.988 1 98.81 74 THR B C 1
ATOM 2779 O O . THR B 1 74 ? 13.695 5.652 5.949 1 98.81 74 THR B O 1
ATOM 2782 N N . SER B 1 75 ? 12.352 3.902 5.77 1 98.44 75 SER B N 1
ATOM 2783 C CA . SER B 1 75 ? 13.445 2.996 5.422 1 98.44 75 SER B CA 1
ATOM 2784 C C . SER B 1 75 ? 13.82 3.129 3.949 1 98.44 75 SER B C 1
ATOM 2786 O O . SER B 1 75 ? 14.938 2.795 3.557 1 98.44 75 SER B O 1
ATOM 2788 N N . ALA B 1 76 ? 12.945 3.654 3.158 1 98.31 76 ALA B N 1
ATOM 2789 C CA . ALA B 1 76 ? 13.133 3.65 1.71 1 98.31 76 ALA B CA 1
ATOM 2790 C C . ALA B 1 76 ? 13.773 4.949 1.235 1 98.31 76 ALA B C 1
ATOM 2792 O O . ALA B 1 76 ? 14.391 4.992 0.168 1 98.31 76 ALA B O 1
ATOM 2793 N N . THR B 1 77 ? 13.617 6.043 2.01 1 98.31 77 THR B N 1
ATOM 2794 C CA . THR B 1 77 ? 14.102 7.348 1.585 1 98.31 77 THR B CA 1
ATOM 2795 C C . THR B 1 77 ? 14.5 8.195 2.791 1 98.31 77 THR B C 1
ATOM 2797 O O . THR B 1 77 ? 14 7.977 3.898 1 98.31 77 THR B O 1
ATOM 2800 N N . GLN B 1 78 ? 15.312 9.188 2.529 1 97.44 78 GLN B N 1
ATOM 2801 C CA . GLN B 1 78 ? 15.734 10.102 3.582 1 97.44 78 GLN B CA 1
ATOM 2802 C C . GLN B 1 78 ? 14.883 11.367 3.582 1 97.44 78 GLN B C 1
ATOM 2804 O O . GLN B 1 78 ? 15.062 12.242 4.434 1 97.44 78 GLN B O 1
ATOM 2809 N N . LEU B 1 79 ? 13.977 11.5 2.594 1 98.62 79 LEU B N 1
ATOM 2810 C CA . LEU B 1 79 ? 13.078 12.641 2.643 1 98.62 79 LEU B CA 1
ATOM 2811 C C .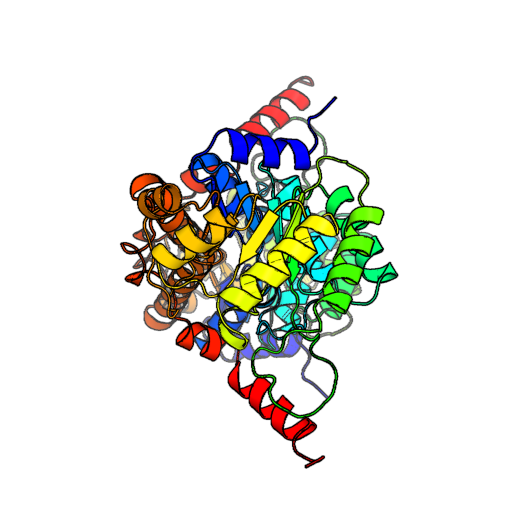 LEU B 1 79 ? 12.32 12.68 3.967 1 98.62 79 LEU B C 1
ATOM 2813 O O . LEU B 1 79 ? 11.875 11.648 4.465 1 98.62 79 LEU B O 1
ATOM 2817 N N . PRO B 1 80 ? 12.266 13.867 4.594 1 98.94 80 PRO B N 1
ATOM 2818 C CA . PRO B 1 80 ? 11.516 13.945 5.848 1 98.94 80 PRO B CA 1
ATOM 2819 C C . PRO B 1 80 ? 10.031 13.656 5.66 1 98.94 80 PRO B C 1
ATOM 2821 O O . PRO B 1 80 ? 9.43 14.07 4.664 1 98.94 80 PRO B O 1
ATOM 2824 N N . LEU B 1 81 ? 9.445 12.914 6.609 1 98.94 81 LEU B N 1
ATOM 2825 C CA . LEU B 1 81 ? 8.07 12.445 6.543 1 98.94 81 LEU B CA 1
ATOM 2826 C C . LEU B 1 81 ? 7.219 13.094 7.625 1 98.94 81 LEU B C 1
ATOM 2828 O O . LEU B 1 81 ? 7.562 13.039 8.805 1 98.94 81 LEU B O 1
ATOM 2832 N N . LEU B 1 82 ? 6.137 13.797 7.203 1 99 82 LEU B N 1
ATOM 2833 C CA . LEU B 1 82 ? 5.066 14.258 8.078 1 99 82 LEU B CA 1
ATOM 2834 C C . LEU B 1 82 ? 3.971 13.203 8.195 1 99 82 LEU B C 1
ATOM 2836 O O . LEU B 1 82 ? 3.51 12.664 7.188 1 99 82 LEU B O 1
ATOM 2840 N N . VAL B 1 83 ? 3.547 12.883 9.469 1 98.94 83 VAL B N 1
ATOM 2841 C CA . VAL B 1 83 ? 2.572 11.812 9.656 1 98.94 83 VAL B CA 1
ATOM 2842 C C . VAL B 1 83 ? 1.361 12.344 10.422 1 98.94 83 VAL B C 1
ATOM 2844 O O . VAL B 1 83 ? 1.511 13.094 11.391 1 98.94 83 VAL B O 1
ATOM 2847 N N . ASP B 1 84 ? 0.203 11.953 9.977 1 98.62 84 ASP B N 1
ATOM 2848 C CA . ASP B 1 84 ? -1.038 12.164 10.711 1 98.62 84 ASP B CA 1
ATOM 2849 C C . ASP B 1 84 ? -1.158 11.195 11.883 1 98.62 84 ASP B C 1
ATOM 2851 O O . ASP B 1 84 ? -1.264 9.984 11.688 1 98.62 84 ASP B O 1
ATOM 2855 N N . ILE B 1 85 ? -1.256 11.703 13.102 1 98.31 85 ILE B N 1
ATOM 2856 C CA . ILE B 1 85 ? -1.357 10.805 14.25 1 98.31 85 ILE B CA 1
ATOM 2857 C C . ILE B 1 85 ? -2.699 11.008 14.945 1 98.31 85 ILE B C 1
ATOM 2859 O O . ILE B 1 85 ? -2.854 10.672 16.125 1 98.31 85 ILE B O 1
ATOM 2863 N N . ASP B 1 86 ? -3.646 11.617 14.234 1 96.25 86 ASP B N 1
ATOM 2864 C CA . ASP B 1 86 ? -4.988 11.852 14.758 1 96.25 86 ASP B CA 1
ATOM 2865 C C . ASP B 1 86 ? -4.941 12.586 16.094 1 96.25 86 ASP B C 1
ATOM 2867 O O . ASP B 1 86 ? -4.379 13.68 16.188 1 96.25 86 ASP B O 1
ATOM 2871 N N . THR B 1 87 ? -5.484 11.945 17.109 1 95.5 87 THR B N 1
ATOM 2872 C CA . THR B 1 87 ? -5.512 12.578 18.422 1 95.5 87 THR B CA 1
ATOM 2873 C C . THR B 1 87 ? -4.406 12.016 19.312 1 95.5 87 THR B C 1
ATOM 2875 O O . THR B 1 87 ? -4.398 12.258 20.531 1 95.5 87 THR B O 1
ATOM 2878 N N . GLY B 1 88 ? -3.535 11.203 18.766 1 96.88 88 GLY B N 1
ATOM 2879 C CA . GLY B 1 88 ? -2.443 10.617 19.531 1 96.88 88 GLY B CA 1
ATOM 2880 C C . GLY B 1 88 ? -2.811 9.305 20.188 1 96.88 88 GLY B C 1
ATOM 2881 O O . GLY B 1 88 ? -2.062 8.797 21.031 1 96.88 88 GLY B O 1
ATOM 2882 N N . TRP B 1 89 ? -3.957 8.75 19.891 1 95.5 89 TRP B N 1
ATOM 2883 C CA . TRP B 1 89 ? -4.445 7.422 20.266 1 95.5 89 TRP B CA 1
ATOM 2884 C C . TRP B 1 89 ? -4.504 7.266 21.781 1 95.5 89 TRP B C 1
ATOM 2886 O O . TRP B 1 89 ? -4.07 6.246 22.312 1 95.5 89 TRP B O 1
ATOM 2896 N N . GLY B 1 90 ? -4.918 8.234 22.547 1 93.62 90 GLY B N 1
ATOM 2897 C CA . GLY B 1 90 ? -5.133 8.078 23.969 1 93.62 90 GLY B CA 1
ATOM 2898 C C . GLY B 1 90 ? -4.703 9.289 24.781 1 93.62 90 GLY B C 1
ATOM 2899 O O . GLY B 1 90 ? -4.707 10.414 24.266 1 93.62 90 GLY B O 1
ATOM 2900 N N . GLY B 1 91 ? -4.406 9.031 26.094 1 94.56 91 GLY B N 1
ATOM 2901 C CA . GLY B 1 91 ? -4.027 10.102 27 1 94.56 91 GLY B CA 1
ATOM 2902 C C . GLY B 1 91 ? -2.555 10.453 26.922 1 94.56 91 GLY B C 1
ATOM 2903 O O . GLY B 1 91 ? -1.893 10.156 25.922 1 94.56 91 GLY B O 1
ATOM 2904 N N . ALA B 1 92 ? -2.115 11.125 27.906 1 96.06 92 ALA B N 1
ATOM 2905 C CA . ALA B 1 92 ? -0.779 11.719 27.938 1 96.06 92 ALA B CA 1
ATOM 2906 C C . ALA B 1 92 ? 0.294 10.656 27.703 1 96.06 92 ALA B C 1
ATOM 2908 O O . ALA B 1 92 ? 1.23 10.867 26.938 1 96.06 92 ALA B O 1
ATOM 2909 N N . PHE B 1 93 ? 0.14 9.531 28.297 1 97.19 93 PHE B N 1
ATOM 2910 C CA . PHE B 1 93 ? 1.159 8.5 28.188 1 97.19 93 PHE B CA 1
ATOM 2911 C C . PHE B 1 93 ? 1.133 7.855 26.797 1 97.19 93 PHE B C 1
ATOM 2913 O O . PHE B 1 93 ? 2.176 7.465 26.281 1 97.19 93 PHE B O 1
ATOM 2920 N N . ASN B 1 94 ? -0.028 7.676 26.234 1 97.88 94 ASN B N 1
ATOM 2921 C CA . ASN B 1 94 ? -0.138 7.168 24.859 1 97.88 94 ASN B CA 1
ATOM 2922 C C . ASN B 1 94 ? 0.485 8.133 23.859 1 97.88 94 ASN B C 1
ATOM 2924 O O . ASN B 1 94 ? 1.184 7.707 22.938 1 97.88 94 ASN B O 1
ATOM 2928 N N . ILE B 1 95 ? 0.191 9.336 24.109 1 98.5 95 ILE B N 1
ATOM 2929 C CA . ILE B 1 95 ? 0.752 10.367 23.234 1 98.5 95 ILE B CA 1
ATOM 2930 C C . ILE B 1 95 ? 2.277 10.344 23.328 1 98.5 95 ILE B C 1
ATOM 2932 O O . ILE B 1 95 ? 2.969 10.391 22.312 1 98.5 95 ILE B O 1
ATOM 2936 N N . ALA B 1 96 ? 2.766 10.258 24.516 1 98.62 96 ALA B N 1
ATOM 2937 C CA . ALA B 1 96 ? 4.211 10.195 24.719 1 98.62 96 ALA B CA 1
ATOM 2938 C C . ALA B 1 96 ? 4.816 9 23.984 1 98.62 96 ALA B C 1
ATOM 2940 O O . ALA B 1 96 ? 5.84 9.133 23.312 1 98.62 96 ALA B O 1
ATOM 2941 N N . ARG B 1 97 ? 4.18 7.898 24.141 1 98.5 97 ARG B N 1
ATOM 2942 C CA . ARG B 1 97 ? 4.641 6.695 23.453 1 98.5 97 ARG B CA 1
ATOM 2943 C C . ARG B 1 97 ? 4.609 6.883 21.953 1 98.5 97 ARG B C 1
ATOM 2945 O O . ARG B 1 97 ? 5.535 6.465 21.25 1 98.5 97 ARG B O 1
ATOM 2952 N N . THR B 1 98 ? 3.566 7.465 21.469 1 98.75 98 THR B N 1
ATOM 2953 C CA . THR B 1 98 ? 3.422 7.727 20.031 1 98.75 98 THR B CA 1
ATOM 2954 C C . THR B 1 98 ? 4.59 8.555 19.516 1 98.75 98 THR B C 1
ATOM 2956 O O . THR B 1 98 ? 5.246 8.172 18.547 1 98.75 98 THR B O 1
ATOM 2959 N N . ILE B 1 99 ? 4.891 9.625 20.203 1 98.88 99 ILE B N 1
ATOM 2960 C CA . ILE B 1 99 ? 5.961 10.523 19.781 1 98.88 99 ILE B CA 1
ATOM 2961 C C . ILE B 1 99 ? 7.293 9.773 19.766 1 98.88 99 ILE B C 1
ATOM 2963 O O . ILE B 1 99 ? 8.031 9.82 18.781 1 98.88 99 ILE B O 1
ATOM 2967 N N . LYS B 1 100 ? 7.57 9.047 20.797 1 98.69 100 LYS B N 1
ATOM 2968 C CA . LYS B 1 100 ? 8.836 8.328 20.906 1 98.69 100 LYS B CA 1
ATOM 2969 C C . LYS B 1 100 ? 8.969 7.273 19.812 1 98.69 100 LYS B C 1
ATOM 2971 O O . LYS B 1 100 ? 10.023 7.152 19.188 1 98.69 100 LYS B O 1
ATOM 2976 N N . GLU B 1 101 ? 7.902 6.566 19.562 1 98.75 101 GLU B N 1
ATOM 2977 C CA . GLU B 1 101 ? 7.945 5.492 18.578 1 98.75 101 GLU B CA 1
ATOM 2978 C C . GLU B 1 101 ? 8.102 6.051 17.156 1 98.75 101 GLU B C 1
ATOM 2980 O O . GLU B 1 101 ? 8.852 5.496 16.344 1 98.75 101 GLU B O 1
ATOM 2985 N N . PHE B 1 102 ? 7.422 7.105 16.844 1 98.88 102 PHE B N 1
ATOM 2986 C CA . PHE B 1 102 ? 7.496 7.676 15.508 1 98.88 102 PHE B CA 1
ATOM 2987 C C . PHE B 1 102 ? 8.852 8.328 15.273 1 98.88 102 PHE B C 1
ATOM 2989 O O . PHE B 1 102 ? 9.414 8.219 14.18 1 98.88 102 PHE B O 1
ATOM 2996 N N . GLU B 1 103 ? 9.352 8.969 16.281 1 98.56 103 GLU B N 1
ATOM 2997 C CA . GLU B 1 103 ? 10.703 9.516 16.172 1 98.56 103 GLU B CA 1
ATOM 2998 C C . GLU B 1 103 ? 11.734 8.414 15.961 1 98.56 103 GLU B C 1
ATOM 3000 O O . GLU B 1 103 ? 12.641 8.547 15.141 1 98.56 103 GLU B O 1
ATOM 3005 N N . LYS B 1 104 ? 11.594 7.367 16.672 1 98.06 104 LYS B N 1
ATOM 3006 C CA . LYS B 1 104 ? 12.531 6.246 16.656 1 98.06 104 LYS B CA 1
ATOM 3007 C C . LYS B 1 104 ? 12.617 5.641 15.25 1 98.06 104 LYS B C 1
ATOM 3009 O O . LYS B 1 104 ? 13.695 5.234 14.812 1 98.06 104 LYS B O 1
ATOM 3014 N N . ILE B 1 105 ? 11.523 5.66 14.539 1 98.12 105 ILE B N 1
ATOM 3015 C CA . ILE B 1 105 ? 11.523 4.969 13.258 1 98.12 105 ILE B CA 1
ATOM 3016 C C . ILE B 1 105 ? 11.836 5.961 12.141 1 98.12 105 ILE B C 1
ATOM 3018 O O . ILE B 1 105 ? 11.68 5.645 10.961 1 98.12 105 ILE B O 1
ATOM 3022 N N . GLY B 1 106 ? 12.125 7.191 12.438 1 98.5 106 GLY B N 1
ATOM 3023 C CA . GLY B 1 106 ? 12.68 8.109 11.453 1 98.5 106 GLY B CA 1
ATOM 3024 C C . GLY B 1 106 ? 11.672 9.109 10.938 1 98.5 106 GLY B C 1
ATOM 3025 O O . GLY B 1 106 ? 11.914 9.789 9.938 1 98.5 106 GLY B O 1
ATOM 3026 N N . VAL B 1 107 ? 10.531 9.211 11.531 1 98.88 107 VAL B N 1
ATOM 3027 C CA . VAL B 1 107 ? 9.57 10.258 11.195 1 98.88 107 VAL B CA 1
ATOM 3028 C C . VAL B 1 107 ? 10.133 11.625 11.578 1 98.88 107 VAL B C 1
ATOM 3030 O O . VAL B 1 107 ? 10.812 11.758 12.594 1 98.88 107 VAL B O 1
ATOM 3033 N N . ALA B 1 108 ? 9.844 12.57 10.727 1 98.94 108 ALA B N 1
ATOM 3034 C CA . ALA B 1 108 ? 10.43 13.891 10.938 1 98.94 108 ALA B CA 1
ATOM 3035 C C . ALA B 1 108 ? 9.469 14.812 11.68 1 98.94 108 ALA B C 1
ATOM 3037 O O . ALA B 1 108 ? 9.891 15.703 12.414 1 98.94 108 ALA B O 1
ATOM 3038 N N . ALA B 1 109 ? 8.219 14.625 11.383 1 98.94 109 ALA B N 1
ATOM 3039 C CA . ALA B 1 109 ? 7.164 15.516 11.867 1 98.94 109 ALA B CA 1
ATOM 3040 C C . ALA B 1 109 ? 5.848 14.766 12.039 1 98.94 109 ALA B C 1
ATOM 3042 O O . ALA B 1 109 ? 5.574 13.805 11.32 1 98.94 109 ALA B O 1
ATOM 3043 N N . VAL B 1 110 ? 5.051 15.195 13.016 1 98.94 110 VAL B N 1
ATOM 3044 C CA . VAL B 1 110 ? 3.68 14.719 13.164 1 98.94 110 VAL B CA 1
ATOM 3045 C C . VAL B 1 110 ? 2.73 15.906 13.289 1 98.94 110 VAL B C 1
ATOM 3047 O O . VAL B 1 110 ? 3.146 17 13.648 1 98.94 110 VAL B O 1
ATOM 3050 N N . HIS B 1 111 ? 1.525 15.68 12.891 1 98.75 111 HIS B N 1
ATOM 3051 C CA . HIS B 1 111 ? 0.5 16.609 13.328 1 98.75 111 HIS B CA 1
ATOM 3052 C C . HIS B 1 111 ? -0.589 15.906 14.125 1 98.75 111 HIS B C 1
ATOM 3054 O O . HIS B 1 111 ? -0.936 14.766 13.836 1 98.75 111 HIS B O 1
ATOM 3060 N N . MET B 1 112 ? -1.071 16.578 15.109 1 98.06 112 MET B N 1
ATOM 3061 C CA . MET B 1 112 ? -2.096 16.109 16.031 1 98.06 112 MET B CA 1
ATOM 3062 C C . MET B 1 112 ? -3.312 17.031 16.016 1 98.06 112 MET B C 1
ATOM 3064 O O . MET B 1 112 ? -3.172 18.25 15.984 1 98.06 112 MET B O 1
ATOM 3068 N N . GLU B 1 113 ? -4.488 16.422 16.125 1 96.75 113 GLU B N 1
ATOM 3069 C CA . GLU B 1 113 ? -5.684 17.234 15.906 1 96.75 113 GLU B CA 1
ATOM 3070 C C . GLU B 1 113 ? -6.441 17.469 17.203 1 96.75 113 GLU B C 1
ATOM 3072 O O . GLU B 1 113 ? -6.266 16.719 18.172 1 96.75 113 GLU B O 1
ATOM 3077 N N . ASP B 1 114 ? -7.332 18.469 17.203 1 96.88 114 ASP B N 1
ATOM 3078 C CA . ASP B 1 114 ? -8.07 18.859 18.406 1 96.88 114 ASP B CA 1
ATOM 3079 C C . ASP B 1 114 ? -9.516 18.359 18.344 1 96.88 114 ASP B C 1
ATOM 3081 O O . ASP B 1 114 ? -10.406 18.938 18.984 1 96.88 114 ASP B O 1
ATOM 3085 N N . GLN B 1 115 ? -9.68 17.344 17.547 1 93.38 115 GLN B N 1
ATOM 3086 C CA . GLN B 1 115 ? -11.016 16.75 17.453 1 93.38 115 GLN B CA 1
ATOM 3087 C C . GLN B 1 115 ? -11.312 15.898 18.688 1 93.38 115 GLN B C 1
ATOM 3089 O O . GLN B 1 115 ? -10.398 15.445 19.359 1 93.38 115 GLN B O 1
ATOM 3094 N N . VAL B 1 116 ? -12.617 15.734 18.906 1 90.31 116 VAL B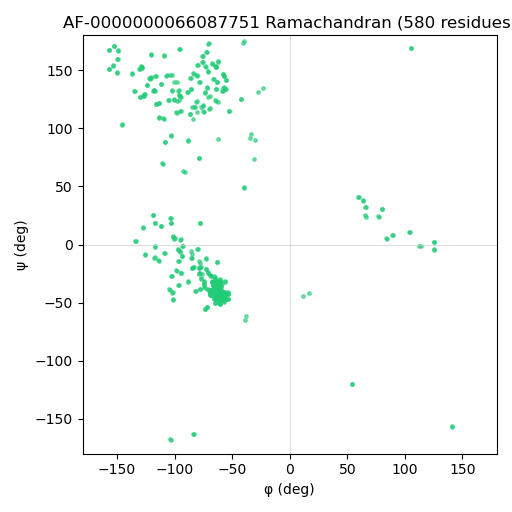 N 1
ATOM 3095 C CA . VAL B 1 116 ? -13.047 14.781 19.938 1 90.31 116 VAL B CA 1
ATOM 3096 C C . VAL B 1 116 ? -12.766 13.359 19.453 1 90.31 116 VAL B C 1
ATOM 3098 O O . VAL B 1 116 ? -13.031 13.016 18.297 1 90.31 116 VAL B O 1
ATOM 3101 N N . SER B 1 117 ? -12.055 12.633 20.328 1 78.38 117 SER B N 1
ATOM 3102 C CA . SER B 1 117 ? -11.789 11.242 19.969 1 78.38 117 SER B CA 1
ATOM 3103 C C . SER B 1 117 ? -13.086 10.445 19.875 1 78.38 117 SER B C 1
ATOM 3105 O O . SER B 1 117 ? -14.055 10.727 20.594 1 78.38 117 SER B O 1
ATOM 3107 N N . GLN B 1 118 ? -13.289 9.836 18.703 1 59.66 118 GLN B N 1
ATOM 3108 C CA . GLN B 1 118 ? -14.539 9.086 18.547 1 59.66 118 GLN B CA 1
ATOM 3109 C C . GLN B 1 118 ? -14.883 8.336 19.828 1 59.66 118 GLN B C 1
ATOM 3111 O O . GLN B 1 118 ? -14.227 7.352 20.172 1 59.66 118 GLN B O 1
ATOM 3116 N N . LYS B 1 119 ? -14.836 9 20.953 1 46.84 119 LYS B N 1
ATOM 3117 C CA . LYS B 1 119 ? -15.508 8.305 22.047 1 46.84 119 LYS B CA 1
ATOM 3118 C C . LYS B 1 119 ? -16.812 7.656 21.562 1 46.84 119 LYS B C 1
ATOM 3120 O O . LYS B 1 119 ? -17.328 8.008 20.5 1 46.84 119 LYS B O 1
ATOM 3125 N N . ARG B 1 120 ? -17.516 6.84 22.422 1 37.12 120 ARG B N 1
ATOM 3126 C CA . ARG B 1 120 ? -18.719 6.043 22.594 1 37.12 120 ARG B CA 1
ATOM 3127 C C . ARG B 1 120 ? -19.922 6.715 21.938 1 37.12 120 ARG B C 1
ATOM 3129 O O . ARG B 1 120 ? -21.016 6.137 21.875 1 37.12 120 ARG B O 1
ATOM 3136 N N . CYS B 1 121 ? -20.312 7.91 22.359 1 34.69 121 CYS B N 1
ATOM 3137 C CA . CYS B 1 121 ? -21.719 8.25 22.531 1 34.69 121 CYS B CA 1
ATOM 3138 C C . CYS B 1 121 ? -22.359 8.602 21.203 1 34.69 121 CYS B C 1
ATOM 3140 O O . CYS B 1 121 ? -21.75 9.258 20.359 1 34.69 121 CYS B O 1
ATOM 3142 N N . GLY B 1 122 ? -23.281 7.812 20.734 1 33.31 122 GLY B N 1
ATOM 3143 C CA . GLY B 1 122 ? -24.391 7.707 19.797 1 33.31 122 GLY B CA 1
ATOM 3144 C C . GLY B 1 122 ? -24.391 8.797 18.75 1 33.31 122 GLY B C 1
ATOM 3145 O O . GLY B 1 122 ? -25.234 8.812 17.859 1 33.31 122 GLY B O 1
ATOM 3146 N N . HIS B 1 123 ? -24.125 10.023 18.984 1 38.25 123 HIS B N 1
ATOM 3147 C CA . HIS B 1 123 ? -24.469 11.023 17.984 1 38.25 123 HIS B CA 1
ATOM 3148 C C . HIS B 1 123 ? -23.375 11.156 16.922 1 38.25 123 HIS B C 1
ATOM 3150 O O . HIS B 1 123 ? -22.203 10.922 17.219 1 38.25 123 HIS B O 1
ATOM 3156 N N . ARG B 1 124 ? -23.672 10.891 15.68 1 46.81 124 ARG B N 1
ATOM 3157 C CA . ARG B 1 124 ? -22.844 11.141 14.5 1 46.81 124 ARG B CA 1
ATOM 3158 C C . ARG B 1 124 ? -22 12.406 14.68 1 46.81 124 ARG B C 1
ATOM 3160 O O . ARG B 1 124 ? -22.547 13.5 14.867 1 46.81 124 ARG B O 1
ATOM 3167 N N . PRO B 1 125 ? -20.781 12.398 15.109 1 45.91 125 PRO B N 1
ATOM 3168 C CA . PRO B 1 125 ? -20.094 13.641 15.484 1 45.91 125 PRO B CA 1
ATOM 3169 C C . PRO B 1 125 ? -19.938 14.609 14.312 1 45.91 125 PRO B C 1
ATOM 3171 O O . PRO B 1 125 ? -19.547 14.203 13.219 1 45.91 125 PRO B O 1
ATOM 3174 N N . ASN B 1 126 ? -20.844 15.531 14.047 1 53.41 126 ASN B N 1
ATOM 3175 C CA . ASN B 1 126 ? -20.297 16.781 13.523 1 53.41 126 ASN B CA 1
ATOM 3176 C C . ASN B 1 126 ? -18.875 17 14.023 1 53.41 126 ASN B C 1
ATOM 3178 O O . ASN B 1 126 ? -18.484 16.5 15.086 1 53.41 126 ASN B O 1
ATOM 3182 N N . LYS B 1 127 ? -17.938 17.328 13.133 1 69.06 127 LYS B N 1
ATOM 3183 C CA . LYS B 1 127 ? -16.609 17.734 13.547 1 69.06 127 LYS B CA 1
ATOM 3184 C C . LYS B 1 127 ? -16.656 18.516 14.859 1 69.06 127 LYS B C 1
ATOM 3186 O O . LYS B 1 127 ? -17.281 19.578 14.938 1 69.06 127 LYS B O 1
ATOM 3191 N N . ALA B 1 128 ? -16.516 17.797 16.016 1 85.69 128 ALA B N 1
ATOM 3192 C CA . ALA B 1 128 ? -16.422 18.484 17.297 1 85.69 128 ALA B CA 1
ATOM 3193 C C . ALA B 1 128 ? -14.984 18.578 17.781 1 85.69 128 ALA B C 1
ATOM 3195 O O . ALA B 1 128 ? -14.172 17.688 17.5 1 85.69 128 ALA B O 1
ATOM 3196 N N . VAL B 1 129 ? -14.664 19.719 18.344 1 94.44 129 VAL B N 1
ATOM 3197 C CA . VAL B 1 129 ? -13.312 19.938 18.859 1 94.44 129 VAL B CA 1
ATOM 3198 C C . VAL B 1 129 ? -13.32 19.906 20.375 1 94.44 129 VAL B C 1
ATOM 3200 O O . VAL B 1 129 ? -14.297 20.328 21 1 94.44 129 VAL B O 1
ATOM 3203 N N . VAL B 1 130 ? -12.344 19.438 21.016 1 95.81 130 VAL B N 1
ATOM 3204 C CA . VAL B 1 130 ? -12.18 19.453 22.469 1 95.81 130 VAL B CA 1
ATOM 3205 C C . VAL B 1 130 ? -11.914 20.891 22.938 1 95.81 130 VAL B C 1
ATOM 3207 O O . VAL B 1 130 ? -11.719 21.797 22.125 1 95.81 130 VAL B O 1
ATOM 3210 N N . SER B 1 131 ? -11.898 21.016 24.203 1 96.94 131 SER B N 1
ATOM 3211 C CA . SER B 1 131 ? -11.547 22.328 24.75 1 96.94 131 SER B CA 1
ATOM 3212 C C . SER B 1 131 ? -10.109 22.703 24.406 1 96.94 131 SER B C 1
ATOM 3214 O O . SER B 1 131 ? -9.281 21.828 24.156 1 96.94 131 SER B O 1
ATOM 3216 N N . THR B 1 132 ? -9.836 24.031 24.328 1 98.19 132 THR B N 1
ATOM 3217 C CA . THR B 1 132 ? -8.477 24.516 24.109 1 98.19 132 THR B CA 1
ATOM 3218 C C . THR B 1 132 ? -7.516 23.922 25.141 1 98.19 132 THR B C 1
ATOM 3220 O O . THR B 1 132 ? -6.406 23.516 24.812 1 98.19 132 THR B O 1
ATOM 3223 N N . GLU B 1 133 ? -7.969 23.859 26.359 1 98.38 133 GLU B N 1
ATOM 3224 C CA . GLU B 1 133 ? -7.145 23.344 27.453 1 98.38 133 GLU B CA 1
ATOM 3225 C C . GLU B 1 133 ? -6.77 21.891 27.234 1 98.38 133 GLU B C 1
ATOM 3227 O O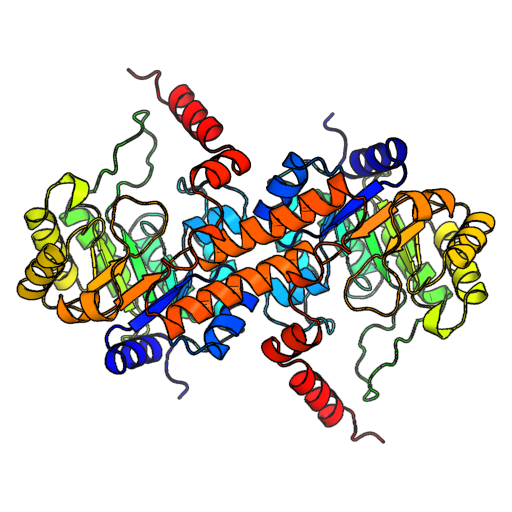 . GLU B 1 133 ? -5.629 21.484 27.469 1 98.38 133 GLU B O 1
ATOM 3232 N N . GLU B 1 134 ? -7.684 21.156 26.797 1 97.5 134 GLU B N 1
ATOM 3233 C CA . GLU B 1 134 ? -7.418 19.734 26.547 1 97.5 134 GLU B CA 1
ATOM 3234 C C . GLU B 1 134 ? -6.387 19.562 25.438 1 97.5 134 GLU B C 1
ATOM 3236 O O . GLU B 1 134 ? -5.477 18.734 25.547 1 97.5 134 GLU B O 1
ATOM 3241 N N . MET B 1 135 ? -6.523 20.25 24.406 1 98.31 135 MET B N 1
ATOM 3242 C CA . MET B 1 135 ? -5.566 20.156 23.297 1 98.31 135 MET B CA 1
ATOM 3243 C C . MET B 1 135 ? -4.191 20.656 23.734 1 98.31 135 MET B C 1
ATOM 3245 O O . MET B 1 135 ? -3.168 20.094 23.344 1 98.31 135 MET B O 1
ATOM 3249 N N . VAL B 1 136 ? -4.18 21.703 24.516 1 98.69 136 VAL B N 1
ATOM 3250 C CA . VAL B 1 136 ? -2.93 22.203 25.062 1 98.69 136 VAL B CA 1
ATOM 3251 C C . VAL B 1 136 ? -2.23 21.109 25.859 1 98.69 136 VAL B C 1
ATOM 3253 O O . VAL B 1 136 ? -1.017 20.922 25.75 1 98.69 136 VAL B O 1
ATOM 3256 N N . ASP B 1 137 ? -3.004 20.375 26.625 1 98.38 137 ASP B N 1
ATOM 3257 C CA . ASP B 1 137 ? -2.443 19.266 27.406 1 98.38 137 ASP B CA 1
ATOM 3258 C C . ASP B 1 137 ? -1.867 18.188 26.484 1 98.38 137 ASP B C 1
ATOM 3260 O O . ASP B 1 137 ? -0.816 17.625 26.781 1 98.38 137 ASP B O 1
ATOM 3264 N N . ARG B 1 138 ? -2.582 17.891 25.406 1 98.38 138 ARG B N 1
ATOM 3265 C CA . ARG B 1 138 ? -2.066 16.953 24.422 1 98.38 138 ARG B CA 1
ATOM 3266 C C . ARG B 1 138 ? -0.713 17.391 23.875 1 98.38 138 ARG B C 1
ATOM 3268 O O . ARG B 1 138 ? 0.228 16.609 23.812 1 98.38 138 ARG B O 1
ATOM 3275 N N . ILE B 1 139 ? -0.627 18.641 23.547 1 98.81 139 ILE B N 1
ATOM 3276 C CA . ILE B 1 139 ? 0.575 19.188 22.938 1 98.81 139 ILE B CA 1
ATOM 3277 C C . ILE B 1 139 ? 1.728 19.156 23.938 1 98.81 139 ILE B C 1
ATOM 3279 O O . ILE B 1 139 ? 2.846 18.766 23.594 1 98.81 139 ILE B O 1
ATOM 3283 N N . LYS B 1 140 ? 1.444 19.531 25.172 1 98.81 140 LYS B N 1
ATOM 3284 C CA . LYS B 1 140 ? 2.479 19.5 26.203 1 98.81 140 LYS B CA 1
ATOM 3285 C C . LYS B 1 140 ? 3.029 18.094 26.375 1 98.81 140 LYS B C 1
ATOM 3287 O O . LYS B 1 140 ? 4.234 17.906 26.547 1 98.81 140 LYS B O 1
ATOM 3292 N N . ALA B 1 141 ? 2.133 17.109 26.359 1 98.75 141 ALA B N 1
ATOM 3293 C CA . ALA B 1 141 ? 2.555 15.719 26.469 1 98.75 141 ALA B CA 1
ATOM 3294 C C . ALA B 1 141 ? 3.461 15.328 25.312 1 98.75 141 ALA B C 1
ATOM 3296 O O . ALA B 1 141 ? 4.469 14.641 25.5 1 98.75 141 ALA B O 1
ATOM 3297 N N . ALA B 1 142 ? 3.121 15.719 24.141 1 98.88 142 ALA B N 1
AT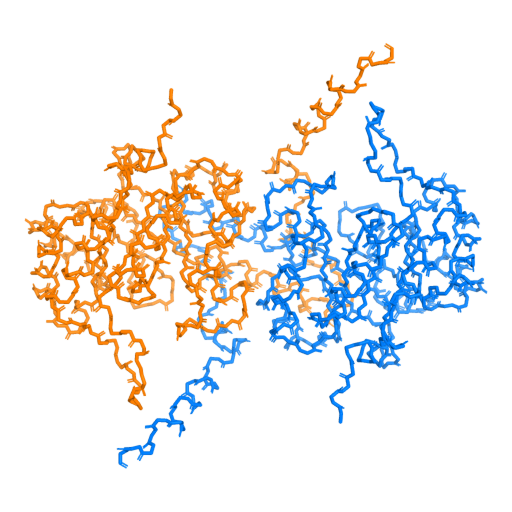OM 3298 C CA . ALA B 1 142 ? 3.908 15.422 22.953 1 98.88 142 ALA B CA 1
ATOM 3299 C C . ALA B 1 142 ? 5.281 16.078 23.016 1 98.88 142 ALA B C 1
ATOM 3301 O O . ALA B 1 142 ? 6.301 15.438 22.766 1 98.88 142 ALA B O 1
ATOM 3302 N N . VAL B 1 143 ? 5.305 17.344 23.391 1 98.81 143 VAL B N 1
ATOM 3303 C CA . VAL B 1 143 ? 6.535 18.125 23.469 1 98.81 143 VAL B CA 1
ATOM 3304 C C . VAL B 1 143 ? 7.465 17.547 24.531 1 98.81 143 VAL B C 1
ATOM 3306 O O . VAL B 1 143 ? 8.672 17.438 24.312 1 98.81 143 VAL B O 1
ATOM 3309 N N . ASP B 1 144 ? 6.879 17.172 25.578 1 98.56 144 ASP B N 1
ATOM 3310 C CA . ASP B 1 144 ? 7.656 16.609 26.672 1 98.56 144 ASP B CA 1
ATOM 3311 C C . ASP B 1 144 ? 8.32 15.297 26.266 1 98.56 144 ASP B C 1
ATOM 3313 O O . ASP B 1 144 ? 9.398 14.969 26.75 1 98.56 144 ASP B O 1
ATOM 3317 N N . ALA B 1 145 ? 7.684 14.578 25.406 1 98.69 145 ALA B N 1
ATOM 3318 C CA . ALA B 1 145 ? 8.133 13.242 25.047 1 98.69 145 ALA B CA 1
ATOM 3319 C C . ALA B 1 145 ? 9.211 13.305 23.969 1 98.69 145 ALA B C 1
ATOM 3321 O O . ALA B 1 145 ? 9.914 12.32 23.719 1 98.69 145 ALA B O 1
ATOM 3322 N N . ARG B 1 146 ? 9.266 14.406 23.297 1 97.69 146 ARG B N 1
ATOM 3323 C CA . ARG B 1 146 ? 10.195 14.586 22.188 1 97.69 146 ARG B CA 1
ATOM 3324 C C . ARG B 1 146 ? 11.641 14.367 22.641 1 97.69 146 ARG B C 1
ATOM 3326 O O . ARG B 1 146 ? 12.055 14.883 23.672 1 97.69 146 ARG B O 1
ATOM 3333 N N . THR B 1 147 ? 12.453 13.617 21.859 1 97.31 147 THR B N 1
ATOM 3334 C CA . THR B 1 147 ? 13.859 13.367 22.172 1 97.31 147 THR B CA 1
ATOM 3335 C C . THR B 1 147 ? 14.766 14.258 21.328 1 97.31 147 THR B C 1
ATOM 3337 O O . THR B 1 147 ? 15.719 14.844 21.844 1 97.31 147 THR B O 1
ATOM 3340 N N . ASP B 1 148 ? 14.516 14.32 20.062 1 97.62 148 ASP B N 1
ATOM 3341 C CA . ASP B 1 148 ? 15.195 15.242 19.156 1 97.62 148 ASP B CA 1
ATOM 3342 C C . ASP B 1 148 ? 14.539 16.625 19.188 1 97.62 148 ASP B C 1
ATOM 3344 O O . ASP B 1 148 ? 13.383 16.781 18.797 1 97.62 148 ASP B O 1
ATOM 3348 N N . PRO B 1 149 ? 15.266 17.625 19.578 1 97.31 149 PRO B N 1
ATOM 3349 C CA . PRO B 1 149 ? 14.672 18.953 19.656 1 97.31 149 PRO B CA 1
ATOM 3350 C C . PRO B 1 149 ? 14.203 19.484 18.297 1 97.31 149 PRO B C 1
ATOM 3352 O O . PRO B 1 149 ? 13.414 20.422 18.234 1 97.31 149 PRO B O 1
ATOM 3355 N N . ASN B 1 150 ? 14.68 18.812 17.234 1 98.31 150 ASN B N 1
ATOM 3356 C CA . ASN B 1 150 ? 14.289 19.266 15.898 1 98.31 150 ASN B CA 1
ATOM 3357 C C . ASN B 1 150 ? 13.07 18.516 15.391 1 98.31 150 ASN B C 1
ATOM 3359 O O . ASN B 1 150 ? 12.5 18.859 14.352 1 98.31 150 ASN B O 1
ATOM 3363 N N . PHE B 1 151 ? 12.633 17.422 16.109 1 98.81 151 PHE B N 1
ATOM 3364 C CA . PHE B 1 151 ? 11.406 16.75 15.719 1 98.81 151 PHE B CA 1
ATOM 3365 C C . PHE B 1 151 ? 10.219 17.703 15.734 1 98.81 151 PHE B C 1
ATOM 3367 O O . PHE B 1 151 ? 10.008 18.422 16.703 1 98.81 151 PHE B O 1
ATOM 3374 N N . VAL B 1 152 ? 9.422 17.719 14.695 1 98.88 152 VAL B N 1
ATOM 3375 C CA . VAL B 1 152 ? 8.398 18.734 14.531 1 98.88 152 VAL B CA 1
ATOM 3376 C C . VAL B 1 152 ? 7.062 18.219 15.062 1 98.88 152 VAL B C 1
ATOM 3378 O O . VAL B 1 152 ? 6.613 17.125 14.68 1 98.88 152 VAL B O 1
ATOM 3381 N N . ILE B 1 153 ? 6.504 18.984 15.891 1 98.94 153 ILE B N 1
ATOM 3382 C CA . ILE B 1 153 ? 5.152 18.75 16.391 1 98.94 153 ILE B CA 1
ATOM 3383 C C . ILE B 1 153 ? 4.227 19.859 15.906 1 98.94 153 ILE B C 1
ATOM 3385 O O . ILE B 1 153 ? 4.32 21 16.375 1 98.94 153 ILE B O 1
ATOM 3389 N N . MET B 1 154 ? 3.357 19.516 15.008 1 98.88 154 MET B N 1
ATOM 3390 C CA . MET B 1 154 ? 2.396 20.438 14.406 1 98.88 154 MET B CA 1
ATOM 3391 C C . MET B 1 154 ? 1.012 20.25 15.016 1 98.88 154 MET B C 1
ATOM 3393 O O . MET B 1 154 ? 0.555 19.125 15.203 1 98.88 154 MET B O 1
ATOM 3397 N N . ALA B 1 155 ? 0.392 21.328 15.391 1 98.81 155 ALA B N 1
ATOM 3398 C CA . ALA B 1 155 ? -0.966 21.281 15.922 1 98.81 155 ALA B CA 1
ATOM 3399 C C . ALA B 1 155 ? -1.996 21.578 14.836 1 98.81 155 ALA B C 1
ATOM 3401 O O . ALA B 1 155 ? -1.922 22.609 14.172 1 98.81 155 ALA B O 1
ATOM 3402 N N . ARG B 1 156 ? -2.885 20.688 14.672 1 98.25 156 ARG B N 1
ATOM 3403 C CA . ARG B 1 156 ? -4.004 20.906 13.766 1 98.25 156 ARG B CA 1
ATOM 3404 C C . ARG B 1 156 ? -5.238 21.391 14.516 1 98.25 156 ARG B C 1
ATOM 3406 O O . ARG B 1 156 ? -5.602 20.828 15.555 1 98.25 156 ARG B O 1
ATOM 3413 N N . THR B 1 157 ? -5.859 22.406 14.039 1 97.5 157 THR B N 1
ATOM 3414 C CA . THR B 1 157 ? -7.133 22.828 14.609 1 97.5 157 THR B CA 1
ATOM 3415 C C . THR B 1 157 ? -8.25 22.719 13.57 1 97.5 157 THR B C 1
ATOM 3417 O O . THR B 1 157 ? -8.086 23.172 12.43 1 97.5 157 THR B O 1
ATOM 3420 N N . ASP B 1 158 ? -9.273 22.156 13.977 1 95.25 158 ASP B N 1
ATOM 3421 C CA . ASP B 1 158 ? -10.477 22.047 13.164 1 95.25 158 ASP B CA 1
ATOM 3422 C C . ASP B 1 158 ? -11.539 23.047 13.617 1 95.25 158 ASP B C 1
ATOM 3424 O O . ASP B 1 158 ? -12.719 22.906 13.266 1 95.25 158 ASP B O 1
ATOM 3428 N N . ALA B 1 159 ? -11.18 24.016 14.312 1 94.31 159 ALA B N 1
ATOM 3429 C CA . ALA B 1 159 ? -12.117 24.922 14.977 1 94.31 159 ALA B CA 1
ATOM 3430 C C . ALA B 1 159 ? -12.695 25.938 13.992 1 94.31 159 ALA B C 1
ATOM 3432 O O . ALA B 1 159 ? -13.781 26.469 14.211 1 94.31 159 ALA B O 1
ATOM 3433 N N . VAL B 1 160 ? -11.969 26.234 12.906 1 92 160 VAL B N 1
ATOM 3434 C CA . VAL B 1 160 ? -12.391 27.297 12.008 1 92 160 VAL B CA 1
ATOM 3435 C C . VAL B 1 160 ? -13.789 27 11.461 1 92 160 VAL B C 1
ATOM 3437 O O . VAL B 1 160 ? -14.664 27.875 11.461 1 92 160 VAL B O 1
ATOM 3440 N N . ALA B 1 161 ? -13.961 25.797 11.086 1 86.94 161 ALA B N 1
ATOM 3441 C CA . ALA B 1 161 ? -15.242 25.391 10.5 1 86.94 161 ALA B CA 1
ATOM 3442 C C . ALA B 1 161 ? -16.344 25.344 11.562 1 86.94 161 ALA B C 1
ATOM 3444 O O . ALA B 1 161 ? -17.516 25.5 11.242 1 86.94 161 ALA B O 1
ATOM 3445 N N . VAL B 1 162 ? -15.992 25.172 12.773 1 87.38 162 VAL B N 1
ATOM 3446 C CA . VAL B 1 162 ? -16.953 24.906 13.836 1 87.38 162 VAL B CA 1
ATOM 3447 C C . VAL B 1 162 ? -17.203 26.188 14.641 1 87.38 162 VAL B C 1
ATOM 3449 O O . VAL B 1 162 ? -18.344 26.484 14.992 1 87.38 162 VAL B O 1
ATOM 3452 N N . GLU B 1 163 ? -16.094 26.906 14.883 1 93.19 163 GLU B N 1
ATOM 3453 C CA . GLU B 1 163 ? -16.172 28.016 15.828 1 93.19 163 GLU B CA 1
ATOM 3454 C C . GLU B 1 163 ? -15.852 29.344 15.141 1 93.19 163 GLU B C 1
ATOM 3456 O O . GLU B 1 163 ? -15.992 30.406 15.742 1 93.19 163 GLU B O 1
ATOM 3461 N N . GLY B 1 164 ? -15.359 29.297 13.977 1 93.94 164 GLY B N 1
ATOM 3462 C CA . GLY B 1 164 ? -15.039 30.516 13.242 1 93.94 164 GLY B CA 1
ATOM 3463 C C . GLY B 1 164 ? -13.547 30.797 13.188 1 93.94 164 GLY B C 1
ATOM 3464 O O . GLY B 1 164 ? -12.766 30.188 13.914 1 93.94 164 GLY B O 1
ATOM 3465 N N . LEU B 1 165 ? -13.188 31.75 12.367 1 96.12 165 LEU B N 1
ATOM 3466 C CA . LEU B 1 165 ? -11.797 32.062 12.062 1 96.12 165 LEU B CA 1
ATOM 3467 C C . LEU B 1 165 ? -11.07 32.562 13.305 1 96.12 165 LEU B C 1
ATOM 3469 O O . LEU B 1 165 ? -9.961 32.125 13.609 1 96.12 165 LEU B O 1
ATOM 3473 N N . GLU B 1 166 ? -11.688 33.469 14.031 1 97.44 166 GLU B N 1
ATOM 3474 C CA . GLU B 1 166 ? -11.047 34.062 15.203 1 97.44 166 GLU B CA 1
ATOM 3475 C C . GLU B 1 166 ? -10.797 33 16.281 1 97.44 166 GLU B C 1
ATOM 3477 O O . GLU B 1 166 ? -9.75 33.031 16.938 1 97.44 166 GLU B O 1
ATOM 3482 N N . ALA B 1 167 ? -11.75 32.125 16.422 1 96.62 167 ALA B N 1
ATOM 3483 C CA . ALA B 1 167 ? -11.57 31.047 17.391 1 96.62 167 ALA B CA 1
ATOM 3484 C C . ALA B 1 167 ? -10.398 30.156 16.984 1 96.62 167 ALA B C 1
ATOM 3486 O O . ALA B 1 167 ? -9.625 29.719 17.844 1 96.62 167 ALA B O 1
ATOM 3487 N N . GLY B 1 168 ? -10.328 29.906 15.734 1 97.31 168 GLY B N 1
ATOM 3488 C CA . GLY B 1 168 ? -9.188 29.141 15.242 1 97.31 168 GLY B CA 1
ATOM 3489 C C . GLY B 1 168 ? -7.855 29.797 15.523 1 97.31 168 GLY B C 1
ATOM 3490 O O . GLY B 1 168 ? -6.891 29.141 15.906 1 97.31 168 GLY B O 1
ATOM 3491 N N . ILE B 1 169 ? -7.809 31.062 15.344 1 98.25 169 ILE B N 1
ATOM 3492 C CA . ILE B 1 169 ? -6.59 31.828 15.562 1 98.25 169 ILE B CA 1
ATOM 3493 C C . ILE B 1 169 ? -6.211 31.797 17.031 1 98.25 169 ILE B C 1
ATOM 3495 O O . ILE B 1 169 ? -5.047 31.562 17.375 1 98.25 169 ILE B O 1
ATOM 3499 N N . GLU B 1 170 ? -7.172 31.984 17.906 1 98.44 170 GLU B N 1
ATOM 3500 C CA . GLU B 1 170 ? -6.91 31.953 19.344 1 98.44 170 GLU B CA 1
ATOM 3501 C C . GLU B 1 170 ? -6.391 30.594 19.781 1 98.44 170 GLU B C 1
ATOM 3503 O O . GLU B 1 170 ? -5.457 30.5 20.578 1 98.44 170 GLU B O 1
ATOM 3508 N N . ARG B 1 171 ? -6.969 29.594 19.297 1 98.44 171 ARG B N 1
ATOM 3509 C CA . ARG B 1 171 ? -6.508 28.25 19.594 1 98.44 171 ARG B CA 1
ATOM 3510 C C . ARG B 1 171 ? -5.086 28.016 19.094 1 98.44 171 ARG B C 1
ATOM 3512 O O . ARG B 1 171 ? -4.25 27.469 19.797 1 98.44 171 ARG B O 1
ATOM 3519 N N . ALA B 1 172 ? -4.867 28.469 17.891 1 98.62 172 ALA B N 1
ATOM 3520 C CA . ALA B 1 172 ? -3.539 28.312 17.312 1 98.62 172 ALA B CA 1
ATOM 3521 C C . ALA B 1 172 ? -2.477 28.984 18.172 1 98.62 172 ALA B C 1
ATOM 3523 O O . ALA B 1 172 ? -1.408 28.422 18.406 1 98.62 172 ALA B O 1
ATOM 3524 N N . LYS B 1 173 ? -2.779 30.172 18.641 1 98.75 173 LYS B N 1
ATOM 3525 C CA . LYS B 1 173 ? -1.85 30.891 19.516 1 98.75 173 LYS B CA 1
ATOM 3526 C C . LYS B 1 173 ? -1.589 30.109 20.797 1 98.75 173 LYS B C 1
ATOM 3528 O O . LYS B 1 173 ? -0.446 30.016 21.25 1 98.75 173 LYS B O 1
ATOM 3533 N N . ALA B 1 174 ? -2.662 29.578 21.359 1 98.81 174 ALA B N 1
ATOM 3534 C CA . ALA B 1 174 ? -2.539 28.781 22.578 1 98.81 174 ALA B CA 1
ATOM 3535 C C . ALA B 1 174 ? -1.69 27.531 22.328 1 98.81 174 ALA B C 1
ATOM 3537 O O . ALA B 1 174 ? -0.908 27.125 23.188 1 98.81 174 ALA B O 1
ATOM 3538 N N . TYR B 1 175 ? -1.848 26.906 21.156 1 98.88 175 TYR B N 1
ATOM 3539 C CA . TYR B 1 175 ? -1.113 25.703 20.828 1 98.88 175 TYR B CA 1
ATOM 3540 C C . TYR B 1 175 ? 0.373 25.984 20.656 1 98.88 175 TYR B C 1
ATOM 3542 O O . TYR B 1 175 ? 1.22 25.219 21.109 1 98.88 175 TYR B O 1
ATOM 3550 N N . ILE B 1 176 ? 0.707 27.109 20.031 1 98.81 176 ILE B N 1
ATOM 3551 C CA . ILE B 1 176 ? 2.096 27.531 19.875 1 98.81 176 ILE B CA 1
ATOM 3552 C C . ILE B 1 176 ? 2.707 27.812 21.25 1 98.81 176 ILE B C 1
ATOM 3554 O O . ILE B 1 176 ? 3.834 27.391 21.531 1 98.81 176 ILE B O 1
ATOM 3558 N N . ALA B 1 177 ? 1.955 28.484 22.078 1 98.75 177 ALA B N 1
ATOM 3559 C CA . ALA B 1 177 ? 2.424 28.797 23.438 1 98.75 177 ALA B CA 1
ATOM 3560 C C . ALA B 1 177 ? 2.689 27.516 24.219 1 98.75 177 ALA B C 1
ATOM 3562 O O . ALA B 1 177 ? 3.582 27.469 25.062 1 98.75 177 ALA B O 1
ATOM 3563 N N . ALA B 1 178 ? 1.936 26.469 23.891 1 98.75 178 ALA B N 1
ATOM 3564 C CA . ALA B 1 178 ? 2.064 25.188 24.578 1 98.75 178 ALA B CA 1
ATOM 3565 C C . ALA B 1 178 ? 3.283 24.422 24.094 1 98.75 178 ALA B C 1
ATOM 3567 O O . ALA B 1 178 ? 3.686 23.422 24.688 1 98.75 178 ALA B O 1
ATOM 3568 N N . GLY B 1 179 ? 3.836 24.828 22.953 1 98.75 179 GLY B N 1
ATOM 3569 C CA . GLY B 1 179 ? 5.074 24.219 22.484 1 98.75 179 GLY B CA 1
ATOM 3570 C C . GLY B 1 179 ? 4.98 23.672 21.078 1 98.75 179 GLY B C 1
ATOM 3571 O O . GLY B 1 179 ? 5.973 23.188 20.531 1 98.75 179 GLY B O 1
ATOM 3572 N N . ALA B 1 180 ? 3.822 23.703 20.438 1 98.88 180 ALA B N 1
ATOM 3573 C CA . ALA B 1 180 ? 3.732 23.297 19.031 1 98.88 180 ALA B CA 1
ATOM 3574 C C . ALA B 1 180 ? 4.668 24.109 18.156 1 98.88 180 ALA B C 1
ATOM 3576 O O . ALA B 1 180 ? 4.816 25.328 18.359 1 98.88 180 ALA B O 1
ATOM 3577 N N . ASP B 1 181 ? 5.215 23.484 17.156 1 98.88 181 ASP B N 1
ATOM 3578 C CA . ASP B 1 181 ? 6.188 24.141 16.297 1 98.88 181 ASP B CA 1
ATOM 3579 C C . ASP B 1 181 ? 5.496 24.859 15.141 1 98.88 181 ASP B C 1
ATOM 3581 O O . ASP B 1 181 ? 5.996 25.859 14.625 1 98.88 181 ASP B O 1
ATOM 3585 N N . MET B 1 182 ? 4.406 24.328 14.688 1 98.81 182 MET B N 1
ATOM 3586 C CA . MET B 1 182 ? 3.713 24.75 13.477 1 98.81 182 MET B CA 1
ATOM 3587 C C . MET B 1 182 ? 2.209 24.531 13.602 1 98.81 182 MET B C 1
ATOM 3589 O O . MET B 1 182 ? 1.752 23.859 14.523 1 98.81 182 MET B O 1
ATOM 3593 N N . ILE B 1 183 ? 1.441 25.141 12.664 1 98.75 183 ILE B N 1
ATOM 3594 C CA . ILE B 1 183 ? -0.013 25.047 12.734 1 98.75 183 ILE B CA 1
ATOM 3595 C C . ILE B 1 183 ? -0.561 24.516 11.406 1 98.75 183 ILE B C 1
ATOM 3597 O O . ILE B 1 183 ? -0.134 24.969 10.336 1 98.75 183 ILE B O 1
ATOM 3601 N N . PHE B 1 184 ? -1.388 23.516 11.516 1 98.31 184 PHE B N 1
ATOM 3602 C CA . PHE B 1 184 ? -2.266 23.047 10.453 1 98.31 184 PHE B CA 1
ATOM 3603 C C . PHE B 1 184 ? -3.697 23.516 10.688 1 98.31 184 PHE B C 1
ATOM 3605 O O . PHE B 1 184 ? -4.441 22.891 11.453 1 98.31 184 PHE B O 1
ATOM 3612 N N . ALA B 1 185 ? -4.055 24.672 10.094 1 91.44 185 ALA B N 1
ATOM 3613 C CA . ALA B 1 185 ? -5.418 25.172 10.234 1 91.44 185 ALA B CA 1
ATOM 3614 C C . ALA B 1 185 ? -6.332 24.578 9.164 1 91.44 185 ALA B C 1
ATOM 3616 O O . ALA B 1 185 ? -6.227 24.922 7.988 1 91.44 185 ALA B O 1
ATOM 3617 N N . GLU B 1 186 ? -7.203 23.812 9.562 1 89.88 186 GLU B N 1
ATOM 3618 C CA . GLU B 1 186 ? -8.141 23.188 8.633 1 89.88 186 GLU B CA 1
ATOM 3619 C C . GLU B 1 186 ? -9.273 24.141 8.266 1 89.88 186 GLU B C 1
ATOM 3621 O O . GLU B 1 186 ? -9.648 25 9.062 1 89.88 186 GLU B O 1
ATOM 3626 N N . ALA B 1 187 ? -9.742 24.078 7.043 1 87.5 187 ALA B N 1
ATOM 3627 C CA . ALA B 1 187 ? -10.961 24.703 6.547 1 87.5 187 ALA B CA 1
ATOM 3628 C C . ALA B 1 187 ? -10.75 26.203 6.305 1 87.5 187 ALA B C 1
ATOM 3630 O O . ALA B 1 187 ? -11.656 27 6.508 1 87.5 187 ALA B O 1
ATOM 3631 N N . LEU B 1 188 ? -9.523 26.609 6.094 1 92.38 188 LEU B N 1
ATOM 3632 C CA . LEU B 1 188 ? -9.328 27.922 5.477 1 92.38 188 LEU B CA 1
ATOM 3633 C C . LEU B 1 188 ? -9.664 27.875 3.988 1 92.38 188 LEU B C 1
ATOM 3635 O O . LEU B 1 188 ? -8.945 27.234 3.209 1 92.38 188 LEU B O 1
ATOM 3639 N N . THR B 1 189 ? -10.688 28.562 3.553 1 91.94 189 THR B N 1
ATOM 3640 C CA . THR B 1 189 ? -11.219 28.359 2.207 1 91.94 189 THR B CA 1
ATOM 3641 C C . THR B 1 189 ? -10.891 29.547 1.314 1 91.94 189 THR B C 1
ATOM 3643 O O . THR B 1 189 ? -11.141 29.516 0.107 1 91.94 189 THR B O 1
ATOM 3646 N N . GLU B 1 190 ? -10.32 30.656 1.911 1 94.5 190 GLU B N 1
ATOM 3647 C CA . GLU B 1 190 ? -9.984 31.875 1.166 1 94.5 190 GLU B CA 1
ATOM 3648 C C . GLU B 1 190 ? -8.562 32.312 1.463 1 94.5 190 GLU B C 1
ATOM 3650 O O . GLU B 1 190 ? -8.086 32.188 2.594 1 94.5 190 GLU B O 1
ATOM 3655 N N . LEU B 1 191 ? -7.949 32.969 0.476 1 96.81 191 LEU B N 1
ATOM 3656 C CA . LEU B 1 191 ? -6.586 33.469 0.635 1 96.81 191 LEU B CA 1
ATOM 3657 C C . LEU B 1 191 ? -6.516 34.531 1.724 1 96.81 191 LEU B C 1
ATOM 3659 O O . LEU B 1 191 ? -5.527 34.594 2.459 1 96.81 191 LEU B O 1
ATOM 3663 N N . ASP B 1 192 ? -7.547 35.281 1.87 1 96.94 192 ASP B N 1
ATOM 3664 C CA . ASP B 1 192 ? -7.559 36.344 2.881 1 96.94 192 ASP B CA 1
ATOM 3665 C C . ASP B 1 192 ? -7.543 35.75 4.289 1 96.94 192 ASP B C 1
ATOM 3667 O O . ASP B 1 192 ? -7.004 36.344 5.219 1 96.94 192 ASP B O 1
ATOM 3671 N N . GLN B 1 193 ? -8.148 34.625 4.434 1 96.12 193 GLN B N 1
ATOM 3672 C CA . GLN B 1 193 ? -8.102 33.938 5.723 1 96.12 193 GLN B CA 1
ATOM 3673 C C . GLN B 1 193 ? -6.676 33.531 6.082 1 96.12 193 GLN B C 1
ATOM 3675 O O . GLN B 1 193 ? -6.27 33.625 7.242 1 96.12 193 GLN B O 1
ATOM 3680 N N . TYR B 1 194 ? -5.91 33.125 5.086 1 96.62 194 TYR B N 1
ATOM 3681 C CA . TYR B 1 194 ? -4.512 32.781 5.316 1 96.62 194 TYR B CA 1
ATOM 3682 C C . TYR B 1 194 ? -3.715 34 5.727 1 96.62 194 TYR B C 1
ATOM 3684 O O . TYR B 1 194 ? -2.896 33.938 6.648 1 96.62 194 TYR B O 1
ATOM 3692 N N . ARG B 1 195 ? -3.982 35.125 5.062 1 97.88 195 ARG B N 1
ATOM 3693 C CA . ARG B 1 195 ? -3.303 36.375 5.398 1 97.88 195 ARG B CA 1
ATOM 3694 C C . ARG B 1 195 ? -3.588 36.781 6.84 1 97.88 195 ARG B C 1
ATOM 3696 O O . ARG B 1 195 ? -2.676 37.156 7.574 1 97.88 195 ARG B O 1
ATOM 3703 N N . HIS B 1 196 ? -4.859 36.688 7.125 1 97.38 196 HIS B N 1
ATOM 3704 C CA . HIS B 1 196 ? -5.281 37.031 8.469 1 97.38 196 HIS B CA 1
ATOM 3705 C C . HIS B 1 196 ? -4.648 36.125 9.516 1 97.38 196 HIS B C 1
ATOM 3707 O O . HIS B 1 196 ? -4.164 36.625 10.547 1 97.38 196 HIS B O 1
ATOM 3713 N N . PHE B 1 197 ? -4.699 34.875 9.242 1 96.38 197 PHE B N 1
ATOM 3714 C CA . PHE B 1 197 ? -4.109 33.906 10.133 1 96.38 197 PHE B CA 1
ATOM 3715 C C . PHE B 1 197 ? -2.619 34.156 10.32 1 96.38 197 PHE B C 1
ATOM 3717 O O . PHE B 1 197 ? -2.125 34.188 11.453 1 96.38 197 PHE B O 1
ATOM 3724 N N . LYS B 1 198 ? -1.887 34.406 9.258 1 96.25 198 LYS B N 1
ATOM 3725 C CA . LYS B 1 198 ? -0.443 34.625 9.273 1 96.25 198 LYS B CA 1
ATOM 3726 C C . LYS B 1 198 ? -0.087 35.875 10.047 1 96.25 198 LYS B C 1
ATOM 3728 O O . LYS B 1 198 ? 0.956 35.938 10.695 1 96.25 198 LYS B O 1
ATOM 3733 N N . ALA B 1 199 ? -0.883 36.844 9.969 1 97.75 199 ALA B N 1
ATOM 3734 C CA . ALA B 1 199 ? -0.653 38.125 10.664 1 97.75 199 ALA B CA 1
ATOM 3735 C C . ALA B 1 199 ? -0.714 37.938 12.18 1 97.75 199 ALA B C 1
ATOM 3737 O O . ALA B 1 199 ? -0.048 38.656 12.93 1 97.75 199 ALA B O 1
ATOM 3738 N N . GLN B 1 200 ? -1.466 36.938 12.586 1 97.69 200 GLN B N 1
ATOM 3739 C CA . GLN B 1 200 ? -1.752 36.812 14.008 1 97.69 200 GLN B CA 1
ATOM 3740 C C . GLN B 1 200 ? -0.93 35.688 14.625 1 97.69 200 GLN B C 1
ATOM 3742 O O . GLN B 1 200 ? -0.51 35.75 15.781 1 97.69 200 GLN B O 1
ATOM 3747 N N . VAL B 1 201 ? -0.778 34.656 13.891 1 97.25 201 VAL B N 1
ATOM 3748 C CA . VAL B 1 201 ? -0.079 33.469 14.375 1 97.25 201 VAL B CA 1
ATOM 3749 C C . VAL B 1 201 ? 1.36 33.469 13.867 1 97.25 201 VAL B C 1
ATOM 3751 O O . VAL B 1 201 ? 1.602 33.344 12.664 1 97.25 201 VAL B O 1
ATOM 3754 N N . LYS B 1 202 ? 2.301 33.594 14.758 1 95.25 202 LYS B N 1
ATOM 3755 C CA . LYS B 1 202 ? 3.709 33.719 14.383 1 95.25 202 LYS B CA 1
ATOM 3756 C C . LYS B 1 202 ? 4.379 32.344 14.359 1 95.25 202 LYS B C 1
ATOM 3758 O O . LYS B 1 202 ? 5.297 32.094 15.133 1 95.25 202 LYS B O 1
ATOM 3763 N N . ALA B 1 203 ? 3.979 31.516 13.555 1 98.12 203 ALA B N 1
ATOM 3764 C CA . ALA B 1 203 ? 4.488 30.172 13.289 1 98.12 203 ALA B CA 1
ATOM 3765 C C . ALA B 1 203 ? 4.184 29.75 11.859 1 98.12 203 ALA B C 1
ATOM 3767 O O . ALA B 1 203 ? 3.297 30.297 11.211 1 98.12 203 ALA B O 1
ATOM 3768 N N . PRO B 1 204 ? 5.016 28.812 11.32 1 98.56 204 PRO B N 1
ATOM 3769 C CA . PRO B 1 204 ? 4.707 28.297 9.984 1 98.56 204 PRO B CA 1
ATOM 3770 C C . PRO B 1 204 ? 3.299 27.719 9.883 1 98.56 204 PRO B C 1
ATOM 3772 O O . PRO B 1 204 ? 2.834 27.062 10.82 1 98.56 204 PRO B O 1
ATOM 3775 N N . ILE B 1 205 ? 2.652 27.953 8.766 1 98.25 205 ILE B N 1
ATOM 3776 C CA . ILE B 1 205 ? 1.275 27.531 8.523 1 98.25 205 ILE B CA 1
ATOM 3777 C C . ILE B 1 205 ? 1.229 26.562 7.352 1 98.25 205 ILE B C 1
ATOM 3779 O O . ILE B 1 205 ? 1.855 26.797 6.316 1 98.25 205 ILE B O 1
ATOM 3783 N N . LEU B 1 206 ? 0.507 25.453 7.527 1 98.5 206 LEU B N 1
ATOM 3784 C CA . LEU B 1 206 ? 0.298 24.453 6.492 1 98.5 206 LEU B CA 1
ATOM 3785 C C . LEU B 1 206 ? -1.075 24.609 5.848 1 98.5 206 LEU B C 1
ATOM 3787 O O . LEU B 1 206 ? -2.09 24.672 6.547 1 98.5 206 LEU B O 1
ATOM 3791 N N . ALA B 1 207 ? -1.088 24.75 4.535 1 97.19 207 ALA B N 1
ATOM 3792 C CA . ALA B 1 207 ? -2.322 24.781 3.754 1 97.19 207 ALA B CA 1
ATOM 3793 C C . ALA B 1 207 ? -2.648 23.406 3.184 1 97.19 207 ALA B C 1
ATOM 3795 O O . ALA B 1 207 ? -1.809 22.781 2.531 1 97.19 207 ALA B O 1
ATOM 3796 N N . ASN B 1 208 ? -3.857 22.969 3.406 1 96.56 208 ASN B N 1
ATOM 3797 C CA . ASN B 1 208 ? -4.316 21.672 2.93 1 96.56 208 ASN B CA 1
ATOM 3798 C C . ASN B 1 208 ? -5.039 21.781 1.592 1 96.56 208 ASN B C 1
ATOM 3800 O O . ASN B 1 208 ? -6.113 22.391 1.512 1 96.56 208 ASN B O 1
ATOM 3804 N N . MET B 1 209 ? -4.492 21.188 0.518 1 96.81 209 MET B N 1
ATOM 3805 C CA . MET B 1 209 ? -5.117 21.203 -0.802 1 96.81 209 MET B CA 1
ATOM 3806 C C . MET B 1 209 ? -5.602 19.812 -1.188 1 96.81 209 MET B C 1
ATOM 3808 O O . MET B 1 209 ? -5.023 19.172 -2.064 1 96.81 209 MET B O 1
ATOM 3812 N N . THR B 1 210 ? -6.613 19.359 -0.541 1 95.5 210 THR B N 1
ATOM 3813 C CA . THR B 1 210 ? -7.223 18.062 -0.834 1 95.5 210 THR B CA 1
ATOM 3814 C C . THR B 1 210 ? -8.266 18.203 -1.938 1 95.5 210 THR B C 1
ATOM 3816 O O . THR B 1 210 ? -8.977 19.203 -2.01 1 95.5 210 THR B O 1
ATOM 3819 N N . GLU B 1 211 ? -8.336 17.219 -2.754 1 95.88 211 GLU B N 1
ATOM 3820 C CA . GLU B 1 211 ? -9.242 17.234 -3.898 1 95.88 211 GLU B CA 1
ATOM 3821 C C . GLU B 1 211 ? -10.664 16.891 -3.48 1 95.88 211 GLU B C 1
ATOM 3823 O O . GLU B 1 211 ? -10.875 16.234 -2.455 1 95.88 211 GLU B O 1
ATOM 3828 N N . PHE B 1 212 ? -11.633 17.391 -4.301 1 91.62 212 PHE B N 1
ATOM 3829 C CA . PHE B 1 212 ? -13.047 17.062 -4.219 1 91.62 212 PHE B CA 1
ATOM 3830 C C . PHE B 1 212 ? -13.648 17.562 -2.912 1 91.62 212 PHE B C 1
ATOM 3832 O O . PHE B 1 212 ? -14.531 16.922 -2.34 1 91.62 212 PHE B O 1
ATOM 3839 N N . GLY B 1 213 ? -13.055 18.578 -2.334 1 82.38 213 GLY B N 1
ATOM 3840 C CA . GLY B 1 213 ? -13.602 19.281 -1.182 1 82.38 213 GLY B CA 1
ATOM 3841 C C . GLY B 1 213 ? -14.203 20.625 -1.531 1 82.38 213 GLY B C 1
ATOM 3842 O O . GLY B 1 213 ? -14.477 20.906 -2.701 1 82.38 213 GLY B O 1
ATOM 3843 N N . GLN B 1 214 ? -14.461 21.375 -0.491 1 76.81 214 GLN B N 1
ATOM 3844 C CA . GLN B 1 214 ? -15.125 22.656 -0.646 1 76.81 214 GLN B CA 1
ATOM 3845 C C . GLN B 1 214 ? -14.133 23.766 -0.972 1 76.81 214 GLN B C 1
ATOM 3847 O O . GLN B 1 214 ? -14.5 24.812 -1.521 1 76.81 214 GLN B O 1
ATOM 3852 N N . THR B 1 215 ? -12.961 23.5 -0.663 1 80.19 215 THR B N 1
ATOM 3853 C CA . THR B 1 215 ? -11.93 24.531 -0.824 1 80.19 215 THR B CA 1
ATOM 3854 C C . THR B 1 215 ? -11.383 24.516 -2.248 1 80.19 215 THR B C 1
ATOM 3856 O O . THR B 1 215 ? -11.141 23.453 -2.822 1 80.19 215 THR B O 1
ATOM 3859 N N . GLN B 1 216 ? -11.305 25.734 -2.76 1 89.62 216 GLN B N 1
ATOM 3860 C CA . GLN B 1 216 ? -10.609 25.875 -4.035 1 89.62 216 GLN B CA 1
ATOM 3861 C C . GLN B 1 216 ? -9.172 25.359 -3.945 1 89.62 216 GLN B C 1
ATOM 3863 O O . GLN B 1 216 ? -8.516 25.531 -2.92 1 89.62 216 GLN B O 1
ATOM 3868 N N . LEU B 1 217 ? -8.656 24.812 -5 1 96.5 217 LEU B N 1
ATOM 3869 C CA . LEU B 1 217 ? -7.281 24.328 -5.066 1 96.5 217 LEU B CA 1
ATOM 3870 C C . LEU B 1 217 ? -6.344 25.453 -5.52 1 96.5 217 LEU B C 1
ATOM 3872 O O . LEU B 1 217 ? -6.059 25.578 -6.711 1 96.5 217 LEU B O 1
ATOM 3876 N N . PHE B 1 218 ? -5.848 26.172 -4.57 1 9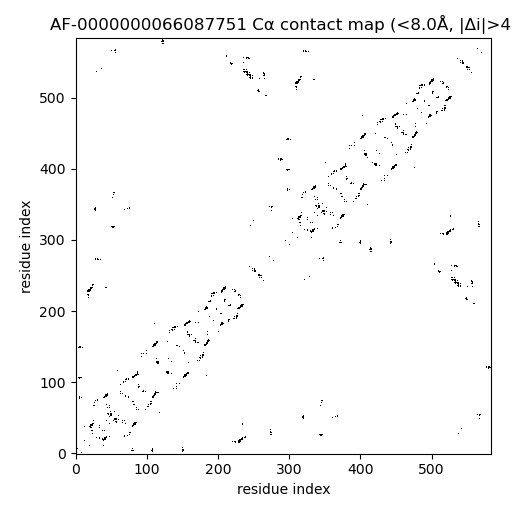7 218 PHE B N 1
ATOM 3877 C CA . PHE B 1 218 ? -4.98 27.312 -4.84 1 97 218 PHE B CA 1
ATOM 3878 C C . PHE B 1 218 ? -3.623 26.859 -5.352 1 97 218 PHE B C 1
ATOM 3880 O O . PHE B 1 218 ? -3.146 25.781 -4.984 1 97 218 PHE B O 1
ATOM 3887 N N . ASN B 1 219 ? -3.049 27.688 -6.184 1 96.62 219 ASN B N 1
ATOM 3888 C CA . ASN B 1 219 ? -1.676 27.438 -6.609 1 96.62 219 ASN B CA 1
ATOM 3889 C C . ASN B 1 219 ? -0.68 27.75 -5.496 1 96.62 219 ASN B C 1
ATOM 3891 O O . ASN B 1 219 ? -0.943 28.594 -4.641 1 96.62 219 ASN B O 1
ATOM 3895 N N . LYS B 1 220 ? 0.479 27.062 -5.559 1 97.81 220 LYS B N 1
ATOM 3896 C CA . LYS B 1 220 ? 1.456 27.219 -4.484 1 97.81 220 LYS B CA 1
ATOM 3897 C C . LYS B 1 220 ? 1.923 28.656 -4.359 1 97.81 220 LYS B C 1
ATOM 3899 O O . LYS B 1 220 ? 2.174 29.141 -3.252 1 97.81 220 LYS B O 1
ATOM 3904 N N . GLU B 1 221 ? 1.977 29.406 -5.441 1 97.88 221 GLU B N 1
ATOM 3905 C CA . GLU B 1 221 ? 2.42 30.797 -5.395 1 97.88 221 GLU B CA 1
ATOM 3906 C C . GLU B 1 221 ? 1.403 31.688 -4.672 1 97.88 221 GLU B C 1
ATOM 3908 O O . GLU B 1 221 ? 1.776 32.562 -3.875 1 97.88 221 GLU B O 1
ATOM 3913 N N . GLU B 1 222 ? 0.151 31.438 -4.984 1 97.75 222 GLU B N 1
ATOM 3914 C CA . GLU B 1 222 ? -0.913 32.188 -4.305 1 97.75 222 GLU B CA 1
ATOM 3915 C C . GLU B 1 222 ? -0.881 31.922 -2.799 1 97.75 222 GLU B C 1
ATOM 3917 O O . GLU B 1 222 ? -1.043 32.844 -2.004 1 97.75 222 GLU B O 1
ATOM 3922 N N . LEU B 1 223 ? -0.686 30.719 -2.475 1 97.94 223 LEU B N 1
ATOM 3923 C CA . LEU B 1 223 ? -0.648 30.328 -1.069 1 97.94 223 LEU B CA 1
ATOM 3924 C C . LEU B 1 223 ? 0.542 30.969 -0.359 1 97.94 223 LEU B C 1
ATOM 3926 O O . LEU B 1 223 ? 0.406 31.469 0.758 1 97.94 223 LEU B O 1
ATOM 3930 N N . ALA B 1 224 ? 1.688 30.969 -1.005 1 98.25 224 ALA B N 1
ATOM 3931 C CA . ALA B 1 224 ? 2.881 31.594 -0.438 1 98.25 224 ALA B CA 1
ATOM 3932 C C . ALA B 1 224 ? 2.666 33.094 -0.204 1 98.25 224 ALA B C 1
ATOM 3934 O O . ALA B 1 224 ? 3.008 33.594 0.86 1 98.25 224 ALA B O 1
ATOM 3935 N N . GLN B 1 225 ? 2.084 33.688 -1.149 1 98.06 225 GLN B N 1
ATOM 3936 C CA . GLN B 1 225 ? 1.817 35.125 -1.046 1 98.06 225 GLN B CA 1
ATOM 3937 C C . GLN B 1 225 ? 0.828 35.438 0.077 1 98.06 225 GLN B C 1
ATOM 3939 O O . GLN B 1 225 ? 0.901 36.469 0.715 1 98.06 225 GLN B O 1
ATOM 3944 N N . ALA B 1 226 ? -0.012 34.469 0.286 1 97.94 226 ALA B N 1
ATOM 3945 C CA . ALA B 1 226 ? -1.045 34.656 1.303 1 97.94 226 ALA B CA 1
ATOM 3946 C C . ALA B 1 226 ? -0.515 34.281 2.689 1 97.94 226 ALA B C 1
ATOM 3948 O O . ALA B 1 226 ? -1.198 34.5 3.695 1 97.94 226 ALA B O 1
ATOM 3949 N N . GLY B 1 227 ? 0.698 33.75 2.73 1 97.44 227 GLY B N 1
ATOM 3950 C CA . GLY B 1 227 ? 1.302 33.562 4.039 1 97.44 227 GLY B CA 1
ATOM 3951 C C . GLY B 1 227 ? 1.47 32.094 4.418 1 97.44 227 GLY B C 1
ATOM 3952 O O . GLY B 1 227 ? 2.033 31.781 5.465 1 97.44 227 GLY B O 1
ATOM 3953 N N . ALA B 1 228 ? 1.033 31.188 3.559 1 98 228 ALA B N 1
ATOM 3954 C CA . ALA B 1 228 ? 1.254 29.766 3.818 1 98 228 ALA B CA 1
ATOM 3955 C C . ALA B 1 228 ? 2.721 29.391 3.623 1 98 228 ALA B C 1
ATOM 3957 O O . ALA B 1 228 ? 3.342 29.781 2.633 1 98 228 ALA B O 1
ATOM 3958 N N . ASP B 1 229 ? 3.244 28.625 4.551 1 98.56 229 ASP B N 1
ATOM 3959 C CA . ASP B 1 229 ? 4.648 28.234 4.492 1 98.56 229 ASP B CA 1
ATOM 3960 C C . ASP B 1 229 ? 4.797 26.828 3.896 1 98.56 229 ASP B C 1
ATOM 3962 O O . ASP B 1 229 ? 5.875 26.469 3.426 1 98.56 229 ASP B O 1
ATOM 3966 N N . MET B 1 230 ? 3.727 26.062 3.969 1 98.75 230 MET B N 1
ATOM 3967 C CA . MET B 1 230 ? 3.654 24.688 3.453 1 98.75 230 MET B CA 1
ATOM 3968 C C . MET B 1 230 ? 2.342 24.453 2.715 1 98.75 230 MET B C 1
ATOM 3970 O O . MET B 1 230 ? 1.315 25.047 3.064 1 98.75 230 MET B O 1
ATOM 3974 N N . VAL B 1 231 ? 2.381 23.656 1.721 1 98.5 231 VAL B N 1
ATOM 3975 C CA . VAL B 1 231 ? 1.173 23.188 1.046 1 98.5 231 VAL B CA 1
ATOM 3976 C C . VAL B 1 231 ? 1.165 21.656 0.983 1 98.5 231 VAL B C 1
ATOM 3978 O O . VAL B 1 231 ? 2.145 21.047 0.553 1 98.5 231 VAL B O 1
ATOM 3981 N N . LEU B 1 232 ? 0.087 21.141 1.438 1 98.25 232 LEU B N 1
ATOM 3982 C CA . LEU B 1 232 ? -0.088 19.703 1.555 1 98.25 232 LEU B CA 1
ATOM 3983 C C . LEU B 1 232 ? -1.015 19.172 0.465 1 98.25 232 LEU B C 1
ATOM 3985 O O . LEU B 1 232 ? -2.109 19.703 0.266 1 98.25 232 LEU B O 1
ATOM 3989 N N . TYR B 1 233 ? -0.558 18.203 -0.305 1 98.19 233 TYR B N 1
ATOM 3990 C CA . TYR B 1 233 ? -1.353 17.406 -1.231 1 98.19 233 TYR B CA 1
ATOM 3991 C C . TYR B 1 233 ? -1.522 15.984 -0.717 1 98.19 233 TYR B C 1
ATOM 3993 O O . TYR B 1 233 ? -0.752 15.094 -1.078 1 98.19 233 TYR B O 1
ATOM 4001 N N . PRO B 1 234 ? -2.508 15.75 0.056 1 97.81 234 PRO B N 1
ATOM 4002 C CA . PRO B 1 234 ? -2.48 14.578 0.942 1 97.81 234 PRO B CA 1
ATOM 4003 C C . PRO B 1 234 ? -2.789 13.273 0.21 1 97.81 234 PRO B C 1
ATOM 4005 O O . PRO B 1 234 ? -2.154 12.25 0.471 1 97.81 234 PRO B O 1
ATOM 4008 N N . LEU B 1 235 ? -3.764 13.273 -0.782 1 98.06 235 LEU B N 1
ATOM 4009 C CA . LEU B 1 235 ? -4.27 11.992 -1.246 1 98.06 235 LEU B CA 1
ATOM 4010 C C . LEU B 1 235 ? -4.324 11.945 -2.77 1 98.06 235 LEU B C 1
ATOM 4012 O O . LEU B 1 235 ? -4.793 10.961 -3.35 1 98.06 235 LEU B O 1
ATOM 4016 N N . GLY B 1 236 ? -3.879 12.977 -3.441 1 98.56 236 GLY B N 1
ATOM 4017 C CA . GLY B 1 236 ? -3.988 13.031 -4.891 1 98.56 236 GLY B CA 1
ATOM 4018 C C . GLY B 1 236 ? -3.35 11.836 -5.582 1 98.56 236 GLY B C 1
ATOM 4019 O O . GLY B 1 236 ? -3.934 11.258 -6.5 1 98.56 236 GLY B O 1
ATOM 4020 N N . THR B 1 237 ? -2.154 11.477 -5.199 1 98.88 237 THR B N 1
ATOM 4021 C CA . THR B 1 237 ? -1.455 10.344 -5.781 1 98.88 237 THR B CA 1
ATOM 4022 C C . THR B 1 237 ? -2.244 9.055 -5.566 1 98.88 237 THR B C 1
ATOM 4024 O O . THR B 1 237 ? -2.369 8.234 -6.48 1 98.88 237 THR B O 1
ATOM 4027 N N . PHE B 1 238 ? -2.818 8.875 -4.383 1 98.75 238 PHE B N 1
ATOM 4028 C CA . PHE B 1 238 ? -3.611 7.711 -4.02 1 98.75 238 PHE B CA 1
ATOM 4029 C C . PHE B 1 238 ? -4.875 7.625 -4.867 1 98.75 238 PHE B C 1
ATOM 4031 O O . PHE B 1 238 ? -5.211 6.559 -5.383 1 98.75 238 PHE B O 1
ATOM 4038 N N . ARG B 1 239 ? -5.555 8.758 -5.031 1 98.81 239 ARG B N 1
ATOM 4039 C CA . ARG B 1 239 ? -6.789 8.805 -5.812 1 98.81 239 ARG B CA 1
ATOM 4040 C C . ARG B 1 239 ? -6.523 8.438 -7.27 1 98.81 239 ARG B C 1
ATOM 4042 O O . ARG B 1 239 ? -7.289 7.684 -7.875 1 98.81 239 ARG B O 1
ATOM 4049 N N . ALA B 1 240 ? -5.48 8.977 -7.797 1 98.94 240 ALA B N 1
ATOM 4050 C CA . ALA B 1 240 ? -5.125 8.68 -9.18 1 98.94 240 ALA B CA 1
ATOM 4051 C C . ALA B 1 240 ? -4.742 7.211 -9.344 1 98.94 240 ALA B C 1
ATOM 4053 O O . ALA B 1 240 ? -5.137 6.566 -10.32 1 98.94 240 ALA B O 1
ATOM 4054 N N . ALA B 1 241 ? -3.982 6.695 -8.445 1 98.88 241 ALA B N 1
ATOM 4055 C CA . ALA B 1 241 ? -3.576 5.293 -8.461 1 98.88 241 ALA B CA 1
ATOM 4056 C C . ALA B 1 241 ? -4.793 4.371 -8.445 1 98.88 241 ALA B C 1
ATOM 4058 O O . ALA B 1 241 ? -4.852 3.402 -9.211 1 98.88 241 ALA B O 1
ATOM 4059 N N . ASN B 1 242 ? -5.734 4.711 -7.559 1 98.88 242 ASN B N 1
ATOM 4060 C CA . ASN B 1 242 ? -6.941 3.898 -7.434 1 98.88 242 ASN B CA 1
ATOM 4061 C C . ASN B 1 242 ? -7.719 3.846 -8.75 1 98.88 242 ASN B C 1
ATOM 4063 O O . ASN B 1 242 ? -8.133 2.771 -9.188 1 98.88 242 ASN B O 1
ATOM 4067 N N . GLN B 1 243 ? -7.883 5 -9.297 1 98.88 243 GLN B N 1
ATOM 4068 C CA . GLN B 1 243 ? -8.641 5.066 -10.539 1 98.88 243 GLN B CA 1
ATOM 4069 C C . GLN B 1 243 ? -7.941 4.289 -11.656 1 98.88 243 GLN B C 1
ATOM 4071 O O . GLN B 1 243 ? -8.594 3.6 -12.438 1 98.88 243 GLN B O 1
ATOM 4076 N N . ALA B 1 244 ? -6.656 4.395 -11.758 1 98.88 244 ALA B N 1
ATOM 4077 C CA . ALA B 1 244 ? -5.883 3.695 -12.781 1 98.88 244 ALA B CA 1
ATOM 4078 C C . ALA B 1 244 ? -5.961 2.184 -12.586 1 98.88 244 ALA B C 1
ATOM 4080 O O . ALA B 1 244 ? -6.145 1.436 -13.555 1 98.88 244 ALA B O 1
ATOM 4081 N N . ALA B 1 245 ? -5.809 1.723 -11.367 1 98.88 245 ALA B N 1
ATOM 4082 C CA . ALA B 1 245 ? -5.918 0.298 -11.07 1 98.88 245 ALA B CA 1
ATOM 4083 C C . ALA B 1 245 ? -7.301 -0.234 -11.43 1 98.88 245 ALA B C 1
ATOM 4085 O O . ALA B 1 245 ? -7.426 -1.312 -12.016 1 98.88 245 ALA B O 1
ATOM 4086 N N . LEU B 1 246 ? -8.312 0.535 -11.07 1 98.88 246 LEU B N 1
ATOM 4087 C CA . LEU B 1 246 ? -9.688 0.144 -11.367 1 98.88 246 LEU B CA 1
ATOM 4088 C C . LEU B 1 246 ? -9.891 -0.036 -12.867 1 98.88 246 LEU B C 1
ATOM 4090 O O . LEU B 1 246 ? -10.531 -0.994 -13.297 1 98.88 246 LEU B O 1
ATOM 4094 N N . LYS B 1 247 ? -9.344 0.843 -13.656 1 98.81 247 LYS B N 1
ATOM 4095 C CA . LYS B 1 247 ? -9.469 0.761 -15.109 1 98.81 247 LYS B CA 1
ATOM 4096 C C . LYS B 1 247 ? -8.844 -0.523 -15.648 1 98.81 247 LYS B C 1
ATOM 4098 O O . LYS B 1 247 ? -9.375 -1.14 -16.578 1 98.81 247 LYS B O 1
ATOM 4103 N N . VAL B 1 248 ? -7.762 -0.921 -15.094 1 98.88 248 VAL B N 1
ATOM 4104 C CA . VAL B 1 248 ? -7.121 -2.166 -15.5 1 98.88 248 VAL B CA 1
ATOM 4105 C C . VAL B 1 248 ? -8.016 -3.35 -15.148 1 98.88 248 VAL B C 1
ATOM 4107 O O . VAL B 1 248 ? -8.219 -4.25 -15.969 1 98.88 248 VAL B O 1
ATOM 4110 N N . MET B 1 249 ? -8.547 -3.35 -13.922 1 98.88 249 MET B N 1
ATOM 4111 C CA . MET B 1 249 ? -9.438 -4.426 -13.492 1 98.88 249 MET B CA 1
ATOM 4112 C C . MET B 1 249 ? -10.641 -4.539 -14.43 1 98.88 249 MET B C 1
ATOM 4114 O O . MET B 1 249 ? -11 -5.637 -14.844 1 98.88 249 MET B O 1
ATOM 4118 N N . GLN B 1 250 ? -11.195 -3.416 -14.75 1 98.81 250 GLN B N 1
ATOM 4119 C CA . GLN B 1 250 ? -12.359 -3.393 -15.625 1 98.81 250 GLN B CA 1
ATOM 4120 C C . GLN B 1 250 ? -12.008 -3.885 -17.031 1 98.81 250 GLN B C 1
ATOM 4122 O O . GLN B 1 250 ? -12.773 -4.629 -17.641 1 98.81 250 GLN B O 1
ATOM 4127 N N . ALA B 1 251 ? -10.875 -3.51 -17.531 1 98.75 251 ALA B N 1
ATOM 4128 C CA . ALA B 1 251 ? -10.422 -3.971 -18.844 1 98.75 251 ALA B CA 1
ATOM 4129 C C . ALA B 1 251 ? -10.258 -5.488 -18.859 1 98.75 251 ALA B C 1
ATOM 4131 O O . ALA B 1 251 ? -10.656 -6.148 -19.828 1 98.75 251 ALA B O 1
ATOM 4132 N N . LEU B 1 252 ? -9.68 -6.012 -17.844 1 98.62 252 LEU B N 1
ATOM 4133 C CA . LEU B 1 252 ? -9.484 -7.453 -17.75 1 98.62 252 LEU B CA 1
ATOM 4134 C C . LEU B 1 252 ? -10.82 -8.188 -17.75 1 98.62 252 LEU B C 1
ATOM 4136 O O . LEU B 1 252 ? -10.969 -9.211 -18.422 1 98.62 252 LEU B O 1
ATOM 4140 N N . MET B 1 253 ? -11.773 -7.664 -16.984 1 98 253 MET B N 1
ATOM 4141 C CA . MET B 1 253 ? -13.094 -8.289 -16.891 1 98 253 MET B CA 1
ATOM 4142 C C . MET B 1 253 ? -13.844 -8.18 -18.219 1 98 253 MET B C 1
ATOM 4144 O O . MET B 1 253 ? -14.484 -9.141 -18.656 1 98 253 MET B O 1
ATOM 4148 N N . ASN B 1 254 ? -13.719 -7.055 -18.875 1 97.81 254 ASN B N 1
ATOM 4149 C CA . ASN B 1 254 ? -14.492 -6.781 -20.094 1 97.81 254 ASN B CA 1
ATOM 4150 C C . ASN B 1 254 ? -13.859 -7.438 -21.312 1 97.81 254 ASN B C 1
ATOM 4152 O O . ASN B 1 254 ? -14.57 -7.969 -22.172 1 97.81 254 ASN B O 1
ATOM 4156 N N . ASP B 1 255 ? -12.531 -7.406 -21.406 1 97.81 255 ASP B N 1
ATOM 4157 C CA . ASP B 1 255 ? -11.852 -7.797 -22.641 1 97.81 255 ASP B CA 1
ATOM 4158 C C . ASP B 1 255 ? -11.258 -9.195 -22.516 1 97.81 255 ASP B C 1
ATOM 4160 O O . ASP B 1 255 ? -10.984 -9.852 -23.531 1 97.81 255 ASP B O 1
ATOM 4164 N N . GLY B 1 256 ? -10.93 -9.609 -21.297 1 97.81 256 GLY B N 1
ATOM 4165 C CA . GLY B 1 256 ? -10.297 -10.898 -21.078 1 97.81 256 GLY B CA 1
ATOM 4166 C C . GLY B 1 256 ? -8.789 -10.867 -21.266 1 97.81 256 GLY B C 1
ATOM 4167 O O . GLY B 1 256 ? -8.148 -11.922 -21.312 1 97.81 256 GLY B O 1
ATOM 4168 N N . HIS B 1 257 ? -8.266 -9.688 -21.484 1 97.69 257 HIS B N 1
ATOM 4169 C CA . HIS B 1 257 ? -6.836 -9.422 -21.594 1 97.69 257 HIS B CA 1
ATOM 4170 C C . HIS B 1 257 ? -6.516 -7.969 -21.281 1 97.69 257 HIS B C 1
ATOM 4172 O O . HIS B 1 257 ? -7.422 -7.145 -21.141 1 97.69 257 HIS B O 1
ATOM 4178 N N . GLN B 1 258 ? -5.25 -7.645 -21.094 1 97.56 258 GLN B N 1
ATOM 4179 C CA . GLN B 1 258 ? -4.898 -6.297 -20.656 1 97.56 258 GLN B CA 1
ATOM 4180 C C . GLN B 1 258 ? -4.172 -5.527 -21.75 1 97.56 258 GLN B C 1
ATOM 4182 O O . GLN B 1 258 ? -3.566 -4.488 -21.484 1 97.56 258 GLN B O 1
ATOM 4187 N N . ARG B 1 259 ? -4.223 -5.973 -22.984 1 97.62 259 ARG B N 1
ATOM 4188 C CA . ARG B 1 259 ? -3.498 -5.352 -24.078 1 97.62 259 ARG B CA 1
ATOM 4189 C C . ARG B 1 259 ? -3.949 -3.908 -24.297 1 97.62 259 ARG B C 1
ATOM 4191 O O . ARG B 1 259 ? -3.146 -3.051 -24.672 1 97.62 259 ARG B O 1
ATOM 4198 N N . ASN B 1 260 ? -5.156 -3.59 -24.047 1 97.5 260 ASN B N 1
ATOM 4199 C CA . ASN B 1 260 ? -5.738 -2.289 -24.359 1 97.5 260 ASN B CA 1
ATOM 4200 C C . ASN B 1 260 ? -5.367 -1.243 -23.312 1 97.5 260 ASN B C 1
ATOM 4202 O O . ASN B 1 260 ? -5.68 -0.062 -23.484 1 97.5 260 ASN B O 1
ATOM 4206 N N . VAL B 1 261 ? -4.648 -1.677 -22.234 1 98.12 261 VAL B N 1
ATOM 4207 C CA . VAL B 1 261 ? -4.332 -0.718 -21.188 1 98.12 261 VAL B CA 1
ATOM 4208 C C . VAL B 1 261 ? -2.83 -0.726 -20.906 1 98.12 261 VAL B C 1
ATOM 4210 O O . VAL B 1 261 ? -2.373 -0.179 -19.906 1 98.12 261 VAL B O 1
ATOM 4213 N N . LEU B 1 262 ? -2.064 -1.302 -21.781 1 97.75 262 LEU B N 1
ATOM 4214 C CA . LEU B 1 262 ? -0.618 -1.38 -21.594 1 97.75 262 LEU B CA 1
ATOM 4215 C C . LEU B 1 262 ? 0.001 0.013 -21.562 1 97.75 262 LEU B C 1
ATOM 4217 O O . LEU B 1 262 ? 0.925 0.266 -20.781 1 97.75 262 LEU B O 1
ATOM 4221 N N . ASP B 1 263 ? -0.551 0.897 -22.344 1 97.62 263 ASP B N 1
ATOM 4222 C CA . ASP B 1 263 ? 0.016 2.234 -22.484 1 97.62 263 ASP B CA 1
ATOM 4223 C C . ASP B 1 263 ? -0.233 3.076 -21.234 1 97.62 263 ASP B C 1
ATOM 4225 O O . ASP B 1 263 ? 0.363 4.141 -21.078 1 97.62 263 ASP B O 1
ATOM 4229 N N . THR B 1 264 ? -1.062 2.643 -20.344 1 98.25 264 THR B N 1
ATOM 4230 C CA . THR B 1 264 ? -1.361 3.375 -19.125 1 98.25 264 THR B CA 1
ATOM 4231 C C . THR B 1 264 ? -0.458 2.91 -17.984 1 98.25 264 THR B C 1
ATOM 4233 O O . THR B 1 264 ? -0.508 3.459 -16.875 1 98.25 264 THR B O 1
ATOM 4236 N N . MET B 1 265 ? 0.422 1.927 -18.25 1 98.62 265 MET B N 1
ATOM 4237 C CA . MET B 1 265 ? 1.193 1.273 -17.203 1 98.62 265 MET B CA 1
ATOM 4238 C C . MET B 1 265 ? 2.627 1.791 -17.172 1 98.62 265 MET B C 1
ATOM 4240 O O . MET B 1 265 ? 3.174 2.172 -18.219 1 98.62 265 MET B O 1
ATOM 4244 N N . GLN B 1 266 ? 3.146 1.854 -15.984 1 98.44 266 GLN B N 1
ATOM 4245 C CA . GLN B 1 266 ? 4.578 2.092 -15.836 1 98.44 266 GLN B CA 1
ATOM 4246 C C . GLN B 1 266 ? 5.391 0.946 -16.422 1 98.44 266 GLN B C 1
ATOM 4248 O O . GLN B 1 266 ? 5.094 -0.225 -16.172 1 98.44 266 GLN B O 1
ATOM 4253 N N . THR B 1 267 ? 6.406 1.237 -17.188 1 96.44 267 THR B N 1
ATOM 4254 C CA . THR B 1 267 ? 7.227 0.209 -17.812 1 96.44 267 THR B CA 1
ATOM 4255 C C . THR B 1 267 ? 8.172 -0.429 -16.797 1 96.44 267 THR B C 1
ATOM 4257 O O . THR B 1 267 ? 8.406 0.13 -15.727 1 96.44 267 THR B O 1
ATOM 4260 N N . ARG B 1 268 ? 8.68 -1.581 -17.156 1 94.12 268 ARG B N 1
ATOM 4261 C CA . ARG B 1 268 ? 9.664 -2.264 -16.328 1 94.12 268 ARG B CA 1
ATOM 4262 C C . ARG B 1 268 ? 10.922 -1.415 -16.156 1 94.12 268 ARG B C 1
ATOM 4264 O O . ARG B 1 268 ? 11.484 -1.34 -15.07 1 94.12 268 ARG B O 1
ATOM 4271 N N . ALA B 1 269 ? 11.359 -0.799 -17.219 1 94.38 269 ALA B N 1
ATOM 4272 C CA . ALA B 1 269 ? 12.547 0.051 -17.188 1 94.38 269 ALA B CA 1
ATOM 4273 C C . ALA B 1 269 ? 12.367 1.201 -16.203 1 94.38 269 ALA B C 1
ATOM 4275 O O . ALA B 1 269 ? 13.281 1.507 -15.422 1 94.38 269 ALA B O 1
ATOM 4276 N N . ASP B 1 270 ? 11.219 1.829 -16.234 1 96.31 270 ASP B N 1
ATOM 4277 C CA . ASP B 1 270 ? 10.945 2.918 -15.305 1 96.31 270 ASP B CA 1
ATOM 4278 C C . ASP B 1 270 ? 10.906 2.41 -13.867 1 96.31 270 ASP B C 1
ATOM 4280 O O . ASP B 1 270 ? 11.445 3.051 -12.961 1 96.31 270 ASP B O 1
ATOM 4284 N N . LEU B 1 271 ? 10.227 1.29 -13.664 1 97.12 271 LEU B N 1
ATOM 4285 C CA . LEU B 1 271 ? 10.195 0.689 -12.336 1 97.12 271 LEU B CA 1
ATOM 4286 C C . LEU B 1 271 ? 11.602 0.476 -11.797 1 97.12 271 LEU B C 1
ATOM 4288 O O . LEU B 1 271 ? 11.898 0.837 -10.656 1 97.12 271 LEU B O 1
ATOM 4292 N N . TYR B 1 272 ? 12.461 -0.078 -12.609 1 95.69 272 TYR B N 1
ATOM 4293 C CA . TYR B 1 272 ? 13.836 -0.383 -12.211 1 95.69 272 TYR B CA 1
ATOM 4294 C C . TYR B 1 272 ? 14.609 0.892 -11.906 1 95.69 272 TYR B C 1
ATOM 4296 O O . TYR B 1 272 ? 15.422 0.923 -10.977 1 95.69 272 TYR B O 1
ATOM 4304 N N . LYS B 1 273 ? 14.328 1.885 -12.68 1 96.94 273 LYS B N 1
ATOM 4305 C CA . LYS B 1 273 ? 14.961 3.176 -12.438 1 96.94 273 LYS B CA 1
ATOM 4306 C C . LYS B 1 273 ? 14.602 3.717 -11.055 1 96.94 273 LYS B C 1
ATOM 4308 O O . LYS B 1 273 ? 15.492 4.047 -10.266 1 96.94 273 LYS B O 1
ATOM 4313 N N . TYR B 1 274 ? 13.336 3.752 -10.742 1 97.62 274 TYR B N 1
ATOM 4314 C CA . TYR B 1 274 ? 12.883 4.348 -9.492 1 97.62 274 TYR B CA 1
ATOM 4315 C C . TYR B 1 274 ? 13.297 3.492 -8.297 1 97.62 274 TYR B C 1
ATOM 4317 O O . TYR B 1 274 ? 13.531 4.012 -7.203 1 97.62 274 TYR B O 1
ATOM 4325 N N . LEU B 1 275 ? 13.492 2.197 -8.516 1 97.5 275 LEU B N 1
ATOM 4326 C CA . LEU B 1 275 ? 13.883 1.29 -7.441 1 97.5 275 LEU B CA 1
ATOM 4327 C C . LEU B 1 275 ? 15.398 1.288 -7.258 1 97.5 275 LEU B C 1
ATOM 4329 O O . LEU B 1 275 ? 15.906 0.736 -6.277 1 97.5 275 LEU B O 1
ATOM 4333 N N . GLY B 1 276 ? 16.141 1.884 -8.203 1 95.38 276 GLY B N 1
ATOM 4334 C CA . GLY B 1 276 ? 17.594 1.753 -8.172 1 95.38 276 GLY B CA 1
ATOM 4335 C C . GLY B 1 276 ? 18.062 0.324 -8.352 1 95.38 276 GLY B C 1
ATOM 4336 O O . GLY B 1 276 ? 19 -0.116 -7.68 1 95.38 276 GLY B O 1
ATOM 4337 N N . TYR B 1 277 ? 17.406 -0.387 -9.164 1 92.69 277 TYR B N 1
ATOM 4338 C CA . TYR B 1 277 ? 17.625 -1.816 -9.367 1 92.69 277 TYR B CA 1
ATOM 4339 C C . TYR B 1 277 ? 19.078 -2.107 -9.734 1 92.69 277 TYR B C 1
ATOM 4341 O O . TYR B 1 277 ? 19.688 -3.006 -9.164 1 92.69 277 TYR B O 1
ATOM 4349 N N . HIS B 1 278 ? 19.641 -1.38 -10.648 1 90.06 278 HIS B N 1
ATOM 4350 C CA . HIS B 1 278 ? 20.969 -1.657 -11.18 1 90.06 278 HIS B CA 1
ATOM 4351 C C . HIS B 1 278 ? 22.031 -1.43 -10.117 1 90.06 278 HIS B C 1
ATOM 4353 O O . HIS B 1 278 ? 23.062 -2.111 -10.109 1 90.06 278 HIS B O 1
ATOM 4359 N N . ALA B 1 279 ? 21.734 -0.487 -9.273 1 90.75 279 ALA B N 1
ATOM 4360 C CA . ALA B 1 279 ? 22.672 -0.277 -8.172 1 90.75 279 ALA B CA 1
ATOM 4361 C C . ALA B 1 279 ? 22.766 -1.519 -7.289 1 90.75 279 ALA B C 1
ATOM 4363 O O . ALA B 1 279 ? 23.844 -1.851 -6.785 1 90.75 279 ALA B O 1
ATOM 4364 N N . PHE B 1 280 ? 21.703 -2.193 -7.051 1 88.81 280 PHE B N 1
ATOM 4365 C CA . PHE B 1 280 ? 21.688 -3.424 -6.266 1 88.81 280 PHE B CA 1
ATOM 4366 C C . PHE B 1 280 ? 22.469 -4.523 -6.973 1 88.81 280 PHE B C 1
ATOM 4368 O O . PHE B 1 280 ? 23.25 -5.242 -6.34 1 88.81 280 PHE B O 1
ATOM 4375 N N . GLU B 1 281 ? 22.234 -4.613 -8.25 1 84.81 281 GLU B N 1
ATOM 4376 C CA . GLU B 1 281 ? 22.953 -5.625 -9.031 1 84.81 281 GLU B CA 1
ATOM 4377 C C . GLU B 1 281 ? 24.453 -5.371 -9.023 1 84.81 281 GLU B C 1
ATOM 4379 O O . GLU B 1 281 ? 25.234 -6.305 -8.875 1 84.81 281 GLU B O 1
ATOM 4384 N N . ASP B 1 282 ? 24.766 -4.148 -9.242 1 87.44 282 ASP B N 1
ATOM 4385 C CA . ASP B 1 282 ? 26.188 -3.773 -9.219 1 87.44 282 ASP B CA 1
ATOM 4386 C C . ASP B 1 282 ? 26.828 -4.113 -7.871 1 87.44 282 ASP B C 1
ATOM 4388 O O . ASP B 1 282 ? 27.953 -4.598 -7.82 1 87.44 282 ASP B O 1
ATOM 4392 N N . LYS B 1 283 ? 26.125 -3.865 -6.863 1 88.75 283 LYS B N 1
ATOM 4393 C CA . LYS B 1 283 ? 26.641 -4.152 -5.527 1 88.75 283 LYS B CA 1
ATOM 4394 C C . LYS B 1 283 ? 26.828 -5.652 -5.324 1 88.75 283 LYS B C 1
ATOM 4396 O O . LYS B 1 283 ? 27.797 -6.082 -4.691 1 88.75 283 LYS B O 1
ATOM 4401 N N . LEU B 1 284 ? 25.953 -6.453 -5.816 1 81.94 284 LEU B N 1
ATOM 4402 C CA . LEU B 1 284 ? 26.078 -7.902 -5.738 1 81.94 284 LEU B CA 1
ATOM 4403 C C . LEU B 1 284 ? 27.328 -8.383 -6.477 1 81.94 284 LEU B C 1
ATOM 4405 O O . LEU B 1 284 ? 28.047 -9.242 -5.977 1 81.94 284 LEU B O 1
ATOM 4409 N N . ASP B 1 285 ? 27.484 -7.766 -7.602 1 82.12 285 ASP B N 1
ATOM 4410 C CA . ASP B 1 285 ? 28.672 -8.109 -8.391 1 82.12 285 ASP B CA 1
ATOM 4411 C C . ASP B 1 285 ? 29.953 -7.742 -7.645 1 82.12 285 ASP B C 1
ATOM 4413 O O . ASP B 1 285 ? 30.938 -8.492 -7.676 1 82.12 285 ASP B O 1
ATOM 4417 N N . GLN B 1 286 ? 29.953 -6.641 -7.102 1 83.69 286 GLN B N 1
ATOM 4418 C CA . GLN B 1 286 ? 31.109 -6.168 -6.355 1 83.69 286 GLN B CA 1
ATOM 4419 C C . GLN B 1 286 ? 31.422 -7.086 -5.172 1 83.69 286 GLN B C 1
ATOM 4421 O O . GLN B 1 286 ? 32.594 -7.375 -4.891 1 83.69 286 GLN B O 1
ATOM 4426 N N . LEU B 1 287 ? 30.359 -7.465 -4.508 1 83.69 287 LEU B N 1
ATOM 4427 C CA . LEU B 1 287 ? 30.531 -8.258 -3.297 1 83.69 287 LEU B CA 1
ATOM 4428 C C . LEU B 1 287 ? 30.922 -9.695 -3.641 1 83.69 287 LEU B C 1
ATOM 4430 O O . LEU B 1 287 ? 31.656 -10.344 -2.883 1 83.69 287 LEU B O 1
ATOM 4434 N N . PHE B 1 288 ? 30.5 -10.211 -4.711 1 73.56 288 PHE B N 1
ATOM 4435 C CA . PHE B 1 288 ? 30.703 -11.633 -4.992 1 73.56 288 PHE B CA 1
ATOM 4436 C C . PHE B 1 288 ? 31.625 -11.82 -6.188 1 73.56 288 PHE B C 1
ATOM 4438 O O . PHE B 1 288 ? 31.984 -12.953 -6.523 1 73.56 288 PHE B O 1
ATOM 4445 N N . SER B 1 289 ? 32 -10.891 -7.059 1 63.03 289 SER B N 1
ATOM 4446 C CA . SER B 1 289 ? 32.969 -11.039 -8.133 1 63.03 289 SER B CA 1
ATOM 4447 C C . SER B 1 289 ? 34.312 -11.516 -7.602 1 63.03 289 SER B C 1
ATOM 4449 O O . SER B 1 289 ? 35.125 -12.07 -8.352 1 63.03 289 SER B O 1
ATOM 4451 N N . GLN B 1 290 ? 34.719 -11.164 -6.391 1 52.81 290 GLN B N 1
ATOM 4452 C CA . GLN B 1 290 ? 36.125 -11.453 -6.172 1 52.81 290 GLN B CA 1
ATOM 4453 C C . GLN B 1 290 ? 36.406 -12.945 -6.27 1 52.81 290 GLN B C 1
ATOM 4455 O O . GLN B 1 290 ? 37.562 -13.367 -6.379 1 52.81 290 GLN B O 1
ATOM 4460 N N . ASP B 1 291 ? 35.531 -13.758 -5.852 1 43.19 291 ASP B N 1
ATOM 4461 C CA . ASP B 1 291 ? 36.094 -15.094 -5.746 1 43.19 291 ASP B CA 1
ATOM 4462 C C . ASP B 1 291 ? 36.188 -15.766 -7.113 1 43.19 291 ASP B C 1
ATOM 4464 O O . ASP B 1 291 ? 36.375 -16.984 -7.207 1 43.19 291 ASP B O 1
ATOM 4468 N N . LYS B 1 292 ? 36.125 -14.984 -8.273 1 36.91 292 LYS B N 1
ATOM 4469 C CA . LYS B 1 292 ? 36.781 -15.633 -9.422 1 36.91 292 LYS B CA 1
ATOM 4470 C C . LYS B 1 292 ? 38.281 -15.414 -9.406 1 36.91 292 LYS B C 1
ATOM 4472 O O . LYS B 1 292 ? 38.75 -14.32 -9.094 1 36.91 292 LYS B O 1
#

Organism: Shewanella oneidensis (strain ATCC 700550 / JCM 31522 / CIP 106686 / LMG 19005 / NCIMB 14063 / MR-1) (NCBI:txid211586)

Solvent-accessible surface area (backbone atoms only — not comparable to full-atom values): 29601 Å² total; per-residue (Å²): 126,86,77,51,33,13,47,47,39,54,48,38,41,72,75,33,83,30,25,55,28,42,22,34,84,36,6,33,51,44,38,49,41,50,75,71,63,52,59,32,33,26,37,42,53,50,41,47,25,28,41,51,41,32,33,58,71,77,77,78,68,50,72,67,61,52,47,53,56,50,37,28,33,38,72,48,42,85,60,17,30,35,34,49,48,52,63,35,79,60,57,57,68,38,22,21,49,49,42,42,53,42,48,71,47,45,41,8,28,38,35,37,41,31,51,55,70,89,62,85,70,33,63,80,72,65,90,46,62,52,55,67,67,55,42,31,51,51,41,38,28,33,56,69,37,52,81,54,90,48,48,40,42,26,39,28,41,65,36,26,74,69,64,30,64,67,50,31,48,53,45,50,46,50,34,42,73,43,57,33,62,29,36,33,56,43,76,67,63,47,62,65,52,38,36,54,44,43,75,71,37,96,51,54,29,38,40,79,47,53,82,95,57,91,43,70,75,66,38,44,64,59,38,34,74,21,46,29,38,27,37,34,33,50,48,61,29,56,27,13,14,51,35,35,20,49,51,45,53,49,37,34,71,74,68,36,33,60,76,92,49,51,88,56,34,48,49,70,68,57,52,36,58,63,42,44,36,64,60,55,52,50,49,48,40,64,72,22,46,65,86,108,127,85,77,50,34,12,46,48,40,54,49,39,40,71,75,34,82,32,25,55,28,42,24,35,84,35,8,33,50,44,39,47,41,49,75,70,64,50,58,32,35,27,38,41,52,49,41,46,24,30,41,51,42,32,34,57,72,76,78,78,70,50,72,68,61,52,47,53,56,49,37,27,33,39,73,48,42,84,62,18,30,34,34,50,46,51,64,34,80,61,56,56,67,40,22,23,50,48,42,42,54,43,48,71,47,45,40,9,30,38,36,38,42,31,51,55,69,88,63,85,70,32,62,82,74,63,90,45,61,54,56,67,67,56,42,32,51,50,42,37,29,36,56,68,38,52,82,54,90,47,48,40,44,26,40,28,39,65,36,26,74,68,64,30,65,68,51,31,48,55,45,50,46,50,36,42,73,42,59,32,60,31,37,34,56,43,76,68,65,48,61,65,53,38,36,53,44,43,76,71,38,94,51,52,29,36,39,78,47,53,81,95,57,89,45,71,76,66,39,43,64,59,39,32,75,23,48,29,38,26,38,33,34,52,49,60,29,56,26,13,14,50,35,36,21,49,52,45,53,50,38,34,71,73,67,36,32,60,78,92,50,52,89,54,35,47,49,69,69,55,52,37,58,61,42,45,37,64,60,54,52,51,49,46,41,65,73,23,47,64,85,109

Nearest PDB structures (foldseek):
  1oqf-assembly1_A  TM=9.837E-01  e=3.329E-41  Escherichia coli
  3eoo-assembly4_L  TM=9.853E-01  e=7.004E-41  Burkholderia pseudomallei 1655
  6t4v-assembly1_C  TM=9.851E-01  e=9.063E-39  Pseudomonas aeruginosa PAO1
  1xg3-assembly1_B  TM=9.678E-01  e=1.206E-38  Escherichia coli
  1zlp-assembly1_B  TM=9.342E-01  e=3.195E-26  Dianthus caryophyllus

Foldseek 3Di:
DPDALLNLVVVQLVVDLAQEEEADLAQLVLLVCVVVPHQEYEHELQSLQCPVPVHGSPPPDDLVSQLVRLLRNVVNDSRAYEYECEAQRDDLVSNLVSLVSSSVSRHNEYEYEQFDDPDDDDDPDDRHGDDLVRVLRSLLSNCVSHDDNSRAYEYEYACCVPPNLVVQLVSLQSSVVSPHQEYEYPDPQDLQSLLVSQVRHPHAYEAEQEPPDPHDRDDSVSNSVSRHNYYYHHCVVVVVVVVLVVVQVVCCVVVVDRVVSPVVDDDPVNSCVSSVVVVVVVVVCVVPVPVD/DPDALLVLVVVQLVVDLAQEEEADLAQLVLLVCVVVPHQEYEHELQSLQCVVPVHGSPPPDDLVSQLVRLLRNVVNDSRAYEYECEQQRDDLVSNLVSLVSSSVSRHNEYEYEQFDDPDDDDDPDDRHGDDLVRVLRSLLSNCVSHDDNSRAYEYEYACCVPPNLVVQLVSLQSNVVSPHQEYEYPDPQDLQSLLVSQVRHPHAYEAEQEPPDDHDRDDSVSNSVSRHNYYYHHCVVVVVVVVLVVVQVVCCVVPVDRPVSPVVDDDPVNSCVSSVVVVVVVVVCVVPVPVD

Secondary structure (DSSP, 8-state):
----HHHHHHHHHHT-SSEEEEE-SSHHHHHHHHHHT-SEEEE-HHHIIIIIH---SSS---HHHHHHHHHHHHHH--S-EEEE-TT-SSSHHHHHHHHHHHHHTT--EEEEE-BPP--S-SS--SS-B--HHHHHHHHHHHHHH-SSTT-EEEEEE-HHHHH-HHHHHHHHHHHHHHT-SEEEETT--SHHHHHHHHHH--S-EEEE--TTSSS----HHHHHHHT-SEEEE-SHHHHHHHHHHHHHHHHHHHHSSSGGGGGGSPPHHHHHHHHTHHHHHHHHHHHHGGG-/----HHHHHHHHHHT-SSEEEEE-SSHHHHHHHHHHT-SEEEE-HHHIIIIIH---SSS---HHHHHHHHHHHHHH--S-EEEE-TT-SSSHHHHHHHHHHHHHTT--EEEEE-BPP--S-SS---S-B--HHHHHHHHHHHHHH-SSTT-EEEEEE-HHHHH-HHHHHHHHHHHHHTT-SEEEETT--SHHHHHHHHHH--S-EEEE--TTSSS----HHHHHHHT-SEEEE-SHHHHHHHHHHHHHHHHHHHHSSSGGGGGGSPPHHHHHHHHTHHHHHHHHHHHHGGG-

InterPro domains:
  IPR012695 2-methylisocitrate lyase [MF_01939] (1-291)
  IPR012695 2-methylisocitrate lyase [TIGR02317] (6-289)
  IPR015813 Pyruvate/Phosphoenolpyruvate kinase-like domain superfamily [SSF51621] (4-288)
  IPR018523 Isocitrate lyase/phosphorylmutase, conserved site [PS00161] (119-124)
  IPR039556 ICL/PEPM domain [cd00377] (9-251)
  IPR040442 Pyruvate kinase-like domain superfamily [G3DSA:3.20.20.60] (1-292)